Protein 1JI5 (pdb70)

Secondary structure (DSSP, 8-state):
-HHHHHHHHHHHHHHHHHHHHHHHHH--STTHHHHHHHHHHHHHHHHHHHHHHHHHHHHTT------HHHHHHH-------TT--HHHHHHHHHHHHHHHHHHHHHHHHHHHHTT-HHHHHHHHHHHHHHHHHHHHHHHHH-/-HHHHHHHHHHHHHHHHHHHHHHHHH--STTHHHHHHHHHHHHHHHHHHHHHHHHHHHHTT------HHHHHHH--S----SS--HHHHHHHHHHHHHHHHHHHHHHHHHHHHTT-HHHHHHHHHHHHHHHHHHHHHHHHH-/-HHHHHHHHHHHHHHHHHHHHHHHHH--STTHHHHHHHHHHHHHHHHHHHHHHHHHHHHTT------HHHHHHH--SPPPPSS--HHHHHHHHHHHHHHHHHHHHHHHHHHHHTT-HHHHHHHHHHHHHHHHHHHHHHHHH-/-HHHHHHHHHHHHHHHHHHHHHHHHH--STTHHHHHHHHHHHHHHHHHHHHHHHHHHHHTT------HHHHHHH--S----S---HHHHHHHHHHHHHHHHHHHHHHHHHHHHTT-HHHHHHHHHHHHHHHHHHHHHHHHH-

CATH classification: 1.20.1260.10

Nearest PDB structures (foldseek):
  1ji5-assembly1_A  TM=1.007E+00  e=2.002E-20  Bacillus anthracis
  1jig-assembly1_A  TM=9.955E-01  e=9.201E-14  Bacillus anthracis
  1n1q-assembly1_A  TM=9.988E-01  e=2.471E-13  Brevibacillus brevis
  2chp-assembly1_A  TM=9.861E-01  e=2.164E-11  Bacillus subtilis subsp. subtilis str. 168
  2c41-assembly1_C  TM=9.683E-01  e=1.069E-09  Thermosynechococcus vestitus BP-1

Solvent-accessible surface area: 24519 Å² total; per-residue (Å²): 148,5,34,99,33,0,4,37,6,0,0,0,2,10,1,0,17,10,9,0,4,0,0,1,0,28,1,90,11,71,49,0,30,54,8,25,122,44,2,73,72,0,17,77,46,0,26,68,9,4,25,74,0,0,61,53,0,52,74,52,59,2,139,0,20,1,9,4,124,45,3,61,122,46,21,78,17,149,15,38,41,85,90,53,80,8,85,20,0,0,84,12,0,25,100,4,2,51,108,3,21,78,56,2,120,138,1,31,101,48,0,102,115,56,136,19,117,117,0,10,94,43,0,89,38,6,36,82,48,0,86,130,11,5,142,59,8,84,61,81,54,159,147,5,33,98,33,0,5,37,5,0,0,1,2,9,1,0,16,11,14,0,5,1,0,1,6,34,2,137,45,133,59,65,160,77,7,43,121,44,2,72,72,1,17,76,48,0,28,67,9,4,27,75,0,0,12,14,0,13,15,45,59,3,135,0,21,1,2,4,123,44,3,59,124,47,21,74,19,136,41,5,76,97,76,54,77,9,85,21,1,1,84,18,0,25,101,4,3,52,110,2,21,77,53,1,120,140,1,30,102,47,0,104,115,56,95,18,59,10,0,10,59,43,0,87,37,6,35,84,49,0,86,131,10,5,146,57,9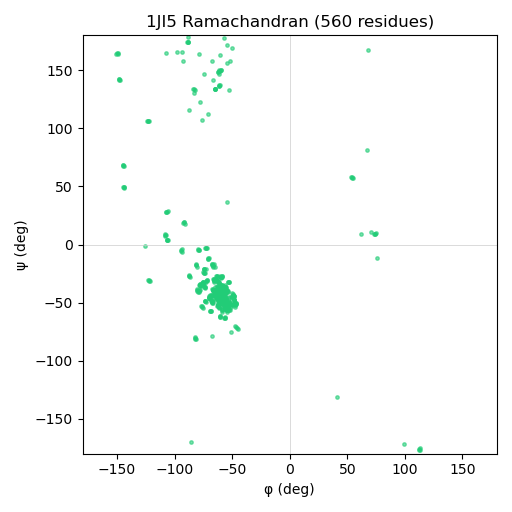,83,59,83,52,158,148,5,33,97,33,0,4,37,6,0,0,0,2,9,2,0,16,11,8,0,5,1,0,1,5,34,2,138,45,134,15,62,160,44,1,43,121,20,2,74,72,1,18,77,48,0,26,67,9,4,27,74,0,0,59,54,0,49,73,54,59,3,138,0,20,1,8,4,120,44,3,62,122,47,21,66,18,86,44,6,72,97,79,58,76,8,83,21,2,0,84,19,0,25,100,0,3,51,93,3,22,78,55,1,80,139,1,7,101,48,0,78,115,58,135,18,119,116,0,5,86,43,0,16,38,6,19,58,48,0,21,98,10,4,12,18,2,80,2,6,52,134,148,5,34,99,32,0,4,38,5,0,0,1,2,9,1,0,15,11,16,0,4,0,0,2,5,30,2,134,45,133,57,66,164,77,7,44,122,46,2,74,72,1,17,77,48,0,26,67,8,4,26,75,0,0,58,52,0,51,75,53,58,2,138,0,22,0,8,3,123,44,3,58,123,47,20,75,18,152,42,13,82,78,82,53,76,8,87,21,2,0,84,19,0,25,102,5,3,50,109,3,22,78,53,1,119,138,1,29,102,47,0,102,116,59,134,18,118,117,0,12,96,43,0,89,38,6,35,82,50,0,86,130,10,4,146,59,9,87,61,82,53,159

Sequence (568 aa):
QVIEVLNKQVADWSVLFTKLHNFHWYVKGPQFFTLHEKFEELYTESATHIDEIAERILAIGGKPVATMKEYLEISSIQEAAYGETAEGMVEAIMKDYEMMLVELKKGMEIAQNSDDEMTSDLLLGIYTELEKHAWMLRAFLNQVIEVLNKQVADWSVLFTKLHNFHWYVKGPQFFTLHEKFEELYTESATHIDEIAERILAIGGKPVATMKEYLEISSIQEAAYGETAEGMVEAIMKDYEMMLVELKKGMEIAQNSDDEMTSDLLLGIYTELEKHAWMLRAFLNQVIEVLNKQVADWSVLFTKLHNFHWYVKGPQFFTLHEKFEELYTESATHIDEIAERILAIGGKPVATMKEYLEISSIQEAAYGETAEGMVEAIMKDYEMMLVELKKGMEIAQNSDDEMTSDLLLGIYTELEKHAWMLRAFLNQVIEVLNKQVADWSVLFTKLHNFHWYVKGPQFFTLHEKFEELYTESATHIDEIAERILAIGGKPVATMKEYLEISSIQEAAYGETAEGMVEAIMKDYEMMLVELKKGMEIAQNSDDEMTSDLLLGIYTELEKHAWMLRAFLN

Foldseek 3Di:
DLLLLLLLLLLQLVQLLVQLVLLLPPADDPCNVVSVVVSVVVSVVSVVSNVVSQVVCVVVVHHHDDDNVVSVVRHPQDHDDHPAYNLRSLVRVLVVLVVVLVSLVVSLVVCVVVVHCVVNVVSVVSNVVSVVSNVVSVVVPD/DLLLLLLLLLLQLVLLLVQLVQLLPPADDPCNVVSVVVSVVVSVVSVVSNVVSQVVCVVVVHHHDDDNVVSVVRHPQDHDDPDAYNLRSLVRVLVVLVVVLVSLVVSLVVCVVVVHCVVNVVSVVSNVVSVVSNVVSVVVPD/DLLLLLLLLLLQLVLLLVLLVQLLPPADDPCNVVSVVVSVVVSVVSVVSNVVSQVVCVVVVHHHDDDNVVSVVRHPQDHDDPDAYNLRSLVRVLVVLVVVLVSLVVSLVVCVVVVHCVVNVVSVVSNVVSVVSNVVSVVVPD/DLLLLLLLLLLQLVLLLVLLVVLLPQADDPCNVVSVVVSVVVSVVSVVSNVVSQVVCVVVVHHHDDDNVVSVVRHPQDHDPPPAYNLRSLVRVLVVLVVVLVSLVVSLVVCVVVVHCVVNVVSVVSNVVSVVSNVVSVVVPD

Structure (mmCIF, N/CA/C/O backbone):
data_1JI5
#
_entry.id   1JI5
#
_cell.length_a   89.224
_cell.length_b   89.224
_cell.length_c   210.165
_cell.angle_alpha   90.00
_cell.angle_beta   90.00
_cell.angle_gamma   120.00
#
_symmetry.space_group_name_H-M   'H 3'
#
loop_
_entity.id
_entity.type
_entity.pdbx_description
1 polymer Dlp-1
2 non-polymer 'FE (III) ION'
3 non-polymer (4S)-2-METHYL-2,4-PENTANEDIOL
4 water water
#
loop_
_atom_site.group_PDB
_atom_site.id
_atom_site.type_symbol
_atom_site.label_atom_id
_atom_site.label_alt_id
_atom_site.label_comp_id
_atom_site.label_asym_id
_atom_site.label_entity_id
_atom_site.label_seq_id
_atom_site.pdbx_PDB_ins_code
_atom_site.Cartn_x
_atom_site.Cartn_y
_atom_site.Cartn_z
_atom_site.occupancy
_atom_site.B_iso_or_equiv
_atom_site.auth_seq_id
_atom_site.auth_comp_id
_atom_site.auth_asym_id
_atom_site.auth_atom_id
_atom_site.pdbx_PDB_model_num
ATOM 1 N N . GLN A 1 1 ? 16.180 -32.518 -26.786 1.00 63.28 4 GLN A N 1
ATOM 2 C CA . GLN A 1 1 ? 16.453 -31.081 -26.529 1.00 63.09 4 GLN A CA 1
ATOM 3 C C . GLN A 1 1 ? 16.029 -30.716 -25.116 1.00 63.62 4 GLN A C 1
ATOM 4 O O . GLN A 1 1 ? 15.397 -31.514 -24.405 1.00 62.25 4 GLN A O 1
ATOM 10 N N . VAL A 1 2 ? 16.394 -29.498 -24.723 1.00 62.91 5 VAL A N 1
ATOM 11 C CA . VAL A 1 2 ? 16.049 -28.964 -23.416 1.00 62.14 5 VAL A CA 1
ATOM 12 C C . VAL A 1 2 ? 14.581 -28.551 -23.508 1.00 61.55 5 VAL A C 1
ATOM 13 O O . VAL A 1 2 ? 13.820 -28.674 -22.542 1.00 62.09 5 VAL A O 1
ATOM 17 N N . ILE A 1 3 ? 14.195 -28.071 -24.689 1.00 59.53 6 ILE A N 1
ATOM 18 C CA . ILE A 1 3 ? 12.824 -27.644 -24.942 1.00 59.40 6 ILE A CA 1
ATOM 19 C C . ILE A 1 3 ? 11.844 -28.761 -24.591 1.00 59.84 6 ILE A C 1
ATOM 20 O O . ILE A 1 3 ? 10.720 -28.512 -24.153 1.00 58.44 6 ILE A O 1
ATOM 25 N N . GLU A 1 4 ? 12.283 -29.999 -24.777 1.00 60.81 7 GLU A N 1
ATOM 26 C CA . GLU A 1 4 ? 11.428 -31.134 -24.480 1.00 61.39 7 GLU A CA 1
ATOM 27 C C . GLU A 1 4 ? 11.293 -31.343 -22.982 1.00 59.90 7 GLU A C 1
ATOM 28 O O . GLU A 1 4 ? 10.226 -31.709 -22.495 1.00 60.17 7 GLU A O 1
ATOM 34 N N . VAL A 1 5 ? 12.373 -31.106 -22.249 1.00 57.60 8 VAL A N 1
ATOM 35 C CA . VAL A 1 5 ? 12.328 -31.248 -20.800 1.00 56.85 8 VAL A CA 1
ATOM 36 C C . VAL A 1 5 ? 11.317 -30.222 -20.302 1.00 54.24 8 VAL A C 1
ATOM 37 O O . VAL A 1 5 ? 10.370 -30.547 -19.587 1.00 50.93 8 VAL A O 1
ATOM 41 N N . LEU A 1 6 ? 11.528 -28.978 -20.712 1.00 54.62 9 LEU A N 1
ATOM 42 C CA . LEU A 1 6 ? 10.659 -27.874 -20.329 1.00 54.26 9 LEU A CA 1
ATOM 43 C C . LEU A 1 6 ? 9.199 -28.107 -20.721 1.00 53.21 9 LEU A C 1
ATOM 44 O O . LEU A 1 6 ? 8.288 -27.902 -19.911 1.00 49.77 9 LEU A O 1
ATOM 49 N N . ASN A 1 7 ? 8.972 -28.548 -21.954 1.00 51.23 10 ASN A N 1
ATOM 50 C CA . ASN A 1 7 ? 7.610 -28.784 -22.391 1.00 46.80 10 ASN A CA 1
ATOM 51 C C . ASN A 1 7 ? 6.924 -29.870 -21.595 1.00 44.84 10 ASN A C 1
ATOM 52 O O . ASN A 1 7 ? 5.697 -29.865 -21.473 1.00 43.00 10 ASN A O 1
ATOM 57 N N . LYS A 1 8 ? 7.695 -30.807 -21.051 1.00 43.65 11 LYS A N 1
ATOM 58 C CA . LYS A 1 8 ? 7.062 -31.847 -20.248 1.00 42.86 11 LYS A CA 1
ATOM 59 C C . LYS A 1 8 ? 6.700 -31.221 -18.914 1.00 40.89 11 LYS A C 1
ATOM 60 O O . LYS A 1 8 ? 5.696 -31.574 -18.295 1.00 39.95 11 LYS A O 1
ATOM 66 N N . GLN A 1 9 ? 7.541 -30.293 -18.474 1.00 39.81 12 GLN A N 1
ATOM 67 C CA . GLN A 1 9 ? 7.294 -29.583 -17.237 1.00 37.55 12 GLN A CA 1
ATOM 68 C C . GLN A 1 9 ? 5.981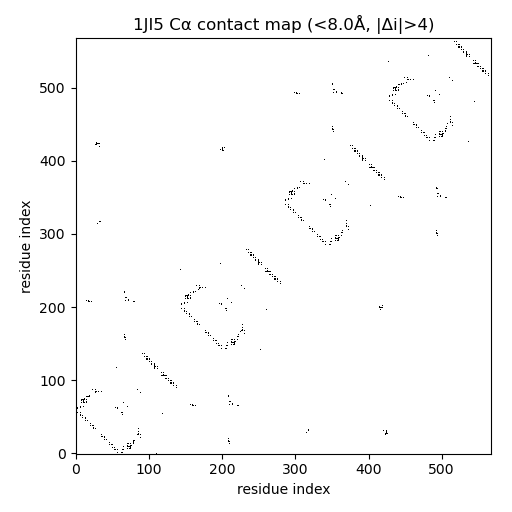 -28.851 -17.411 1.00 38.38 12 GLN A C 1
ATOM 69 O O . GLN A 1 9 ? 5.095 -28.933 -16.557 1.00 40.69 12 GLN A O 1
ATOM 75 N N . VAL A 1 10 ? 5.850 -28.147 -18.532 1.00 36.70 13 VAL A N 1
ATOM 76 C CA . VAL A 1 10 ? 4.635 -27.392 -18.790 1.00 35.41 13 VAL A CA 1
ATOM 77 C C . VAL A 1 10 ? 3.429 -28.297 -18.672 1.00 40.28 13 VAL A C 1
ATOM 78 O O . VAL A 1 10 ? 2.483 -28.007 -17.940 1.00 43.85 13 VAL A O 1
ATOM 82 N N . ALA A 1 11 ? 3.473 -29.407 -19.395 1.00 42.07 14 ALA A N 1
ATOM 83 C CA . ALA A 1 11 ? 2.379 -30.361 -19.374 1.00 40.39 14 ALA A CA 1
ATOM 84 C C . ALA A 1 11 ? 2.114 -30.844 -17.953 1.00 38.22 14 ALA A C 1
ATOM 85 O O . ALA A 1 11 ? 0.969 -30.809 -17.477 1.00 37.42 14 ALA A O 1
ATOM 87 N N . ASP A 1 12 ? 3.166 -31.295 -17.277 1.00 39.47 15 ASP A N 1
ATOM 88 C CA . ASP A 1 12 ? 3.008 -31.781 -15.908 1.00 44.67 15 ASP A CA 1
ATOM 89 C C . ASP A 1 12 ? 2.341 -30.727 -15.032 1.00 46.17 15 ASP A C 1
ATOM 90 O O . ASP A 1 12 ? 1.310 -30.993 -14.398 1.00 48.92 15 ASP A O 1
ATOM 95 N N . TRP A 1 13 ? 2.914 -29.527 -15.012 1.00 41.75 16 TRP A N 1
ATOM 96 C CA . TRP A 1 13 ? 2.357 -28.474 -14.194 1.00 41.48 16 TRP A CA 1
ATOM 97 C C . TRP A 1 13 ? 0.925 -28.155 -14.542 1.00 43.08 16 TRP A C 1
ATOM 98 O O . TRP A 1 13 ? 0.113 -27.880 -13.651 1.00 43.28 16 TRP A O 1
ATOM 109 N N . SER A 1 14 ? 0.600 -28.219 -15.827 1.00 41.59 17 SER A N 1
ATOM 110 C CA . SER A 1 14 ? -0.762 -27.936 -16.259 1.00 43.99 17 SER A CA 1
ATOM 111 C C . SER A 1 14 ? -1.700 -28.962 -15.648 1.00 45.53 17 SER A C 1
ATOM 112 O O . SER A 1 14 ? -2.798 -28.639 -15.192 1.00 44.44 17 SER A O 1
ATOM 115 N N . VAL A 1 15 ? -1.255 -30.206 -15.615 1.00 45.91 18 VAL A N 1
ATOM 116 C CA . VAL A 1 15 ? -2.087 -31.241 -15.039 1.00 47.14 18 VAL A CA 1
ATOM 117 C C . VAL A 1 15 ? -2.222 -30.977 -13.546 1.00 44.15 18 VAL A C 1
ATOM 118 O O . VAL A 1 15 ? -3.333 -30.983 -13.005 1.00 47.20 18 VAL A O 1
ATOM 122 N N . LEU A 1 16 ? -1.092 -30.730 -12.887 1.00 43.62 19 LEU A N 1
ATOM 123 C CA . LEU A 1 16 ? -1.105 -30.442 -11.460 1.00 44.17 19 LEU A CA 1
ATOM 124 C C . LEU A 1 16 ? -2.120 -29.341 -11.170 1.00 42.80 19 LEU A C 1
ATOM 125 O O . LEU A 1 16 ? -2.904 -29.448 -10.226 1.00 42.76 19 LEU A O 1
ATOM 130 N N . PHE A 1 17 ? -2.108 -28.290 -11.984 1.00 42.88 20 PHE A N 1
ATOM 131 C CA . PHE A 1 17 ? -3.042 -27.174 -11.813 1.00 44.99 20 PHE A CA 1
ATOM 132 C C . PHE A 1 17 ? -4.481 -27.662 -11.614 1.00 46.28 20 PHE A C 1
ATOM 133 O O . PHE A 1 17 ? -5.149 -27.306 -10.639 1.00 46.85 20 PHE A O 1
ATOM 141 N N . THR A 1 18 ? -4.948 -28.492 -12.536 1.00 45.08 21 THR A N 1
ATOM 142 C CA . THR A 1 18 ? -6.302 -29.001 -12.467 1.00 45.02 21 THR A CA 1
ATOM 143 C C . THR A 1 18 ? -6.458 -29.967 -11.308 1.00 42.11 21 THR A C 1
ATOM 144 O O . THR A 1 18 ? -7.429 -29.895 -10.550 1.00 41.11 21 THR A O 1
ATOM 148 N N . LYS A 1 19 ? -5.494 -30.867 -11.168 1.00 41.87 22 LYS A N 1
ATOM 149 C CA . LYS A 1 19 ? -5.523 -31.869 -10.105 1.00 42.85 22 LYS A CA 1
ATOM 150 C C . LYS A 1 19 ? -5.595 -31.220 -8.714 1.00 43.26 22 LYS A C 1
ATOM 151 O O . LYS A 1 19 ? -6.274 -31.726 -7.813 1.00 45.42 22 LYS A O 1
ATOM 157 N N . LEU A 1 20 ? -4.900 -30.096 -8.553 1.00 42.94 23 LEU A N 1
ATOM 158 C CA . LEU A 1 20 ? -4.890 -29.362 -7.290 1.00 39.92 23 LEU A CA 1
ATOM 159 C C . LEU A 1 20 ? -6.224 -28.674 -7.046 1.00 37.79 23 LEU A C 1
ATOM 160 O O . LEU A 1 20 ? -6.624 -28.482 -5.896 1.00 37.71 23 LEU A O 1
ATOM 165 N N . HIS A 1 21 ? -6.899 -28.287 -8.128 1.00 34.54 24 HIS A N 1
ATOM 166 C CA . HIS A 1 21 ? -8.208 -27.644 -8.023 1.00 35.29 24 HIS A CA 1
ATOM 167 C C . HIS A 1 21 ? -9.203 -28.682 -7.539 1.00 38.30 24 HIS A C 1
ATOM 168 O O . HIS A 1 21 ? -10.059 -28.409 -6.688 1.00 33.29 24 HIS A O 1
ATOM 175 N N . ASN A 1 22 ? -9.086 -29.873 -8.123 1.00 42.67 25 ASN A N 1
ATOM 176 C CA . ASN A 1 22 ? -9.936 -30.998 -7.774 1.00 42.45 25 ASN A CA 1
ATOM 177 C C . ASN A 1 22 ? -9.831 -31.217 -6.264 1.00 43.78 25 ASN A C 1
ATOM 178 O O . ASN A 1 22 ? -10.835 -31.206 -5.561 1.00 47.19 25 ASN A O 1
ATOM 183 N N . PHE A 1 23 ? -8.610 -31.411 -5.775 1.00 45.07 26 PHE A N 1
ATOM 184 C CA . PHE A 1 23 ? -8.375 -31.608 -4.354 1.00 47.92 26 PHE A CA 1
ATOM 185 C C . PHE A 1 23 ? -8.863 -30.385 -3.581 1.00 47.42 26 PHE A C 1
ATOM 186 O O . PHE A 1 23 ? -9.400 -30.510 -2.479 1.00 47.41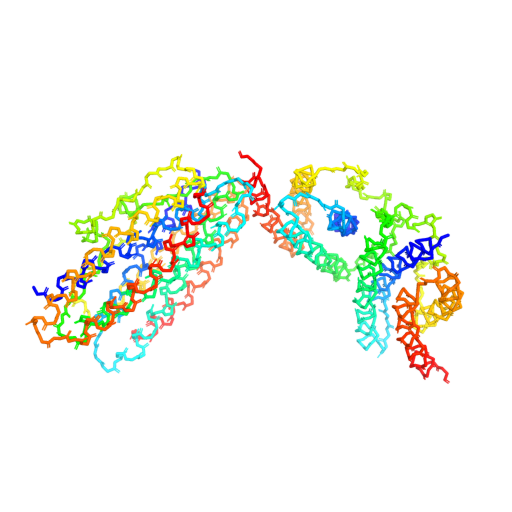 26 PHE A O 1
ATOM 194 N N . HIS A 1 24 ? -8.675 -29.203 -4.162 1.00 47.63 27 HIS A N 1
ATOM 195 C CA . HIS A 1 24 ? -9.122 -27.965 -3.535 1.00 44.41 27 HIS A CA 1
ATOM 196 C C . HIS A 1 24 ? -10.627 -28.071 -3.331 1.00 43.36 27 HIS A C 1
ATOM 197 O O . HIS A 1 24 ? -11.134 -27.770 -2.256 1.00 39.84 27 HIS A O 1
ATOM 204 N N . TRP A 1 25 ? -11.333 -28.530 -4.361 1.00 43.55 28 TRP A N 1
ATOM 205 C CA . TRP A 1 25 ? -12.795 -28.652 -4.313 1.00 44.47 28 TRP A CA 1
ATOM 206 C C . TRP A 1 25 ? -13.390 -29.864 -3.565 1.00 45.29 28 TRP A C 1
ATOM 207 O O . TRP A 1 25 ? -14.393 -29.742 -2.854 1.00 46.20 28 TRP A O 1
ATOM 218 N N . TYR A 1 26 ? -12.777 -31.032 -3.712 1.00 44.83 29 TYR A N 1
ATOM 219 C CA . TYR A 1 26 ? -13.318 -32.243 -3.088 1.00 43.48 29 TYR A CA 1
ATOM 220 C C . TYR A 1 26 ? -12.788 -32.654 -1.704 1.00 41.58 29 TYR A C 1
ATOM 221 O O . TYR A 1 26 ? -13.286 -33.629 -1.125 1.00 39.23 29 TYR A O 1
ATOM 230 N N . VAL A 1 27 ? -11.805 -31.933 -1.163 1.00 37.71 30 VAL A N 1
ATOM 231 C CA . VAL A 1 27 ? -11.274 -32.292 0.153 1.00 39.77 30 VAL A CA 1
ATOM 232 C C . VAL A 1 27 ? -12.368 -32.203 1.237 1.00 40.27 30 VAL A C 1
ATOM 233 O O . VAL A 1 27 ? -13.315 -31.408 1.116 1.00 40.73 30 VAL A O 1
ATOM 237 N N . LYS A 1 28 ? -12.242 -33.033 2.278 1.00 41.26 31 LYS A N 1
ATOM 238 C CA . LYS A 1 28 ? -13.222 -33.081 3.374 1.00 45.37 31 LYS A CA 1
ATOM 239 C C . LYS A 1 28 ? -12.585 -33.503 4.695 1.00 44.48 31 LYS A C 1
ATOM 240 O O . LYS A 1 28 ? -11.479 -34.044 4.717 1.00 48.24 31 LYS A O 1
ATOM 246 N N . GLY A 1 29 ? -13.283 -33.263 5.799 1.00 44.38 32 GLY A N 1
ATOM 247 C CA . GLY A 1 29 ? -12.732 -33.636 7.091 1.00 45.35 32 GLY A CA 1
ATOM 248 C C . GLY A 1 29 ? -12.399 -32.460 7.991 1.00 44.73 32 GLY A C 1
ATOM 249 O O . GLY A 1 29 ? -12.679 -31.305 7.659 1.00 46.85 32 GLY A O 1
ATOM 250 N N . PRO A 1 30 ? -11.799 -32.728 9.155 1.00 44.18 33 PRO A N 1
ATOM 251 C CA . PRO A 1 30 ? -11.418 -31.695 10.125 1.00 46.05 33 PRO A CA 1
ATOM 252 C C . PRO A 1 30 ? -10.202 -30.893 9.662 1.00 47.56 33 PRO A C 1
ATOM 253 O O . PRO A 1 30 ? -9.772 -29.946 10.325 1.00 49.27 33 PRO A O 1
ATOM 257 N N . GLN A 1 31 ? -9.653 -31.288 8.520 1.00 46.26 34 GLN A N 1
ATOM 258 C CA . GLN A 1 31 ? -8.489 -30.625 7.950 1.00 45.54 34 GLN A CA 1
ATOM 259 C C . GLN A 1 31 ? -8.920 -29.846 6.714 1.00 42.21 34 GLN A C 1
ATOM 260 O O . GLN A 1 31 ? -8.096 -29.328 5.961 1.00 41.86 34 GLN A O 1
ATOM 266 N N . PHE A 1 32 ? -10.228 -29.772 6.519 1.00 39.08 35 PHE A N 1
ATOM 267 C CA . PHE A 1 32 ? -10.789 -29.089 5.373 1.00 38.76 35 PHE A CA 1
ATOM 268 C C . PHE A 1 32 ? -10.174 -27.735 5.123 1.00 38.58 35 PHE A C 1
ATOM 269 O O . PHE A 1 32 ? -9.440 -27.521 4.160 1.00 40.72 35 PHE A O 1
ATOM 277 N N . PHE A 1 33 ? -10.505 -26.813 6.007 1.00 38.13 36 PHE A N 1
ATOM 278 C CA . PHE A 1 33 ? -10.044 -25.448 5.896 1.00 37.49 36 PHE A CA 1
ATOM 279 C C . PHE A 1 33 ? -8.559 -25.315 5.657 1.00 37.62 36 PHE A C 1
ATOM 280 O O . PHE A 1 33 ? -8.136 -24.627 4.734 1.00 34.22 36 PHE A O 1
ATOM 288 N N . THR A 1 34 ? -7.759 -25.983 6.470 1.00 40.15 37 THR A N 1
ATOM 289 C CA . THR A 1 34 ? -6.335 -25.865 6.287 1.00 40.70 37 THR A CA 1
ATOM 290 C C . THR A 1 34 ? -5.873 -26.497 4.972 1.00 40.90 37 THR A C 1
ATOM 291 O O . THR A 1 34 ? -5.010 -25.936 4.302 1.00 42.36 37 THR A O 1
ATOM 295 N N . LEU A 1 35 ? -6.453 -27.631 4.575 1.00 41.65 38 LEU A N 1
ATOM 296 C CA . LEU A 1 35 ? -6.061 -28.268 3.312 1.00 38.32 38 LEU A CA 1
ATOM 297 C C . LEU A 1 35 ? -6.686 -27.589 2.090 1.00 39.61 38 LEU A C 1
ATOM 298 O O . LEU A 1 35 ? -6.069 -27.524 1.027 1.00 38.13 38 LEU A O 1
ATOM 303 N N . HIS A 1 36 ? -7.917 -27.101 2.245 1.00 38.99 39 HIS A N 1
ATOM 304 C CA . HIS A 1 36 ? -8.629 -26.404 1.173 1.00 37.58 39 HIS A CA 1
ATOM 305 C C . HIS A 1 36 ? -7.722 -25.259 0.766 1.00 39.13 39 HIS A C 1
ATOM 306 O O . HIS A 1 36 ? -7.527 -24.969 -0.421 1.00 39.87 39 HIS A O 1
ATOM 313 N N . GLU A 1 37 ? -7.150 -24.631 1.784 1.00 37.99 40 GLU A N 1
ATOM 314 C CA . GLU A 1 37 ? -6.260 -23.502 1.611 1.00 41.43 40 GLU A CA 1
ATOM 315 C C . GLU A 1 37 ? -4.937 -23.906 0.965 1.00 40.14 40 GLU A C 1
ATOM 316 O O . GLU A 1 37 ? -4.562 -23.384 -0.090 1.00 41.08 40 GLU A O 1
ATOM 322 N N . LYS A 1 38 ? -4.238 -24.847 1.588 1.00 37.12 41 LYS A N 1
ATOM 323 C CA . LYS A 1 38 ? -2.958 -25.291 1.067 1.00 37.12 41 LYS A CA 1
ATOM 324 C C . LYS A 1 38 ? -2.990 -25.622 -0.418 1.00 39.44 41 LYS A C 1
ATOM 325 O O . LYS A 1 38 ? -2.117 -25.186 -1.165 1.00 39.44 41 LYS A O 1
ATOM 331 N N . PHE A 1 39 ? -3.986 -26.388 -0.859 1.00 40.34 42 PHE A N 1
ATOM 332 C CA . PHE A 1 39 ? -4.069 -26.743 -2.282 1.00 42.75 42 PHE A CA 1
ATOM 333 C C . PHE A 1 39 ? -4.158 -25.504 -3.190 1.00 43.59 42 PHE A C 1
ATOM 334 O O . PHE A 1 39 ? -3.546 -25.473 -4.258 1.00 40.11 42 PHE A O 1
ATOM 342 N N . GLU A 1 40 ? -4.919 -24.493 -2.778 1.00 46.35 43 GLU A N 1
ATOM 343 C CA . GLU A 1 40 ? -5.033 -23.275 -3.585 1.00 49.41 43 GLU A CA 1
ATOM 344 C C . GLU A 1 40 ? -3.664 -22.587 -3.703 1.00 48.54 43 GLU A C 1
ATOM 345 O O . GLU A 1 40 ? -3.313 -22.006 -4.741 1.00 47.37 43 GLU A O 1
ATOM 351 N N . GLU A 1 41 ? -2.902 -22.666 -2.618 1.00 47.37 44 GLU A N 1
ATOM 352 C CA . GLU A 1 41 ? -1.565 -22.101 -2.552 1.00 46.11 44 GLU A CA 1
ATOM 353 C C . GLU A 1 41 ? -0.715 -22.844 -3.586 1.00 42.46 44 GLU A C 1
ATOM 354 O O . GLU A 1 41 ? 0.029 -22.233 -4.369 1.00 42.44 44 GLU A O 1
ATOM 360 N N . LEU A 1 42 ? -0.861 -24.168 -3.595 1.00 37.37 45 LEU A N 1
ATOM 361 C CA . LEU A 1 42 ? -0.127 -25.026 -4.513 1.00 35.69 45 LEU A CA 1
ATOM 362 C C . LEU A 1 42 ? -0.482 -24.843 -5.988 1.00 34.56 45 LEU A C 1
ATOM 363 O O . LEU A 1 42 ? 0.416 -24.807 -6.828 1.00 32.77 45 LEU A O 1
ATOM 368 N N . TYR A 1 43 ? -1.768 -24.725 -6.322 1.00 35.67 46 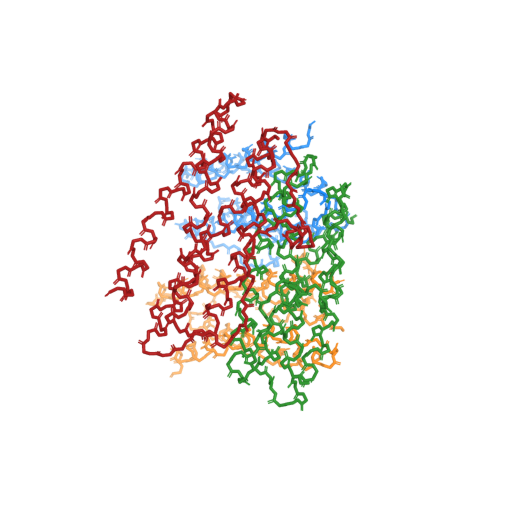TYR A N 1
ATOM 369 C CA . TYR A 1 43 ? -2.105 -24.548 -7.724 1.00 36.45 46 TYR A CA 1
ATOM 370 C C . TYR A 1 43 ? -1.783 -23.160 -8.190 1.00 38.04 46 TYR A C 1
ATOM 371 O O . TYR A 1 43 ? -1.614 -22.933 -9.389 1.00 41.95 46 TYR A O 1
ATOM 380 N N . THR A 1 44 ? -1.675 -22.228 -7.252 1.00 38.41 47 THR A N 1
ATOM 381 C CA . THR A 1 44 ? -1.308 -20.872 -7.618 1.00 36.88 47 THR A CA 1
ATOM 382 C C . THR A 1 44 ? 0.168 -20.953 -8.038 1.00 36.38 47 THR A C 1
ATOM 383 O O . THR A 1 44 ? 0.573 -20.408 -9.070 1.00 39.36 47 THR A O 1
ATOM 387 N N . GLU A 1 45 ? 0.960 -21.662 -7.234 1.00 38.72 48 GLU A N 1
ATOM 388 C CA . GLU A 1 45 ? 2.373 -21.867 -7.524 1.00 38.51 48 GLU A CA 1
ATOM 389 C C . GLU A 1 45 ? 2.526 -22.594 -8.860 1.00 44.21 48 GLU A C 1
ATOM 390 O O . GLU A 1 45 ? 3.353 -22.223 -9.704 1.00 46.34 48 GLU A O 1
ATOM 396 N N . SER A 1 46 ? 1.722 -23.636 -9.048 1.00 44.17 49 SER A N 1
ATOM 397 C CA . SER A 1 46 ? 1.779 -24.409 -10.278 1.00 43.40 49 SER A CA 1
ATOM 398 C C . SER A 1 46 ? 1.605 -23.466 -11.471 1.00 45.62 49 SER A C 1
ATOM 399 O O . SER A 1 46 ? 2.396 -23.505 -12.426 1.00 45.94 49 SER A O 1
ATOM 402 N N . ALA A 1 47 ? 0.578 -22.615 -11.411 1.00 42.28 50 ALA A N 1
ATOM 403 C CA . ALA A 1 47 ? 0.321 -21.671 -12.492 1.00 41.54 50 ALA A CA 1
ATOM 404 C C . ALA A 1 47 ? 1.546 -20.807 -12.759 1.00 42.10 50 ALA A C 1
ATOM 405 O O . ALA A 1 47 ? 1.839 -20.475 -13.906 1.00 42.58 50 ALA A O 1
ATOM 407 N N . THR A 1 48 ? 2.264 -20.444 -11.702 1.00 42.34 51 THR A N 1
ATOM 408 C CA . THR A 1 48 ? 3.461 -19.639 -11.884 1.00 43.02 51 THR A CA 1
ATOM 409 C C . THR A 1 48 ? 4.460 -20.396 -12.750 1.00 42.11 51 THR A C 1
ATOM 410 O O . THR A 1 48 ? 4.981 -19.859 -13.729 1.00 40.29 51 THR A O 1
ATOM 414 N N . HIS A 1 49 ? 4.720 -21.648 -12.382 1.00 41.98 52 HIS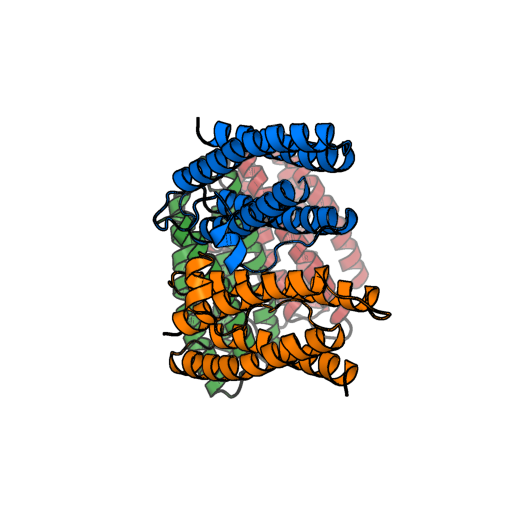 A N 1
ATOM 415 C CA . HIS A 1 49 ? 5.665 -22.473 -13.124 1.00 41.78 52 HIS A CA 1
ATOM 416 C C . HIS A 1 49 ? 5.273 -22.570 -14.611 1.00 42.26 52 HIS A C 1
ATOM 417 O O . HIS A 1 49 ? 6.111 -22.396 -15.511 1.00 39.85 52 HIS A O 1
ATOM 424 N N . ILE A 1 50 ? 3.998 -22.835 -14.862 1.00 40.84 53 ILE A N 1
ATOM 425 C CA . ILE A 1 50 ? 3.514 -22.970 -16.223 1.00 42.69 53 ILE A CA 1
ATOM 426 C C . ILE A 1 50 ? 3.939 -21.799 -17.098 1.00 46.07 53 ILE A C 1
ATOM 427 O O . ILE A 1 50 ? 4.334 -21.996 -18.250 1.00 48.42 53 ILE A O 1
ATOM 432 N N . ASP A 1 51 ? 3.865 -20.581 -16.567 1.00 44.77 54 ASP A N 1
ATOM 433 C CA . ASP A 1 51 ? 4.214 -19.413 -17.371 1.00 45.36 54 ASP A CA 1
ATOM 434 C C . ASP A 1 51 ? 5.716 -19.158 -17.467 1.00 44.88 54 ASP A C 1
ATOM 435 O O . ASP A 1 51 ? 6.218 -18.799 -18.522 1.00 45.68 54 ASP A O 1
ATOM 440 N N . GLU A 1 52 ? 6.439 -19.357 -16.375 1.00 45.63 55 GLU A N 1
ATOM 441 C CA . GLU A 1 52 ? 7.878 -19.123 -16.388 1.00 43.77 55 GLU A CA 1
ATOM 442 C C . GLU A 1 52 ? 8.555 -20.078 -17.361 1.00 44.02 55 GLU A C 1
ATOM 443 O O . GLU A 1 52 ? 9.326 -19.662 -18.234 1.00 43.09 55 GLU A O 1
ATOM 449 N N . ILE A 1 53 ? 8.271 -21.366 -17.185 1.00 43.89 56 ILE A N 1
ATOM 450 C CA . ILE A 1 53 ? 8.852 -22.404 -18.022 1.00 43.65 56 ILE A CA 1
ATOM 451 C C . ILE A 1 53 ? 8.543 -22.130 -19.492 1.00 44.48 56 ILE A C 1
ATOM 452 O O . ILE A 1 53 ? 9.447 -22.069 -20.331 1.00 43.20 56 ILE A O 1
ATOM 457 N N . ALA A 1 54 ? 7.262 -21.958 -19.794 1.00 42.48 57 ALA A N 1
ATOM 458 C CA . ALA A 1 54 ? 6.836 -21.668 -21.152 1.00 46.41 57 ALA A CA 1
ATOM 459 C C . ALA A 1 54 ? 7.648 -20.502 -21.700 1.00 48.62 57 ALA A C 1
ATOM 460 O O . ALA A 1 54 ? 8.260 -20.586 -22.771 1.00 51.49 57 ALA A O 1
ATOM 462 N N . GLU A 1 55 ? 7.647 -19.408 -20.950 1.00 49.90 58 GLU A N 1
ATOM 463 C CA . GLU A 1 55 ? 8.373 -18.222 -21.355 1.00 50.43 58 GLU A CA 1
ATOM 464 C C . GLU A 1 55 ? 9.871 -18.489 -21.359 1.00 51.08 58 GLU A C 1
ATOM 465 O O . GLU A 1 55 ? 10.644 -17.733 -21.946 1.00 52.58 58 GLU A O 1
ATOM 471 N N . ARG A 1 56 ? 10.296 -19.559 -20.705 1.00 49.87 59 ARG A N 1
ATOM 472 C CA . ARG A 1 56 ? 11.716 -19.858 -20.720 1.00 52.76 59 ARG A CA 1
ATOM 473 C C . ARG A 1 56 ? 12.069 -20.474 -22.074 1.00 54.97 59 ARG A C 1
ATOM 474 O O . ARG A 1 56 ? 12.979 -20.011 -22.770 1.00 53.66 59 ARG A O 1
ATOM 482 N N . ILE A 1 57 ? 11.334 -21.511 -22.452 1.00 55.08 60 ILE A N 1
ATOM 483 C CA . ILE A 1 57 ? 11.592 -22.171 -23.715 1.00 58.81 60 ILE A CA 1
ATOM 484 C C . ILE A 1 57 ? 11.331 -21.154 -24.805 1.00 59.34 60 ILE A C 1
ATOM 485 O O . ILE A 1 57 ? 11.957 -21.163 -25.861 1.00 58.31 60 ILE A O 1
ATOM 490 N N . LEU A 1 58 ? 10.403 -20.259 -24.522 1.00 57.81 61 LEU A N 1
ATOM 491 C CA . LEU A 1 58 ? 10.059 -19.218 -25.461 1.00 57.62 61 LEU A CA 1
ATOM 492 C C . LEU A 1 58 ? 11.261 -18.284 -25.629 1.00 58.35 61 LEU A C 1
ATOM 493 O O . LEU A 1 58 ? 11.466 -17.718 -26.703 1.00 58.89 61 LEU A O 1
ATOM 498 N N . ALA A 1 59 ? 12.056 -18.142 -24.567 1.00 54.82 62 ALA A N 1
ATOM 499 C CA . ALA A 1 59 ? 13.240 -17.276 -24.582 1.00 54.36 62 ALA A CA 1
ATOM 500 C C . ALA A 1 59 ? 14.445 -17.959 -25.228 1.00 55.46 62 ALA A C 1
ATOM 501 O O . ALA A 1 59 ? 15.419 -17.305 -25.608 1.00 57.08 62 ALA A O 1
ATOM 503 N N . ILE A 1 60 ? 14.382 -19.277 -25.342 1.00 54.50 63 ILE A N 1
ATOM 504 C CA . ILE A 1 60 ? 15.469 -20.014 -25.943 1.00 51.18 63 ILE A CA 1
ATOM 505 C C . ILE A 1 60 ? 15.085 -20.520 -27.331 1.00 51.54 63 ILE A C 1
ATOM 506 O O . ILE A 1 60 ? 15.592 -21.545 -27.784 1.00 51.55 63 ILE A O 1
ATOM 511 N N . GLY A 1 61 ? 14.183 -19.800 -27.996 1.00 52.36 64 GLY A N 1
ATOM 512 C CA . GLY A 1 61 ? 13.762 -20.165 -29.343 1.00 54.51 64 GLY A CA 1
ATOM 513 C C . GLY A 1 61 ? 12.838 -21.361 -29.513 1.00 56.16 64 GLY A C 1
ATOM 514 O O . GLY A 1 61 ? 12.584 -21.812 -30.637 1.00 57.07 64 GLY A O 1
ATOM 515 N N . GLY A 1 62 ? 12.328 -21.880 -28.405 1.00 58.08 65 GLY A N 1
ATOM 516 C CA . GLY A 1 62 ? 11.438 -23.023 -28.488 1.00 57.16 65 GLY A CA 1
ATOM 517 C C . GLY A 1 62 ? 9.986 -22.624 -28.654 1.00 57.71 65 GLY A C 1
ATOM 518 O O . GLY A 1 62 ? 9.648 -21.439 -28.619 1.00 58.34 65 GLY A O 1
ATOM 519 N N . LYS A 1 63 ? 9.132 -23.622 -28.852 1.00 57.82 66 LYS A N 1
ATOM 520 C CA . LYS A 1 63 ? 7.700 -23.400 -29.009 1.00 58.82 66 LYS A CA 1
ATOM 521 C C . LYS A 1 63 ? 6.977 -24.226 -27.955 1.00 56.77 66 LYS A C 1
ATOM 522 O O . LYS A 1 63 ? 6.896 -25.449 -28.052 1.00 53.73 66 LYS A O 1
ATOM 528 N N . PRO A 1 64 ? 6.450 -23.558 -26.923 1.00 58.20 67 PRO A N 1
ATOM 529 C CA . PRO A 1 64 ? 5.731 -24.204 -25.821 1.00 56.39 67 PRO A CA 1
ATOM 530 C C . PRO A 1 64 ? 4.438 -24.892 -26.191 1.00 53.31 67 PRO A C 1
ATOM 531 O O . PRO A 1 64 ? 3.620 -24.342 -26.925 1.00 52.36 67 PRO A O 1
ATOM 535 N N . VAL A 1 65 ? 4.267 -26.108 -25.688 1.00 50.85 68 VAL A N 1
ATOM 536 C CA . VAL A 1 65 ? 3.045 -26.862 -25.937 1.00 53.20 68 VAL A CA 1
ATOM 537 C C . VAL A 1 65 ? 1.923 -26.026 -25.329 1.00 53.32 68 VAL A C 1
ATOM 538 O O . VAL A 1 65 ? 2.071 -25.508 -24.222 1.00 51.04 68 VAL A O 1
ATOM 542 N N . ALA A 1 66 ? 0.804 -25.887 -26.033 1.00 53.28 69 ALA A N 1
ATOM 543 C CA . ALA A 1 66 ? -0.261 -25.056 -25.500 1.00 51.21 69 ALA A CA 1
ATOM 544 C C . ALA A 1 66 ? -1.687 -25.509 -25.772 1.00 50.86 69 ALA A C 1
ATOM 545 O O . ALA A 1 66 ? -2.524 -24.725 -26.218 1.00 51.32 69 ALA A O 1
ATOM 547 N N . THR A 1 67 ? -1.956 -26.783 -25.520 1.00 52.36 70 THR A N 1
ATOM 548 C CA . THR A 1 67 ? -3.303 -27.330 -25.670 1.00 51.16 70 THR A CA 1
ATOM 549 C C . THR A 1 67 ? -3.420 -28.407 -24.610 1.00 48.58 70 THR A C 1
ATOM 550 O O . THR A 1 67 ? -2.462 -29.117 -24.321 1.00 44.26 70 THR A O 1
ATOM 554 N N . MET A 1 68 ? -4.585 -28.514 -23.999 1.00 51.71 71 MET A N 1
ATOM 555 C CA . MET A 1 68 ? -4.764 -29.528 -22.983 1.00 56.73 71 MET A CA 1
ATOM 556 C C . MET A 1 68 ? -4.569 -30.876 -23.647 1.00 58.67 71 MET A C 1
ATOM 557 O O . MET A 1 68 ? -4.069 -31.818 -23.027 1.00 62.53 71 MET A O 1
ATOM 562 N N . LYS A 1 69 ? -4.954 -30.953 -24.920 1.00 59.07 7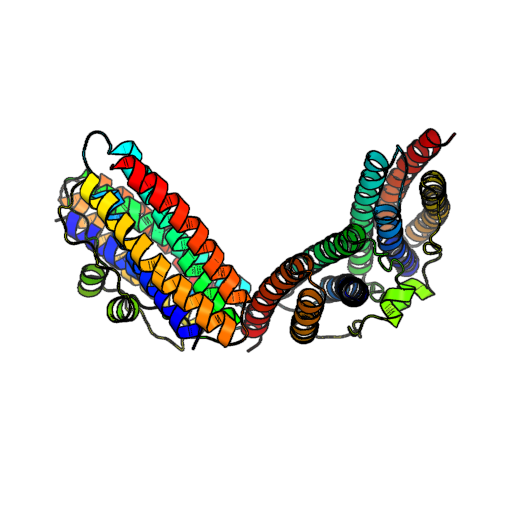2 LYS A N 1
ATOM 563 C CA . LYS A 1 69 ? -4.818 -32.180 -25.691 1.00 58.94 72 LYS A CA 1
ATOM 564 C C . LYS A 1 69 ? -3.385 -32.711 -25.626 1.00 57.53 72 LYS A C 1
ATOM 565 O O . LYS A 1 69 ? -3.152 -33.862 -25.246 1.00 57.01 72 LYS A O 1
ATOM 571 N N . GLU A 1 70 ? -2.429 -31.870 -26.003 1.00 55.62 73 GLU A N 1
ATOM 572 C CA . GLU A 1 70 ? -1.030 -32.262 -25.981 1.00 54.67 73 GLU A CA 1
ATOM 573 C C . GLU A 1 70 ? -0.607 -32.583 -24.554 1.00 55.42 73 GLU A C 1
ATOM 574 O O . GLU A 1 70 ? 0.020 -33.611 -24.309 1.00 54.85 73 GLU A O 1
ATOM 580 N N . TYR A 1 71 ? -0.970 -31.712 -23.614 1.00 53.26 74 TYR A N 1
ATOM 581 C CA . TYR A 1 71 ? -0.631 -31.911 -22.203 1.00 51.55 74 TYR A CA 1
ATOM 582 C C . TYR A 1 71 ? -0.941 -33.339 -21.787 1.00 50.59 74 TYR A C 1
ATOM 583 O O . TYR A 1 71 ? -0.098 -34.041 -21.223 1.00 49.13 74 TYR A O 1
ATOM 592 N N . LEU A 1 72 ? -2.163 -33.758 -22.088 1.00 52.30 75 LEU A N 1
ATOM 593 C CA . LEU A 1 72 ? -2.632 -35.088 -21.754 1.00 54.77 75 LEU A CA 1
ATOM 594 C C . LEU A 1 72 ? -1.781 -36.192 -22.370 1.00 56.14 75 LEU A C 1
ATOM 595 O O . LEU A 1 72 ? -1.446 -37.173 -21.706 1.00 58.65 75 LEU A O 1
ATOM 600 N N . GLU A 1 73 ? -1.411 -36.033 -23.632 1.00 57.44 76 GLU A N 1
ATOM 601 C CA . GLU A 1 73 ? -0.604 -37.055 -24.273 1.00 61.21 76 GLU A CA 1
ATOM 602 C C . GLU A 1 73 ? 0.883 -37.014 -23.924 1.00 60.74 76 GLU A C 1
ATOM 603 O O . GLU A 1 73 ? 1.629 -37.897 -24.342 1.00 63.84 76 GLU A O 1
ATOM 609 N N . ILE A 1 74 ? 1.322 -36.018 -23.159 1.00 58.96 77 ILE A N 1
ATOM 610 C CA . ILE A 1 74 ? 2.734 -35.964 -22.787 1.00 56.26 77 ILE A CA 1
ATOM 611 C C . ILE A 1 74 ? 3.005 -35.962 -21.288 1.00 54.76 77 ILE A C 1
ATOM 612 O O . ILE A 1 74 ? 4.038 -36.466 -20.844 1.00 56.00 77 ILE A O 1
ATOM 617 N N . SER A 1 75 ? 2.094 -35.408 -20.500 1.00 53.71 78 SER A N 1
ATOM 618 C CA . SER A 1 75 ? 2.296 -35.400 -19.055 1.00 53.22 78 SER A CA 1
ATOM 619 C C . SER A 1 75 ? 2.349 -36.809 -18.489 1.00 53.67 78 SER A C 1
ATOM 620 O O . SER A 1 75 ? 1.686 -37.720 -18.994 1.00 53.19 78 SER A O 1
ATOM 623 N N . SER A 1 76 ? 3.130 -36.976 -17.425 1.00 54.14 79 SER A N 1
ATOM 624 C CA . SER A 1 76 ? 3.265 -38.271 -16.764 1.00 53.96 79 SER A CA 1
ATOM 625 C C . SER A 1 76 ? 2.521 -38.267 -15.427 1.00 53.72 79 SER A C 1
ATOM 626 O O . SER A 1 76 ? 2.572 -39.236 -14.678 1.00 54.67 79 SER A O 1
ATOM 629 N N . ILE A 1 77 ? 1.831 -37.168 -15.134 1.00 52.92 80 ILE A N 1
ATOM 630 C CA . ILE A 1 77 ? 1.073 -37.044 -13.891 1.00 51.12 80 ILE A CA 1
ATOM 631 C C . ILE A 1 77 ? -0.290 -37.709 -14.071 1.00 51.09 80 ILE A C 1
ATOM 632 O O . ILE A 1 77 ? -0.982 -37.472 -15.066 1.00 51.27 80 ILE A O 1
ATOM 637 N N . GLN A 1 78 ? -0.693 -38.513 -13.097 1.00 51.55 81 GLN A N 1
ATOM 638 C CA . GLN A 1 78 ? -1.955 -39.231 -13.200 1.00 56.65 81 GLN A CA 1
ATOM 639 C C . GLN A 1 78 ? -3.217 -38.425 -13.546 1.00 58.26 81 GLN A C 1
ATOM 640 O O . GLN A 1 78 ? -3.687 -38.494 -14.684 1.00 61.67 81 GLN A O 1
ATOM 646 N N . GLU A 1 79 ? -3.760 -37.677 -12.585 1.00 57.51 82 GLU A N 1
ATOM 647 C CA . GLU A 1 79 ? -4.990 -36.885 -12.767 1.00 55.38 82 GLU A CA 1
ATOM 648 C C . GLU A 1 79 ? -6.183 -37.651 -12.191 1.00 55.24 82 GLU A C 1
ATOM 649 O O . GLU A 1 79 ? -6.010 -38.675 -11.530 1.00 54.52 82 GLU A O 1
ATOM 655 N N . ALA A 1 80 ? -7.384 -37.128 -12.435 1.00 58.36 83 ALA A N 1
ATOM 656 C CA . ALA A 1 80 ? -8.647 -37.722 -11.994 1.00 59.69 83 ALA A CA 1
ATOM 657 C C . ALA A 1 80 ? -8.575 -38.270 -10.593 1.00 59.86 83 ALA A C 1
ATOM 658 O O . ALA A 1 80 ? -8.111 -37.591 -9.665 1.00 59.81 83 ALA A O 1
ATOM 660 N N . ALA A 1 81 ? -9.040 -39.511 -10.462 1.00 60.19 84 ALA A N 1
ATOM 661 C CA . ALA A 1 81 ? -9.055 -40.208 -9.186 1.00 64.49 84 ALA A CA 1
ATOM 662 C C . ALA A 1 81 ? -10.054 -39.475 -8.311 1.00 65.49 84 ALA A C 1
ATOM 663 O O . ALA A 1 81 ? -9.672 -38.657 -7.467 1.00 65.82 84 ALA A O 1
ATOM 665 N N . TYR A 1 82 ? -11.334 -39.764 -8.487 1.00 63.38 85 TYR A N 1
ATOM 666 C CA . TYR A 1 82 ? -12.293 -39.034 -7.702 1.00 62.43 85 TYR A CA 1
ATOM 667 C C . TYR A 1 82 ? -12.385 -39.222 -6.199 1.00 63.12 85 TYR A C 1
ATOM 668 O O . TYR A 1 82 ? -11.865 -38.395 -5.449 1.00 67.90 85 TYR A O 1
ATOM 677 N N . GLY A 1 83 ? -13.025 -40.290 -5.748 1.00 61.68 86 GLY A N 1
ATOM 678 C CA . GLY A 1 83 ? -13.206 -40.490 -4.318 1.00 59.49 86 GLY A CA 1
ATOM 679 C C . GLY A 1 83 ? -12.020 -40.492 -3.367 1.00 58.75 86 GLY A C 1
ATOM 680 O O . GLY A 1 83 ? -12.049 -41.239 -2.388 1.00 56.86 86 GLY A O 1
ATOM 681 N N . GLU A 1 84 ? -11.014 -39.645 -3.604 1.00 58.09 87 GLU A N 1
ATOM 682 C CA . GLU A 1 84 ? -9.811 -39.592 -2.765 1.00 57.00 87 GLU A CA 1
ATOM 683 C C . GLU A 1 84 ? -9.956 -38.943 -1.386 1.00 54.94 87 GLU A C 1
ATOM 684 O O . GLU A 1 84 ? -10.740 -38.017 -1.216 1.00 52.52 87 GLU A O 1
ATOM 690 N N . THR A 1 85 ? -9.191 -39.450 -0.413 1.00 54.86 88 THR A N 1
ATOM 691 C CA . THR A 1 85 ? -9.210 -38.992 0.986 1.00 55.10 88 THR A CA 1
ATOM 692 C C . THR A 1 85 ? -8.429 -37.700 1.147 1.00 53.62 88 THR A C 1
ATOM 693 O O . THR A 1 85 ? -7.640 -37.337 0.275 1.00 53.01 88 THR A O 1
ATOM 697 N N . ALA A 1 86 ? -8.638 -37.012 2.266 1.00 50.85 89 ALA A N 1
ATOM 698 C CA . ALA A 1 86 ? -7.904 -35.789 2.527 1.00 49.85 89 ALA A CA 1
ATOM 699 C C . ALA A 1 86 ? -6.435 -36.209 2.564 1.00 51.42 89 ALA A C 1
ATOM 700 O O . ALA A 1 86 ? -5.581 -35.620 1.892 1.00 51.74 89 ALA A O 1
ATOM 702 N N . GLU A 1 87 ? -6.158 -37.253 3.340 1.00 51.06 90 GLU A N 1
ATOM 703 C CA . GLU A 1 87 ? -4.803 -37.764 3.464 1.00 54.59 90 GLU A CA 1
ATOM 704 C C . GLU A 1 87 ? -4.386 -38.319 2.109 1.00 52.99 90 GLU A C 1
ATOM 705 O O . GLU A 1 87 ? -3.244 -38.152 1.679 1.00 53.45 90 GLU A O 1
ATOM 711 N N . GLY A 1 88 ? -5.325 -38.975 1.437 1.00 50.96 91 GLY A N 1
ATOM 712 C CA . GLY A 1 88 ? -5.037 -39.532 0.130 1.00 49.25 91 GLY A CA 1
ATOM 713 C C . GLY A 1 88 ? -4.514 -38.461 -0.805 1.00 49.86 91 GLY A C 1
ATOM 714 O O . GLY A 1 88 ? -3.522 -38.666 -1.507 1.00 51.57 91 GLY A O 1
ATOM 715 N N . MET A 1 89 ? -5.178 -37.309 -0.806 1.00 47.83 92 MET A N 1
ATOM 716 C CA . MET A 1 89 ? -4.784 -36.189 -1.653 1.00 46.29 92 MET A CA 1
ATOM 717 C C . MET A 1 89 ? -3.386 -35.679 -1.318 1.00 44.87 92 MET A C 1
ATOM 718 O O . MET A 1 89 ? -2.564 -35.460 -2.217 1.00 40.61 92 MET A O 1
ATOM 723 N N . VAL A 1 90 ? -3.118 -35.500 -0.027 1.00 42.88 93 VAL A N 1
ATOM 724 C CA . VAL A 1 90 ? -1.806 -35.021 0.411 1.00 44.05 93 VAL A CA 1
ATOM 725 C C . VAL A 1 90 ? -0.754 -36.019 -0.021 1.00 46.25 93 VAL A C 1
ATOM 726 O O . VAL A 1 90 ? 0.299 -35.664 -0.541 1.00 43.96 93 VAL A O 1
ATOM 730 N N . GLU A 1 91 ? -1.061 -37.282 0.226 1.00 48.12 94 GLU A N 1
ATOM 731 C CA . GLU A 1 91 ? -0.192 -38.385 -0.124 1.00 48.75 94 GLU A CA 1
ATOM 732 C C . GLU A 1 91 ? 0.013 -38.380 -1.640 1.00 48.50 94 GLU A C 1
ATOM 733 O O . GLU A 1 91 ? 1.134 -38.542 -2.128 1.00 47.93 94 GLU A O 1
ATOM 739 N N . ALA A 1 92 ? -1.074 -38.156 -2.375 1.00 46.18 95 ALA A N 1
ATOM 740 C CA . ALA A 1 92 ? -1.055 -38.130 -3.841 1.00 42.74 95 ALA A CA 1
ATOM 741 C C . ALA A 1 92 ? -0.134 -37.100 -4.507 1.00 43.71 95 ALA A C 1
ATOM 742 O O . ALA A 1 92 ? 0.710 -37.465 -5.327 1.00 46.18 95 ALA A O 1
ATOM 744 N N . ILE A 1 93 ? -0.293 -35.815 -4.185 1.00 43.93 96 ILE A N 1
ATOM 745 C CA . ILE A 1 93 ? 0.552 -34.811 -4.824 1.00 42.35 96 ILE A CA 1
ATOM 746 C C . ILE A 1 93 ? 1.954 -34.859 -4.243 1.00 38.47 96 ILE A C 1
ATOM 747 O O . ILE A 1 93 ? 2.917 -34.464 -4.901 1.00 35.52 96 ILE A O 1
ATOM 752 N N . MET A 1 94 ? 2.079 -35.352 -3.016 1.00 37.95 97 MET A N 1
ATOM 753 C CA . MET A 1 94 ? 3.402 -35.476 -2.424 1.00 39.78 97 MET A CA 1
ATOM 754 C C . MET A 1 94 ? 4.241 -36.429 -3.281 1.00 45.32 97 MET A C 1
ATOM 755 O O . MET A 1 94 ? 5.416 -36.172 -3.558 1.00 43.99 97 MET A O 1
ATOM 760 N N . LYS A 1 95 ? 3.636 -37.545 -3.683 1.00 48.65 98 LYS A N 1
ATOM 761 C CA . LYS A 1 95 ? 4.316 -38.512 -4.540 1.00 49.90 98 LYS A CA 1
ATOM 762 C C . LYS A 1 95 ? 4.603 -37.857 -5.889 1.00 50.47 98 LYS A C 1
ATOM 763 O O . LYS A 1 95 ? 5.685 -38.027 -6.456 1.00 51.04 98 LYS A O 1
ATOM 769 N N . ASP A 1 96 ? 3.627 -37.100 -6.394 1.00 48.73 99 ASP A N 1
ATOM 770 C CA . ASP A 1 96 ? 3.771 -36.402 -7.667 1.00 45.17 99 ASP A CA 1
ATOM 771 C C . ASP A 1 96 ? 4.975 -35.470 -7.637 1.00 43.83 99 ASP A C 1
ATOM 772 O O . ASP A 1 96 ? 5.754 -35.408 -8.588 1.00 42.92 99 ASP A O 1
ATOM 777 N N . TYR A 1 97 ? 5.123 -34.746 -6.540 1.00 43.00 100 TYR A N 1
ATOM 778 C CA . TYR A 1 97 ? 6.244 -33.837 -6.409 1.00 46.44 100 TYR A CA 1
ATOM 779 C C . TYR A 1 97 ? 7.561 -34.621 -6.432 1.00 49.13 100 TYR A C 1
ATOM 780 O O . TYR A 1 97 ? 8.502 -34.261 -7.152 1.00 44.88 100 TYR A O 1
ATOM 789 N N . GLU A 1 98 ? 7.622 -35.698 -5.654 1.00 51.39 101 GLU A N 1
ATOM 790 C CA . GLU A 1 98 ? 8.834 -36.508 -5.584 1.00 54.88 101 GLU A CA 1
ATOM 791 C C . GLU A 1 98 ? 9.201 -37.112 -6.933 1.00 57.05 101 GLU A C 1
ATOM 792 O O . GLU A 1 98 ? 10.378 -37.134 -7.322 1.00 57.29 101 GLU A O 1
ATOM 798 N N . MET A 1 99 ? 8.197 -37.598 -7.654 1.00 55.90 102 MET A N 1
ATOM 799 C CA . MET A 1 99 ? 8.459 -38.184 -8.957 1.00 58.56 102 MET A CA 1
ATOM 800 C C . MET A 1 99 ? 8.934 -37.107 -9.920 1.00 59.11 102 MET A C 1
ATOM 801 O O . MET A 1 99 ? 9.525 -37.408 -10.958 1.00 59.96 102 MET A O 1
ATOM 806 N N . MET A 1 100 ? 8.678 -35.847 -9.568 1.00 60.69 103 MET A N 1
ATOM 807 C CA . MET A 1 100 ? 9.092 -34.727 -10.407 1.00 59.00 103 MET A CA 1
ATOM 808 C C . MET A 1 100 ? 10.511 -34.302 -10.065 1.00 58.44 103 MET A C 1
ATOM 809 O O . MET A 1 100 ? 11.226 -33.757 -10.905 1.00 59.77 103 MET A O 1
ATOM 814 N N . LEU A 1 101 ? 10.923 -34.547 -8.830 1.00 56.99 104 LEU A N 1
ATOM 815 C CA . LEU A 1 101 ? 12.275 -34.191 -8.445 1.00 55.35 104 LEU A CA 1
ATOM 816 C C . LEU A 1 101 ? 13.251 -34.947 -9.346 1.00 55.69 104 LEU A C 1
ATOM 817 O O . LEU A 1 101 ? 14.205 -34.362 -9.872 1.00 54.97 104 LEU A O 1
ATOM 822 N N . VAL A 1 102 ? 13.000 -36.240 -9.541 1.00 57.54 105 VAL A N 1
ATOM 823 C CA . VAL A 1 102 ? 13.874 -37.045 -10.387 1.00 58.59 105 VAL A CA 1
ATOM 824 C C . VAL A 1 102 ? 13.930 -36.499 -11.816 1.00 58.65 105 VAL A C 1
ATOM 825 O O . VAL A 1 102 ? 15.018 -36.315 -12.371 1.00 58.80 105 VAL A O 1
ATOM 829 N N . GLU A 1 103 ? 12.768 -36.236 -12.410 1.00 57.71 106 GLU A N 1
ATOM 830 C CA . GLU A 1 103 ? 12.738 -35.715 -13.767 1.00 59.61 106 GLU A CA 1
ATOM 831 C C . GLU A 1 103 ? 13.467 -34.389 -13.852 1.00 61.01 106 GLU A C 1
ATOM 832 O O . GLU A 1 103 ? 14.000 -34.037 -14.906 1.00 63.00 106 GLU A O 1
ATOM 838 N N . LEU A 1 104 ? 13.488 -33.657 -12.741 1.00 60.93 107 LEU A N 1
ATOM 839 C CA . LEU A 1 104 ? 14.165 -32.372 -12.702 1.00 61.25 107 LEU A CA 1
ATOM 840 C C . LEU A 1 104 ? 15.674 -32.565 -12.689 1.00 62.62 107 LEU A C 1
ATOM 841 O O . LEU A 1 104 ? 16.384 -31.936 -13.474 1.00 62.88 107 LEU A O 1
ATOM 846 N N . LYS A 1 105 ? 16.170 -33.436 -11.812 1.00 64.23 108 LYS A N 1
ATOM 847 C CA . LYS A 1 105 ? 17.610 -33.689 -11.763 1.00 65.39 108 LYS A CA 1
ATOM 848 C C . LYS A 1 105 ? 18.063 -34.048 -13.176 1.00 64.59 108 LYS A C 1
ATOM 849 O O . LYS A 1 105 ? 19.031 -33.490 -13.697 1.00 61.91 108 LYS A O 1
ATOM 855 N N . LYS A 1 106 ? 17.346 -34.978 -13.797 1.00 65.56 109 LYS A N 1
ATOM 856 C CA . LYS A 1 106 ? 17.672 -35.385 -15.154 1.00 65.79 109 LYS A CA 1
ATOM 857 C C . LYS A 1 106 ? 17.663 -34.145 -16.038 1.00 64.68 109 LYS A C 1
ATOM 858 O O . LYS A 1 106 ? 18.569 -33.941 -16.838 1.00 64.86 109 LYS A O 1
ATOM 864 N N . GLY A 1 107 ? 16.633 -33.322 -15.872 1.00 62.78 110 GLY A N 1
ATOM 865 C CA . GLY A 1 107 ? 16.499 -32.111 -16.658 1.00 61.70 110 GLY A CA 1
ATOM 866 C C . GLY A 1 107 ? 17.661 -31.142 -16.535 1.00 61.98 110 GLY A C 1
ATOM 867 O O . GLY A 1 107 ? 18.016 -30.474 -17.509 1.00 61.39 110 GLY A O 1
ATOM 868 N N . MET A 1 108 ? 18.252 -31.048 -15.346 1.00 62.22 111 MET A N 1
ATOM 869 C CA . MET A 1 108 ? 19.383 -30.142 -15.134 1.00 63.66 111 MET A CA 1
ATOM 870 C C . MET A 1 108 ? 20.629 -30.739 -15.771 1.00 64.90 111 MET A C 1
ATOM 871 O O . MET A 1 108 ? 21.511 -30.016 -16.248 1.00 66.21 111 MET A O 1
ATOM 876 N N . GLU A 1 109 ? 20.694 -32.068 -15.764 1.00 65.04 112 GLU A N 1
ATOM 877 C CA . GLU A 1 109 ? 21.816 -32.784 -16.351 1.00 66.33 112 GLU A CA 1
ATOM 878 C C . GLU A 1 109 ? 21.943 -32.368 -17.809 1.00 63.49 112 GLU A C 1
ATOM 879 O O . GLU A 1 109 ? 22.946 -31.773 -18.216 1.00 60.02 112 GLU A O 1
ATOM 885 N N . ILE A 1 110 ? 20.902 -32.675 -18.578 1.00 63.29 113 ILE A N 1
ATOM 886 C CA . ILE A 1 110 ? 20.852 -32.352 -19.999 1.00 63.65 113 ILE A CA 1
ATOM 887 C C . ILE A 1 110 ? 20.962 -30.846 -20.292 1.00 62.31 113 ILE A C 1
ATOM 888 O O . ILE A 1 110 ? 21.569 -30.444 -21.292 1.00 63.43 113 ILE A O 1
ATOM 893 N N . ALA A 1 111 ? 20.390 -30.016 -19.425 1.00 59.82 114 ALA A N 1
ATOM 894 C CA . ALA A 1 111 ? 20.467 -28.574 -19.612 1.00 58.54 114 ALA A CA 1
ATOM 895 C C . ALA A 1 111 ? 21.935 -28.172 -19.541 1.00 57.89 114 ALA A C 1
ATOM 896 O O . ALA A 1 111 ? 22.424 -27.416 -20.376 1.00 54.39 114 ALA A O 1
ATOM 898 N N . GLN A 1 112 ? 22.632 -28.687 -18.532 1.00 58.72 115 GLN A N 1
ATOM 899 C CA . GLN A 1 112 ? 24.045 -28.396 -18.344 1.00 60.30 115 GLN A CA 1
ATOM 900 C C . GLN A 1 112 ? 24.862 -28.956 -19.496 1.00 59.95 115 GLN A C 1
ATOM 901 O O . GLN A 1 112 ? 25.790 -28.314 -19.981 1.00 57.80 115 GLN A O 1
ATOM 907 N N . ASN A 1 113 ? 24.503 -30.157 -19.934 1.00 63.34 116 ASN A N 1
ATOM 908 C CA . ASN A 1 113 ? 25.200 -30.811 -21.033 1.00 64.66 116 ASN A CA 1
ATOM 909 C C . ASN A 1 113 ? 25.013 -30.044 -22.340 1.00 64.28 116 ASN A C 1
ATOM 910 O O . ASN A 1 113 ? 25.881 -30.059 -23.210 1.00 64.84 116 ASN A O 1
ATOM 915 N N . SER A 1 114 ? 23.877 -29.372 -22.475 1.00 63.68 117 SER A N 1
ATOM 916 C CA . SER A 1 114 ? 23.601 -28.597 -23.675 1.00 63.10 117 SER A CA 1
ATOM 917 C C . SER A 1 114 ? 24.072 -27.155 -23.475 1.00 61.48 117 SER A C 1
ATOM 918 O O . SER A 1 114 ? 23.653 -26.241 -24.194 1.00 59.57 117 SER A O 1
ATOM 921 N N . ASP A 1 115 ? 24.958 -26.968 -22.497 1.00 60.91 118 ASP A N 1
ATOM 922 C CA . ASP A 1 115 ? 25.503 -25.652 -22.159 1.00 61.59 118 ASP A CA 1
ATOM 923 C C . ASP A 1 115 ? 24.392 -24.634 -21.915 1.00 62.37 118 ASP A C 1
ATOM 924 O O . ASP A 1 115 ? 24.315 -23.597 -22.575 1.00 62.12 118 ASP A O 1
ATOM 929 N N . ASP A 1 116 ? 23.532 -24.937 -20.952 1.00 62.08 119 ASP A N 1
ATOM 930 C CA . ASP A 1 116 ? 22.428 -24.054 -20.622 1.00 60.90 119 ASP A CA 1
ATOM 931 C C . ASP A 1 116 ? 22.162 -24.107 -19.125 1.00 60.59 119 ASP A C 1
ATOM 932 O O . ASP A 1 116 ? 21.122 -24.620 -18.695 1.00 57.88 119 ASP A O 1
ATOM 937 N N . GLU A 1 117 ? 23.092 -23.588 -18.324 1.00 59.84 120 GLU A N 1
ATOM 938 C CA . GLU A 1 117 ? 22.866 -23.626 -16.888 1.00 61.05 120 GLU A CA 1
ATOM 939 C C . GLU A 1 117 ? 21.777 -22.663 -16.500 1.00 59.29 120 GLU A C 1
ATOM 940 O O . GLU A 1 117 ? 21.276 -22.710 -15.376 1.00 58.97 120 GLU A O 1
ATOM 946 N N . MET A 1 118 ? 21.403 -21.795 -17.438 1.00 57.84 121 MET A N 1
ATOM 947 C CA . MET A 1 118 ? 20.325 -20.845 -17.185 1.00 57.33 121 MET A CA 1
ATOM 948 C C . MET A 1 118 ? 19.078 -21.661 -16.896 1.00 56.40 121 MET A C 1
ATOM 949 O O . MET A 1 118 ? 18.511 -21.588 -15.809 1.00 59.88 121 MET A O 1
ATOM 954 N N . THR A 1 119 ? 18.660 -22.451 -17.875 1.00 53.23 122 THR A N 1
ATOM 955 C CA . THR A 1 119 ? 17.490 -23.288 -17.698 1.00 51.42 122 THR A CA 1
ATOM 956 C C . THR A 1 119 ? 17.685 -24.189 -16.483 1.00 50.97 122 THR A C 1
ATOM 957 O O . THR A 1 119 ? 16.735 -24.464 -15.741 1.00 50.97 122 THR A O 1
ATOM 961 N N . SER A 1 120 ? 18.919 -24.646 -16.278 1.00 50.00 123 SER A N 1
ATOM 962 C CA . SER A 1 120 ? 19.229 -25.502 -15.135 1.00 49.74 123 SER A CA 1
ATOM 963 C C . SER A 1 120 ? 18.891 -24.764 -13.841 1.00 50.18 123 SER A C 1
ATOM 964 O O . SER A 1 120 ? 18.264 -25.323 -12.936 1.00 50.14 123 SER A O 1
ATOM 967 N N . ASP A 1 121 ? 19.308 -23.504 -13.762 1.00 48.50 124 ASP A N 1
ATOM 968 C CA . ASP A 1 121 ? 19.037 -22.698 -12.581 1.00 48.53 124 ASP A CA 1
ATOM 969 C C . ASP A 1 121 ? 17.533 -22.596 -12.349 1.00 48.48 124 ASP A C 1
ATOM 970 O O . ASP A 1 121 ? 17.071 -22.717 -11.217 1.00 50.25 124 ASP A O 1
ATOM 975 N N . LEU A 1 122 ? 16.777 -22.363 -13.421 1.00 45.56 125 LEU A N 1
ATOM 976 C CA . LEU A 1 122 ? 15.332 -22.253 -13.313 1.00 44.21 125 LEU A CA 1
ATOM 977 C C . LEU A 1 122 ? 14.797 -23.526 -12.690 1.00 44.13 125 LEU A C 1
ATOM 978 O O . LEU A 1 122 ? 14.023 -23.493 -11.729 1.00 43.19 125 LEU A O 1
ATOM 983 N N . LEU A 1 123 ? 15.220 -24.652 -13.248 1.00 44.94 126 LEU A N 1
ATOM 984 C CA . LEU A 1 123 ? 14.786 -25.947 -12.760 1.00 47.17 126 LEU A CA 1
ATOM 985 C C . LEU A 1 123 ? 15.219 -26.181 -11.324 1.00 49.44 126 LEU A C 1
ATOM 986 O O . LEU A 1 123 ? 14.471 -26.743 -10.517 1.00 51.09 126 LEU A O 1
ATOM 991 N N . LEU A 1 124 ? 16.434 -25.751 -11.006 1.00 50.21 127 LEU A N 1
ATOM 992 C CA . LEU A 1 124 ? 16.961 -25.909 -9.652 1.00 52.40 127 LEU A CA 1
ATOM 993 C C . LEU A 1 124 ? 16.013 -25.278 -8.634 1.00 50.35 127 LEU A C 1
ATOM 994 O O . LEU A 1 124 ? 15.760 -25.846 -7.562 1.00 48.41 127 LEU A O 1
ATOM 999 N N . GLY A 1 125 ? 15.485 -24.108 -8.985 1.00 47.57 128 GLY A N 1
ATOM 1000 C CA . GLY A 1 125 ? 14.572 -23.412 -8.101 1.00 49.65 128 GLY A CA 1
ATOM 1001 C C . GLY A 1 125 ? 13.346 -24.242 -7.759 1.00 49.89 128 GLY A C 1
ATOM 1002 O O . GLY A 1 125 ? 12.988 -24.400 -6.586 1.00 50.37 128 GLY A O 1
ATOM 1003 N N . ILE A 1 126 ? 12.698 -24.770 -8.792 1.00 48.64 129 ILE A N 1
ATOM 1004 C CA . ILE A 1 126 ? 11.509 -25.588 -8.618 1.00 49.02 129 ILE A CA 1
ATOM 1005 C C . ILE A 1 126 ? 11.830 -26.773 -7.712 1.00 48.00 129 ILE A C 1
ATOM 1006 O O . ILE A 1 126 ? 11.036 -27.165 -6.849 1.00 45.98 129 ILE A O 1
ATOM 1011 N N . TYR A 1 127 ? 13.014 -27.331 -7.918 1.00 48.44 130 TYR A N 1
ATOM 1012 C CA . TYR A 1 127 ? 13.487 -28.468 -7.144 1.00 48.02 130 TYR A CA 1
ATOM 1013 C C . TYR A 1 127 ? 13.481 -28.121 -5.666 1.00 49.23 130 TYR A C 1
ATOM 1014 O O . TYR A 1 127 ? 12.932 -28.849 -4.835 1.00 47.85 130 TYR A O 1
ATOM 1023 N N . THR A 1 128 ? 14.129 -27.010 -5.348 1.00 49.62 131 THR A N 1
ATOM 1024 C CA . THR A 1 128 ? 14.211 -26.548 -3.978 1.00 47.75 131 THR A CA 1
ATOM 1025 C C . THR A 1 128 ? 12.798 -26.372 -3.424 1.00 48.22 131 THR A C 1
ATOM 1026 O O . THR A 1 128 ? 12.494 -26.828 -2.319 1.00 48.65 131 THR A O 1
ATOM 1030 N N . GLU A 1 129 ? 11.933 -25.731 -4.210 1.00 46.32 132 GLU A N 1
ATOM 1031 C CA . GLU A 1 129 ? 10.560 -25.479 -3.801 1.00 45.06 132 GLU A CA 1
ATOM 1032 C C . GLU A 1 129 ? 9.843 -26.756 -3.420 1.00 46.56 132 GLU A C 1
ATOM 1033 O O . GLU A 1 129 ? 9.320 -26.887 -2.315 1.00 49.34 132 GLU A O 1
ATOM 1039 N N . LEU A 1 130 ? 9.817 -27.701 -4.348 1.00 46.97 133 LEU A N 1
ATOM 1040 C CA . LEU A 1 130 ? 9.136 -28.955 -4.108 1.00 48.48 133 LEU A CA 1
ATOM 1041 C C . LEU A 1 130 ? 9.703 -29.739 -2.921 1.00 50.07 133 LEU A C 1
ATOM 1042 O O . LEU A 1 130 ? 8.950 -30.295 -2.121 1.00 53.25 133 LEU A O 1
ATOM 1047 N N . GLU A 1 131 ? 11.024 -29.779 -2.792 1.00 47.18 134 GLU A N 1
ATOM 1048 C CA . GLU A 1 131 ? 11.636 -30.507 -1.687 1.00 44.71 134 GLU A CA 1
ATOM 1049 C C . GLU A 1 131 ? 11.115 -30.065 -0.332 1.00 43.38 134 GLU A C 1
ATOM 1050 O O . GLU A 1 131 ? 10.926 -30.880 0.559 1.00 41.30 134 GLU A O 1
ATOM 1056 N N . LYS A 1 132 ? 10.904 -28.763 -0.179 1.00 43.13 135 LYS A N 1
ATOM 1057 C CA . LYS A 1 132 ? 10.405 -28.216 1.074 1.00 41.87 135 LYS A CA 1
ATOM 1058 C C . LYS A 1 132 ? 8.967 -28.708 1.255 1.00 41.26 135 LYS A C 1
ATOM 1059 O O . LYS A 1 132 ? 8.597 -29.233 2.308 1.00 39.24 135 LYS A O 1
ATOM 1065 N N . HIS A 1 133 ? 8.160 -28.554 0.215 1.00 40.58 136 HIS A N 1
ATOM 1066 C CA . HIS A 1 133 ? 6.781 -28.998 0.284 1.00 41.83 136 HIS A CA 1
ATOM 1067 C C . HIS A 1 133 ? 6.707 -30.468 0.702 1.00 43.49 136 HIS A C 1
ATOM 1068 O O . HIS A 1 133 ? 5.992 -30.836 1.640 1.00 43.95 136 HIS A O 1
ATOM 1075 N N . ALA A 1 134 ? 7.454 -31.304 -0.005 1.00 43.50 137 ALA A N 1
ATOM 1076 C CA . ALA A 1 134 ? 7.471 -32.733 0.278 1.00 45.91 137 ALA A CA 1
ATOM 1077 C C . ALA A 1 134 ? 7.680 -32.988 1.762 1.00 45.54 137 ALA A C 1
ATOM 1078 O O . ALA A 1 134 ? 7.011 -33.839 2.356 1.00 45.76 137 ALA A O 1
ATOM 1080 N N . TRP A 1 135 ? 8.608 -32.249 2.357 1.00 44.58 138 TRP A N 1
ATOM 1081 C CA . TRP A 1 135 ? 8.891 -32.403 3.778 1.00 46.66 138 TRP A CA 1
ATOM 1082 C C . TRP A 1 135 ? 7.663 -32.063 4.629 1.00 46.81 138 TRP A C 1
ATOM 1083 O O . TRP A 1 135 ? 7.266 -32.836 5.505 1.00 48.27 138 TRP A O 1
ATOM 1094 N N . MET A 1 136 ? 7.071 -30.899 4.375 1.00 46.67 139 MET A N 1
ATOM 1095 C CA . MET A 1 136 ? 5.906 -30.467 5.131 1.00 46.95 139 MET A CA 1
ATOM 1096 C C . MET A 1 136 ? 4.732 -31.407 4.888 1.00 45.97 139 MET A C 1
ATOM 1097 O O . MET A 1 136 ? 4.024 -31.794 5.821 1.00 43.28 139 MET A O 1
ATOM 1102 N N . LEU A 1 137 ? 4.516 -31.770 3.630 1.00 45.98 140 LEU A N 1
ATOM 1103 C CA . LEU A 1 137 ? 3.436 -32.686 3.310 1.00 45.54 140 LEU A CA 1
ATOM 1104 C C . LEU A 1 137 ? 3.686 -33.986 4.066 1.00 48.31 140 LEU A C 1
ATOM 1105 O O . LEU A 1 137 ? 2.804 -34.505 4.748 1.00 47.11 140 LEU A O 1
ATOM 1110 N N . ARG A 1 138 ? 4.907 -34.497 3.950 1.00 48.55 141 ARG A N 1
ATOM 1111 C CA . ARG A 1 138 ? 5.287 -35.729 4.625 1.00 50.74 141 ARG A CA 1
ATOM 1112 C C . ARG A 1 138 ? 5.090 -35.642 6.129 1.00 49.37 141 ARG A C 1
ATOM 1113 O O . ARG A 1 138 ? 4.497 -36.532 6.722 1.00 52.05 141 ARG A O 1
ATOM 1121 N N . ALA A 1 139 ? 5.596 -34.577 6.746 1.00 48.65 142 ALA A N 1
ATOM 1122 C CA . ALA A 1 139 ? 5.468 -34.392 8.192 1.00 44.41 142 ALA A CA 1
ATOM 1123 C C . ALA A 1 139 ? 4.008 -34.335 8.608 1.00 45.81 142 ALA A C 1
ATOM 1124 O O . ALA A 1 139 ? 3.653 -34.678 9.738 1.00 45.92 142 ALA A O 1
ATOM 1126 N N . PHE A 1 140 ? 3.166 -33.886 7.685 1.00 45.48 143 PHE A N 1
ATOM 1127 C CA . PHE A 1 140 ? 1.738 -33.779 7.935 1.00 45.56 143 PHE A CA 1
ATOM 1128 C C . PHE A 1 140 ? 1.181 -35.188 8.127 1.00 48.38 143 PHE A C 1
ATOM 1129 O O . PHE A 1 140 ? 0.320 -35.421 8.982 1.00 47.30 143 PHE A O 1
ATOM 1137 N N . LEU A 1 141 ? 1.688 -36.115 7.314 1.00 50.32 144 LEU A N 1
ATOM 1138 C CA . LEU A 1 141 ? 1.285 -37.515 7.342 1.00 50.13 144 LEU A CA 1
ATOM 1139 C C . LEU A 1 141 ? 2.015 -38.303 8.431 1.00 56.27 144 LEU A C 1
ATOM 1140 O O . LEU A 1 141 ? 1.467 -38.524 9.509 1.00 59.66 144 LEU A O 1
ATOM 1145 N N . ASN A 1 142 ? 3.247 -38.725 8.147 1.00 61.06 145 ASN A N 1
ATOM 1146 C CA . ASN A 1 142 ? 4.062 -39.500 9.094 1.00 64.28 145 ASN A CA 1
ATOM 1147 C C . ASN A 1 142 ? 3.832 -39.137 10.564 1.00 66.09 145 ASN A C 1
ATOM 1148 O O . ASN A 1 142 ? 3.720 -40.073 11.380 1.00 67.74 145 ASN A O 1
ATOM 1154 N N . GLN B 1 1 ? -30.024 -30.403 -15.388 1.00 61.00 4 GLN B N 1
ATOM 1155 C CA . GLN B 1 1 ? -29.800 -29.724 -14.088 1.00 58.82 4 GLN B CA 1
ATOM 1156 C C . GLN B 1 1 ? -29.020 -28.445 -14.320 1.00 61.01 4 GLN B C 1
ATOM 1157 O O . GLN B 1 1 ? -28.533 -28.177 -15.427 1.00 60.80 4 GLN B O 1
ATOM 1163 N N . VAL B 1 2 ? -28.921 -27.654 -13.257 1.00 61.40 5 VAL B N 1
ATOM 1164 C CA . VAL B 1 2 ? -28.182 -26.400 -13.285 1.00 59.78 5 VAL B CA 1
ATOM 1165 C C . VAL B 1 2 ? -26.711 -26.792 -13.180 1.00 56.30 5 VAL B C 1
ATOM 1166 O O . VAL B 1 2 ? -25.842 -26.172 -13.786 1.00 55.63 5 VAL B O 1
ATOM 1170 N N . ILE B 1 3 ? -26.453 -27.842 -12.409 1.00 53.77 6 ILE B N 1
ATOM 1171 C CA . ILE B 1 3 ? -25.102 -28.339 -12.218 1.00 54.25 6 ILE B CA 1
ATOM 1172 C C . ILE B 1 3 ? -24.445 -28.591 -13.568 1.00 57.32 6 ILE B C 1
ATOM 1173 O O . ILE B 1 3 ? -23.231 -28.423 -13.726 1.00 58.84 6 ILE B O 1
ATOM 1178 N N . GLU B 1 4 ? -25.249 -28.982 -14.550 1.00 59.64 7 GLU B N 1
ATOM 1179 C CA . GLU B 1 4 ? -24.706 -29.260 -15.872 1.00 61.24 7 GLU B CA 1
ATOM 1180 C C . GLU B 1 4 ? -24.340 -27.974 -16.599 1.00 60.22 7 GLU B C 1
ATOM 1181 O O . GLU B 1 4 ? -23.343 -27.921 -17.322 1.00 61.77 7 GLU B O 1
ATOM 1187 N N . VAL B 1 5 ? -25.139 -26.932 -16.405 1.00 57.27 8 VAL B N 1
ATOM 1188 C CA . VAL B 1 5 ? -24.837 -25.658 -17.035 1.00 55.04 8 VAL B CA 1
ATOM 1189 C C . VAL B 1 5 ? -23.489 -25.204 -16.468 1.00 53.90 8 VAL B C 1
ATOM 1190 O O . VAL B 1 5 ? -22.552 -24.896 -17.215 1.00 51.86 8 VAL B O 1
ATOM 1194 N N . LEU B 1 6 ? -23.402 -25.192 -15.138 1.00 52.62 9 LEU B N 1
ATOM 1195 C CA . LEU B 1 6 ? -22.195 -24.786 -14.426 1.00 51.60 9 LEU B CA 1
ATOM 1196 C C . LEU B 1 6 ? -20.974 -25.612 -14.817 1.00 51.12 9 LEU B C 1
ATOM 1197 O O . LEU B 1 6 ? -19.899 -25.061 -15.100 1.00 51.53 9 LEU B O 1
ATOM 1202 N N . ASN B 1 7 ? -21.137 -26.930 -14.841 1.00 46.83 10 ASN B N 1
ATOM 1203 C CA . ASN B 1 7 ? -20.026 -27.787 -15.196 1.00 43.33 10 ASN B CA 1
ATOM 1204 C C . ASN B 1 7 ? -19.531 -27.541 -16.606 1.00 42.91 10 ASN B C 1
ATOM 1205 O O . ASN B 1 7 ? -18.348 -27.759 -16.884 1.00 39.97 10 ASN B O 1
ATOM 1210 N N . LYS B 1 8 ? -20.414 -27.086 -17.499 1.00 43.33 11 LYS B N 1
ATOM 1211 C CA . LYS B 1 8 ? -19.968 -26.806 -18.857 1.00 44.48 11 LYS B CA 1
ATOM 1212 C C . LYS B 1 8 ? -19.180 -25.502 -18.803 1.00 44.57 11 LYS B C 1
ATOM 1213 O O . LYS B 1 8 ? -18.218 -25.299 -19.549 1.00 43.00 11 LYS B O 1
ATOM 1219 N N . GLN B 1 9 ? -19.601 -24.618 -17.905 1.00 46.48 12 GLN B N 1
ATOM 1220 C CA . GLN B 1 9 ? -18.919 -23.348 -17.720 1.00 45.95 12 GLN B CA 1
ATOM 1221 C C . GLN B 1 9 ? -17.505 -23.658 -17.270 1.00 44.14 12 GLN B C 1
ATOM 1222 O O . GLN B 1 9 ? -16.532 -23.129 -17.814 1.00 39.82 12 GLN B O 1
ATOM 1228 N N . VAL B 1 10 ? -17.403 -24.539 -16.277 1.00 44.23 13 VAL B N 1
ATOM 1229 C CA . VAL B 1 10 ? -16.103 -24.927 -15.747 1.00 44.36 13 VAL B CA 1
ATOM 1230 C C . VAL B 1 10 ? -15.208 -25.400 -16.884 1.00 47.00 13 VAL B C 1
ATOM 1231 O O . VAL B 1 10 ? -14.084 -24.915 -17.050 1.00 49.74 13 VAL B O 1
ATOM 1235 N N . ALA B 1 11 ? -15.716 -26.348 -17.665 1.00 46.62 14 ALA B N 1
ATOM 1236 C CA . ALA B 1 11 ? -14.963 -26.895 -18.782 1.00 43.12 14 ALA B CA 1
ATOM 1237 C C . ALA B 1 11 ? -14.572 -25.798 -19.758 1.00 43.05 14 ALA B C 1
ATOM 1238 O O . ALA B 1 11 ? -13.407 -25.679 -20.138 1.00 42.27 14 ALA B O 1
ATOM 1240 N N . ASP B 1 12 ? -15.546 -24.991 -20.166 1.00 42.30 15 ASP B N 1
ATOM 1241 C CA . ASP B 1 12 ? -15.260 -23.922 -21.105 1.00 44.22 15 ASP B CA 1
ATOM 1242 C C . ASP B 1 12 ? -14.164 -23.015 -20.569 1.00 45.84 15 ASP B C 1
ATOM 1243 O O . ASP B 1 12 ? -13.149 -22.786 -21.232 1.00 48.47 15 ASP B O 1
ATOM 1248 N N . TRP B 1 13 ? -14.356 -22.505 -19.361 1.00 44.71 16 TRP B N 1
ATOM 1249 C CA . TRP B 1 13 ? -13.362 -21.620 -18.776 1.00 42.16 16 TRP B CA 1
ATOM 1250 C C . TRP B 1 13 ? -11.996 -22.266 -18.667 1.00 41.40 16 TRP B C 1
ATOM 1251 O O . TRP B 1 13 ? -10.977 -21.601 -18.884 1.00 43.59 16 TRP B O 1
ATOM 1262 N N . SER B 1 14 ? -11.967 -23.558 -18.344 1.00 40.01 17 SER B N 1
ATOM 1263 C CA . SER B 1 14 ? -10.695 -24.266 -18.228 1.00 44.55 17 SER B CA 1
ATOM 1264 C C . SER B 1 14 ? -9.973 -24.252 -19.568 1.00 46.65 17 SER B C 1
ATOM 1265 O O . SER B 1 14 ? -8.752 -24.085 -19.632 1.00 46.95 17 SER B O 1
ATOM 1268 N N . VAL B 1 15 ? -10.737 -24.419 -20.644 1.00 48.48 18 VAL B N 1
ATOM 1269 C CA . VAL B 1 15 ? -10.157 -24.409 -21.979 1.00 48.83 18 VAL B CA 1
ATOM 1270 C C . VAL B 1 15 ? -9.654 -22.994 -22.267 1.00 47.45 18 VAL B C 1
ATOM 1271 O O . VAL B 1 15 ? -8.512 -22.804 -22.705 1.00 46.69 18 VAL B O 1
ATOM 1275 N N . LEU B 1 16 ? -10.512 -22.007 -22.016 1.00 47.57 19 LEU B N 1
ATOM 1276 C CA . LEU B 1 16 ? -10.135 -20.622 -22.228 1.00 48.72 19 LEU B CA 1
ATOM 1277 C C . LEU B 1 16 ? -8.810 -20.347 -21.528 1.00 48.52 19 LEU B C 1
ATOM 1278 O O . LEU B 1 16 ? -7.918 -19.733 -22.108 1.00 48.88 19 LEU B O 1
ATOM 1283 N N . PHE B 1 17 ? -8.685 -20.810 -20.284 1.00 47.67 20 PHE B N 1
ATOM 1284 C CA . PHE B 1 17 ? -7.459 -20.610 -19.502 1.00 48.81 20 PHE B CA 1
ATOM 1285 C C . PHE B 1 17 ? -6.202 -20.964 -20.306 1.00 47.57 20 PHE B C 1
ATOM 1286 O O . PHE B 1 17 ? -5.269 -20.165 -20.417 1.00 49.14 20 PHE B O 1
ATOM 1294 N N . THR B 1 18 ? -6.194 -22.162 -20.874 1.00 48.23 21 THR B N 1
ATOM 1295 C CA . THR B 1 18 ? -5.057 -22.624 -21.653 1.00 48.53 21 THR B CA 1
ATOM 1296 C C . THR B 1 18 ? -4.947 -21.856 -22.962 1.00 46.51 21 THR B C 1
ATOM 1297 O O . THR B 1 18 ? -3.867 -21.424 -23.354 1.00 46.61 21 THR B O 1
ATOM 1301 N N . LYS B 1 19 ? -6.076 -21.701 -23.641 1.00 45.39 22 LYS B N 1
ATOM 1302 C CA . LYS B 1 19 ? -6.107 -21.003 -24.922 1.00 46.14 22 LYS B CA 1
ATOM 1303 C C . LYS B 1 19 ? -5.580 -19.557 -24.811 1.00 48.09 22 LYS B C 1
ATOM 1304 O O . LYS B 1 19 ? -4.924 -19.039 -25.729 1.00 48.50 22 LYS B O 1
ATOM 1310 N N . LEU B 1 20 ? -5.872 -18.920 -23.676 1.00 47.85 23 LEU B N 1
ATOM 1311 C CA . LEU B 1 20 ? -5.436 -17.552 -23.406 1.00 42.70 23 LEU B CA 1
ATOM 1312 C C . LEU B 1 20 ? -3.943 -17.519 -23.131 1.00 37.59 23 LEU B C 1
ATOM 1313 O O . LEU B 1 20 ? -3.278 -16.529 -23.430 1.00 37.49 23 LEU B O 1
ATOM 1318 N N . HIS B 1 21 ? -3.422 -18.597 -22.546 1.00 36.52 24 HIS B N 1
ATOM 1319 C CA . HIS B 1 21 ? -1.980 -18.698 -22.279 1.00 39.22 24 HIS B CA 1
ATOM 1320 C C . HIS B 1 21 ? -1.247 -18.809 -23.613 1.00 41.90 24 HIS B C 1
ATOM 1321 O O . HIS B 1 21 ? -0.197 -18.186 -23.827 1.00 41.13 24 HIS B O 1
ATOM 1328 N N . ASN B 1 22 ? -1.811 -19.644 -24.488 1.00 44.62 25 ASN B N 1
ATOM 1329 C CA . ASN B 1 22 ? -1.275 -19.867 -25.820 1.00 45.72 25 ASN B CA 1
ATOM 1330 C C . ASN B 1 22 ? -1.128 -18.511 -26.505 1.00 46.61 25 ASN B C 1
ATOM 1331 O O . ASN B 1 22 ? -0.036 -18.145 -26.931 1.00 47.37 25 ASN B O 1
ATOM 1336 N N . PHE B 1 23 ? -2.228 -17.764 -26.592 1.00 48.55 26 PHE B N 1
ATOM 1337 C CA . PHE B 1 23 ? -2.198 -16.443 -27.211 1.00 51.71 26 PHE B CA 1
ATOM 1338 C C . PHE B 1 23 ? -1.241 -15.531 -26.439 1.00 52.16 26 PHE B C 1
ATOM 1339 O O . PHE B 1 23 ? -0.556 -14.691 -27.028 1.00 52.64 26 PHE B O 1
ATOM 1347 N N . HIS B 1 24 ? -1.202 -15.700 -25.117 1.00 51.22 27 HIS B N 1
ATOM 1348 C CA . HIS B 1 24 ? -0.313 -14.913 -24.270 1.00 48.38 27 HIS B CA 1
ATOM 1349 C C . HIS B 1 24 ? 1.113 -15.182 -24.747 1.00 48.68 27 HIS B C 1
ATOM 1350 O O . HIS B 1 24 ? 1.906 -14.254 -24.917 1.00 46.00 27 HIS B O 1
ATOM 1357 N N . TRP B 1 25 ? 1.421 -16.453 -24.991 1.00 49.20 28 TRP B N 1
ATOM 1358 C CA . TRP B 1 25 ? 2.762 -16.849 -25.418 1.00 51.46 28 TRP B CA 1
ATOM 1359 C C . TRP B 1 25 ? 3.123 -16.668 -26.902 1.00 55.69 28 TRP B C 1
ATOM 1360 O O . TRP B 1 25 ? 4.254 -16.288 -27.239 1.00 57.04 28 TRP B O 1
ATOM 1371 N N . TYR B 1 26 ? 2.175 -16.934 -27.792 1.00 56.27 29 TYR B N 1
ATOM 1372 C CA . TYR B 1 26 ? 2.456 -16.844 -29.217 1.00 56.21 29 TYR B CA 1
ATOM 1373 C C . TYR B 1 26 ? 2.126 -15.533 -29.953 1.00 56.40 29 TYR B C 1
ATOM 1374 O O . TYR B 1 26 ? 2.443 -15.396 -31.136 1.00 56.92 29 TYR B O 1
ATOM 1383 N N . VAL B 1 27 ? 1.511 -14.565 -29.279 1.00 53.91 30 VAL B N 1
ATOM 1384 C CA . VAL B 1 27 ? 1.188 -13.295 -29.942 1.00 52.66 30 VAL B CA 1
ATOM 1385 C C . VAL B 1 27 ? 2.461 -12.573 -30.457 1.00 52.30 30 VAL B C 1
ATOM 1386 O O . VAL B 1 27 ? 3.550 -12.712 -29.881 1.00 49.93 30 VAL B O 1
ATOM 1390 N N . LYS B 1 28 ? 2.321 -11.821 -31.553 1.00 53.35 31 LYS B N 1
ATOM 1391 C CA . LYS B 1 28 ? 3.446 -11.086 -32.149 1.00 54.52 31 LYS B CA 1
ATOM 1392 C C . LYS B 1 28 ? 2.991 -9.797 -32.841 1.00 55.72 31 LYS B C 1
ATOM 1393 O O . LYS B 1 28 ? 1.804 -9.598 -33.103 1.00 58.58 31 LYS B O 1
ATOM 1399 N N . GLY B 1 29 ? 3.937 -8.916 -33.135 1.00 54.93 32 GLY B N 1
ATOM 1400 C CA . GLY B 1 29 ? 3.573 -7.672 -33.786 1.00 55.37 32 GLY B CA 1
ATOM 1401 C C . GLY B 1 29 ? 3.783 -6.436 -32.925 1.00 56.37 32 GLY B C 1
ATOM 1402 O O . GLY B 1 29 ? 4.294 -6.516 -31.799 1.00 55.74 32 GLY B O 1
ATOM 1403 N N . PRO B 1 30 ? 3.405 -5.263 -33.443 1.00 54.91 33 PRO B N 1
ATOM 1404 C CA . PRO B 1 30 ? 3.542 -3.991 -32.738 1.00 56.43 33 PRO B CA 1
ATOM 1405 C C . PRO B 1 30 ? 2.531 -3.863 -31.606 1.00 58.09 33 PRO B C 1
ATOM 1406 O O . PRO B 1 30 ? 2.520 -2.873 -30.876 1.00 59.60 33 PRO B O 1
ATOM 1410 N N . GLN B 1 31 ? 1.674 -4.867 -31.475 1.00 57.75 34 GLN B N 1
ATOM 1411 C CA . GLN B 1 31 ? 0.662 -4.877 -30.428 1.00 56.44 34 GLN B CA 1
ATOM 1412 C C . GLN B 1 31 ? 1.043 -5.924 -29.386 1.00 53.73 34 GLN B C 1
ATOM 1413 O O . GLN B 1 31 ? 0.276 -6.228 -28.474 1.00 54.96 34 GLN B O 1
ATOM 1419 N N . PHE B 1 32 ? 2.243 -6.471 -29.534 1.00 50.13 35 PHE B N 1
ATOM 1420 C CA . PHE B 1 32 ? 2.738 -7.502 -28.636 1.00 47.94 35 PHE B CA 1
ATOM 1421 C C . PHE B 1 32 ? 2.511 -7.184 -27.178 1.00 48.11 35 PHE B C 1
ATOM 1422 O O . PHE B 1 32 ? 1.686 -7.795 -26.511 1.00 48.67 35 PHE B O 1
ATOM 1430 N N . PHE B 1 33 ? 3.276 -6.222 -26.689 1.00 47.43 36 PHE B N 1
ATOM 1431 C CA . PHE B 1 33 ? 3.201 -5.825 -25.299 1.00 48.89 36 PHE B CA 1
ATOM 1432 C C . PHE B 1 33 ? 1.799 -5.591 -24.784 1.00 49.88 36 PHE B C 1
ATOM 1433 O O . PHE B 1 33 ? 1.419 -6.146 -23.751 1.00 49.50 36 PHE B O 1
ATOM 1441 N N . THR B 1 34 ? 1.021 -4.790 -25.498 1.00 48.31 37 THR B N 1
ATOM 1442 C CA . THR B 1 34 ? -0.314 -4.527 -25.028 1.00 47.97 37 THR B CA 1
ATOM 1443 C C . THR B 1 34 ? -1.197 -5.779 -25.072 1.00 48.65 37 THR B C 1
ATOM 1444 O O . THR B 1 34 ? -1.977 -6.004 -24.149 1.00 52.06 37 THR B O 1
ATOM 1448 N N . LEU B 1 35 ? -1.066 -6.615 -26.104 1.00 48.65 38 LEU B N 1
ATOM 1449 C CA . LEU B 1 35 ? -1.875 -7.841 -26.186 1.00 48.37 38 LEU B CA 1
ATOM 1450 C C . LEU B 1 35 ? -1.351 -8.960 -25.284 1.00 48.90 38 LEU B C 1
ATOM 1451 O O . LEU B 1 35 ? -2.128 -9.745 -24.746 1.00 51.60 38 LEU B O 1
ATOM 1456 N N . HIS B 1 36 ? -0.031 -9.035 -25.143 1.00 47.24 39 HIS B N 1
ATOM 1457 C CA . HIS B 1 36 ? 0.624 -10.027 -24.292 1.00 45.11 39 HIS B CA 1
ATOM 1458 C C . HIS B 1 36 ? 0.017 -9.835 -22.915 1.00 44.05 39 HIS B C 1
ATOM 1459 O O . HIS B 1 36 ? -0.318 -10.784 -22.206 1.00 42.06 39 HIS B O 1
ATOM 1466 N N . GLU B 1 37 ? -0.132 -8.572 -22.559 1.00 44.55 40 GLU B N 1
ATOM 1467 C CA . GLU B 1 37 ? -0.673 -8.199 -21.276 1.00 47.67 40 GLU B CA 1
ATOM 1468 C C . GLU B 1 37 ? -2.152 -8.532 -21.153 1.00 47.67 40 GLU B C 1
ATOM 1469 O O . GLU B 1 37 ? -2.562 -9.266 -20.251 1.00 43.72 40 GLU B O 1
ATOM 1475 N N . LYS B 1 38 ? -2.950 -7.997 -22.071 1.00 49.13 41 LYS B N 1
ATOM 1476 C CA . LYS B 1 38 ? -4.391 -8.219 -22.045 1.00 49.13 41 LYS B CA 1
ATOM 1477 C C . LYS B 1 38 ? -4.746 -9.694 -21.867 1.00 48.42 41 LYS B C 1
ATOM 1478 O O . LYS B 1 38 ? -5.575 -10.031 -21.028 1.00 48.59 41 LYS B O 1
ATOM 1484 N N . PHE B 1 39 ? -4.127 -10.578 -22.641 1.00 47.78 42 PHE B N 1
ATOM 1485 C CA . PHE B 1 39 ? -4.441 -12.000 -22.506 1.00 48.52 42 PHE B CA 1
ATOM 1486 C C . PHE B 1 39 ? -4.189 -12.522 -21.081 1.00 46.81 42 PHE B C 1
ATOM 1487 O O . PHE B 1 39 ? -4.979 -13.322 -20.563 1.00 43.80 42 PHE B O 1
ATOM 1495 N N . GLU B 1 40 ? -3.100 -12.083 -20.448 1.00 46.03 43 GLU B N 1
ATOM 1496 C CA . GLU B 1 40 ? -2.799 -12.527 -19.084 1.00 49.29 43 GLU B CA 1
ATOM 1497 C C . GLU B 1 40 ? -3.903 -12.077 -18.131 1.00 47.83 43 GLU B C 1
ATOM 1498 O O . GLU B 1 40 ? -4.267 -12.790 -17.184 1.00 44.94 43 GLU B O 1
ATOM 1504 N N . GLU B 1 41 ? -4.422 -10.881 -18.402 1.00 46.66 44 GLU B N 1
ATOM 1505 C CA . GLU B 1 41 ? -5.512 -10.290 -17.635 1.00 48.23 44 GLU B CA 1
ATOM 1506 C C . GLU B 1 41 ? -6.723 -11.212 -17.780 1.00 45.80 44 GLU B C 1
ATOM 1507 O O . GLU B 1 41 ? -7.373 -11.574 -16.798 1.00 46.76 44 GLU B O 1
ATOM 1513 N N . LEU B 1 42 ? -6.987 -11.606 -19.023 1.00 45.87 45 LEU B N 1
ATOM 1514 C CA . LEU B 1 42 ? -8.097 -12.483 -19.351 1.00 44.15 45 LEU B CA 1
ATOM 1515 C C . LEU B 1 42 ? -7.996 -13.875 -18.756 1.00 44.38 45 LEU B C 1
ATOM 1516 O O . LEU B 1 42 ? -8.993 -14.380 -18.240 1.00 48.01 45 LEU B O 1
ATOM 1521 N N . TYR B 1 43 ? -6.824 -14.514 -18.816 1.00 45.41 46 TYR B N 1
ATOM 1522 C CA . TYR B 1 43 ? -6.746 -15.859 -18.254 1.00 44.56 46 TYR B CA 1
ATOM 1523 C C . TYR B 1 43 ? -6.742 -15.822 -16.751 1.00 44.18 46 TYR B C 1
ATOM 1524 O O . TYR B 1 43 ? -7.080 -16.807 -16.102 1.00 43.81 46 TYR B O 1
ATOM 1533 N N . THR B 1 44 ? -6.381 -14.680 -16.188 1.00 43.64 47 THR B N 1
ATOM 1534 C CA . THR B 1 44 ? -6.410 -14.569 -14.746 1.00 39.78 47 THR B CA 1
ATOM 1535 C C . THR B 1 44 ? -7.907 -14.561 -14.380 1.00 42.59 47 THR B C 1
ATOM 1536 O O . THR B 1 44 ? -8.336 -15.251 -13.452 1.00 41.69 47 THR B O 1
ATOM 1540 N N . GLU B 1 45 ? -8.698 -13.797 -15.135 1.00 42.67 48 GLU B N 1
ATOM 1541 C CA . GLU B 1 45 ? -10.142 -13.721 -14.909 1.00 42.52 48 GLU B CA 1
ATOM 1542 C C . GLU B 1 45 ? -10.761 -15.095 -15.103 1.00 44.47 48 GLU B C 1
ATOM 1543 O O . GLU B 1 45 ? -11.607 -15.536 -14.313 1.00 44.20 48 GLU B O 1
ATOM 1549 N N . SER B 1 46 ? -10.336 -15.767 -16.167 1.00 44.91 49 SER B N 1
ATOM 1550 C CA . SER B 1 46 ? -10.850 -17.090 -16.466 1.00 45.49 49 SER B CA 1
ATOM 1551 C C . SER B 1 46 ? -10.666 -17.981 -15.239 1.00 45.88 49 SER B C 1
ATOM 1552 O O . SER B 1 46 ? -11.615 -18.641 -14.789 1.00 48.36 49 SER B O 1
ATOM 1555 N N . ALA B 1 47 ? -9.452 -17.984 -14.690 1.00 42.47 50 ALA B N 1
ATOM 1556 C CA . ALA B 1 47 ? -9.159 -18.792 -13.511 1.00 42.57 50 ALA B CA 1
ATOM 1557 C C . ALA B 1 47 ? -10.118 -18.469 -12.361 1.00 41.69 50 ALA B C 1
ATOM 1558 O O . ALA B 1 47 ? -10.518 -19.356 -11.599 1.00 39.22 50 ALA B O 1
ATOM 1560 N N . THR B 1 48 ? -10.481 -17.197 -12.231 1.00 40.40 51 THR B N 1
ATOM 1561 C CA . THR B 1 48 ? -11.404 -16.805 -11.180 1.00 41.00 51 THR B CA 1
ATOM 1562 C C . THR B 1 48 ? -12.728 -17.529 -11.380 1.00 41.69 51 THR B C 1
ATOM 1563 O O . THR B 1 48 ? -13.259 -18.139 -10.445 1.00 40.60 51 THR B O 1
ATOM 1567 N N . HIS B 1 49 ? -13.258 -17.458 -12.601 1.00 41.81 52 HIS B N 1
ATOM 1568 C CA . HIS B 1 49 ? -14.527 -18.111 -12.911 1.00 41.47 52 HIS B CA 1
ATOM 1569 C C . HIS B 1 49 ? -14.492 -19.604 -12.600 1.00 40.15 52 HIS B C 1
ATOM 1570 O O . HIS B 1 49 ? -15.398 -20.144 -11.969 1.00 40.89 52 HIS B O 1
ATOM 1577 N N . ILE B 1 50 ? -13.436 -20.271 -13.039 1.00 40.24 53 ILE B N 1
ATOM 1578 C CA . ILE B 1 50 ? -13.297 -21.701 -12.794 1.00 39.99 53 ILE B CA 1
ATOM 1579 C C . ILE B 1 50 ? -13.539 -22.064 -11.326 1.00 41.98 53 ILE B C 1
ATOM 1580 O O . ILE B 1 50 ? -14.208 -23.056 -11.023 1.00 42.44 53 ILE B O 1
ATOM 1585 N N . ASP B 1 51 ? -12.999 -21.266 -10.414 1.00 40.86 54 ASP B N 1
ATOM 1586 C CA . ASP B 1 51 ? -13.150 -21.580 -9.003 1.00 43.92 54 ASP B CA 1
ATOM 1587 C C . ASP B 1 51 ? -14.499 -21.179 -8.420 1.00 42.51 54 ASP B C 1
ATOM 1588 O O . ASP B 1 51 ? -15.085 -21.919 -7.626 1.00 42.17 54 ASP B O 1
ATOM 1593 N N . GLU B 1 52 ? -15.002 -20.014 -8.808 1.00 42.76 55 GLU B N 1
ATOM 1594 C CA . GLU B 1 52 ? -16.287 -19.564 -8.294 1.00 43.17 55 GLU B CA 1
ATOM 1595 C C . GLU B 1 52 ? -17.394 -20.537 -8.687 1.00 42.86 55 GLU B C 1
ATOM 1596 O O . GLU B 1 52 ? -18.152 -21.019 -7.842 1.00 42.83 55 GLU B O 1
ATOM 1602 N N . ILE B 1 53 ? -17.483 -20.798 -9.989 1.00 41.95 56 ILE B N 1
ATOM 1603 C CA . ILE B 1 53 ? -18.488 -21.693 -10.547 1.00 41.09 56 ILE B CA 1
ATOM 1604 C C . ILE B 1 53 ? -18.415 -23.048 -9.871 1.00 38.36 56 ILE B C 1
ATOM 1605 O O . ILE B 1 53 ? -19.415 -23.528 -9.331 1.00 40.05 56 ILE B O 1
ATOM 1610 N N . ALA B 1 54 ? -17.230 -23.652 -9.896 1.00 37.58 57 ALA B N 1
ATOM 1611 C CA . ALA B 1 54 ? -17.016 -24.946 -9.258 1.00 39.29 57 ALA B CA 1
ATOM 1612 C C . ALA B 1 54 ? -17.531 -24.915 -7.822 1.00 41.62 57 ALA B C 1
ATOM 1613 O O . ALA B 1 54 ? -18.315 -25.772 -7.397 1.00 41.72 57 ALA B O 1
ATOM 1615 N N . GLU B 1 55 ? -17.081 -23.914 -7.075 1.00 43.69 58 GLU B N 1
ATOM 1616 C CA . GLU B 1 55 ? -17.494 -23.773 -5.693 1.00 46.11 58 GLU B CA 1
ATOM 1617 C C . GLU B 1 55 ? -18.977 -23.434 -5.613 1.00 49.14 58 GLU B C 1
ATOM 1618 O O . GLU B 1 55 ? -19.596 -23.575 -4.552 1.00 48.46 58 GLU B O 1
ATOM 1624 N N . ARG B 1 56 ? -19.555 -22.986 -6.727 1.00 48.54 59 ARG B N 1
ATOM 1625 C CA . ARG B 1 56 ? -20.970 -22.680 -6.713 1.00 48.98 59 ARG B CA 1
ATOM 1626 C C . ARG B 1 56 ? -21.749 -23.982 -6.753 1.00 50.35 59 ARG B C 1
ATOM 1627 O O . ARG B 1 56 ? -22.613 -24.232 -5.906 1.00 51.07 59 ARG B O 1
ATOM 1635 N N . ILE B 1 57 ? -21.438 -24.813 -7.740 1.00 49.71 60 ILE B N 1
ATOM 1636 C CA . ILE B 1 57 ? -22.129 -26.086 -7.870 1.00 51.63 60 ILE B CA 1
ATOM 1637 C C . ILE B 1 57 ? -21.808 -26.889 -6.612 1.00 51.29 60 ILE B C 1
ATOM 1638 O O . ILE B 1 57 ? -22.612 -27.684 -6.123 1.00 52.34 60 ILE B O 1
ATOM 1643 N N . LEU B 1 58 ? -20.623 -26.649 -6.078 1.00 49.14 61 LEU B N 1
ATOM 1644 C CA . LEU B 1 58 ? -20.192 -27.331 -4.879 1.00 48.83 61 LEU B CA 1
ATOM 1645 C C . LEU B 1 58 ? -21.100 -26.898 -3.722 1.00 49.46 61 LEU B C 1
ATOM 1646 O O . LEU B 1 58 ? -21.375 -27.674 -2.815 1.00 50.39 61 LEU B O 1
ATOM 1651 N N . ALA B 1 59 ? -21.579 -25.657 -3.774 1.00 48.02 62 ALA B N 1
ATOM 1652 C CA . ALA B 1 59 ? -22.450 -25.106 -2.731 1.00 46.87 62 ALA B CA 1
ATOM 1653 C C . ALA B 1 59 ? -23.897 -25.559 -2.892 1.00 50.02 62 ALA B C 1
ATOM 1654 O O . ALA B 1 59 ? -24.697 -25.486 -1.954 1.00 47.40 62 ALA B O 1
ATOM 1656 N N . ILE B 1 60 ? -24.241 -26.013 -4.089 1.00 50.30 63 ILE B N 1
ATOM 1657 C CA . ILE B 1 60 ? -25.591 -26.475 -4.334 1.00 49.00 63 ILE B CA 1
ATOM 1658 C C . ILE B 1 60 ? -25.647 -27.997 -4.426 1.00 51.44 63 ILE B C 1
ATOM 1659 O O . ILE B 1 60 ? -26.494 -28.553 -5.123 1.00 53.46 63 ILE B O 1
ATOM 1664 N N . GLY B 1 61 ? -24.731 -28.664 -3.725 1.00 50.60 64 GLY B N 1
ATOM 1665 C CA . GLY B 1 61 ? -24.709 -30.120 -3.699 1.00 49.07 64 GLY B CA 1
ATOM 1666 C C . GLY B 1 61 ? -24.223 -30.854 -4.938 1.00 49.93 64 GLY B C 1
ATOM 1667 O O . GLY B 1 61 ? -24.343 -32.083 -5.039 1.00 49.54 64 GLY B O 1
ATOM 1668 N N . GLY B 1 62 ? -23.670 -30.113 -5.889 1.00 51.04 65 GLY B N 1
ATOM 1669 C CA . GLY B 1 62 ? -23.175 -30.747 -7.095 1.00 49.61 65 GLY B CA 1
ATOM 1670 C C . GLY B 1 62 ? -21.732 -31.205 -6.972 1.00 50.34 65 GLY B C 1
ATOM 1671 O O . GLY B 1 62 ? -21.063 -30.958 -5.968 1.00 49.00 65 GLY B O 1
ATOM 1672 N N . LYS B 1 63 ? -21.263 -31.896 -8.002 1.00 50.99 66 LYS B N 1
ATOM 1673 C CA . LYS B 1 63 ? -19.899 -32.390 -8.050 1.00 53.28 66 LYS B CA 1
ATOM 1674 C C . LYS B 1 63 ? -19.249 -31.840 -9.310 1.00 54.02 66 LYS B C 1
ATOM 1675 O O . LYS B 1 63 ? -19.545 -32.273 -10.421 1.00 55.13 66 LYS B O 1
ATOM 1681 N N . PRO B 1 64 ? -18.351 -30.862 -9.146 1.00 55.39 67 PRO B N 1
ATOM 1682 C CA . PRO B 1 64 ? -17.641 -30.224 -10.256 1.00 53.37 67 PRO B CA 1
ATOM 1683 C C . PRO B 1 64 ? -16.706 -31.123 -11.031 1.00 52.06 67 PRO B C 1
ATOM 1684 O O . PRO B 1 64 ? -15.922 -31.877 -10.447 1.00 50.99 67 PRO B O 1
ATOM 1688 N N . VAL B 1 65 ? -16.801 -31.046 -12.353 1.00 51.10 68 VAL B N 1
ATOM 1689 C CA . VAL B 1 65 ? -15.924 -31.827 -13.213 1.00 51.96 68 VAL B CA 1
ATOM 1690 C C . VAL B 1 65 ? -14.511 -31.354 -12.877 1.00 52.66 68 VAL B C 1
ATOM 1691 O O . VAL B 1 65 ? -14.282 -30.155 -12.729 1.00 51.34 68 VAL B O 1
ATOM 1695 N N . ALA B 1 66 ? -13.564 -32.278 -12.748 1.00 54.41 69 ALA B N 1
ATOM 1696 C CA . ALA B 1 66 ? -12.216 -31.864 -12.393 1.00 53.03 69 ALA B CA 1
ATOM 1697 C C . ALA B 1 66 ? -11.060 -32.640 -13.024 1.00 52.15 69 ALA B C 1
ATOM 1698 O O . ALA B 1 66 ? -10.136 -33.073 -12.334 1.00 49.84 69 ALA B O 1
ATOM 1700 N N . THR B 1 67 ? -11.117 -32.816 -14.339 1.00 52.50 70 THR B N 1
ATOM 1701 C CA . THR B 1 67 ? -10.050 -33.482 -15.074 1.00 51.88 70 THR B CA 1
ATOM 1702 C C . THR B 1 67 ? -10.035 -32.825 -16.437 1.00 50.71 70 THR B C 1
ATOM 1703 O O . THR B 1 67 ? -11.080 -32.486 -16.976 1.00 51.04 70 THR B O 1
ATOM 1707 N N . MET B 1 68 ? -8.854 -32.612 -16.988 1.00 53.24 71 MET B N 1
ATOM 1708 C CA . MET B 1 68 ? -8.773 -32.006 -18.304 1.00 58.54 71 MET B CA 1
ATOM 1709 C C . MET B 1 68 ? -9.483 -32.932 -19.288 1.00 60.82 71 MET B C 1
ATOM 1710 O O . MET B 1 68 ? -10.094 -32.481 -20.257 1.00 61.54 71 MET B O 1
ATOM 1715 N N . LYS B 1 69 ? -9.402 -34.233 -19.016 1.00 62.38 72 LYS B N 1
ATOM 1716 C CA . LYS B 1 69 ? -10.039 -35.249 -19.853 1.00 62.23 72 LYS B CA 1
ATOM 1717 C C . LYS B 1 69 ? -11.510 -34.922 -20.063 1.00 61.57 72 LYS B C 1
ATOM 1718 O O . LYS B 1 69 ? -11.975 -34.821 -21.203 1.00 60.40 72 LYS B O 1
ATOM 1724 N N . GLU B 1 70 ? -12.237 -34.774 -18.956 1.00 59.15 73 GLU B N 1
ATOM 1725 C CA . GLU B 1 70 ? -13.658 -34.456 -19.016 1.00 58.60 73 GLU B CA 1
ATOM 1726 C C . GLU B 1 70 ? -13.863 -33.102 -19.701 1.00 59.28 73 GLU B C 1
ATOM 1727 O O . GLU B 1 70 ? -14.695 -32.975 -20.596 1.00 59.60 73 GLU B O 1
ATOM 1733 N N . TYR B 1 71 ? -13.078 -32.105 -19.299 1.00 59.37 74 TYR B N 1
ATOM 1734 C CA . TYR B 1 71 ? -13.172 -30.770 -19.883 1.00 58.01 74 TYR B CA 1
ATOM 1735 C C . TYR B 1 71 ? -13.207 -30.863 -21.407 1.00 58.81 74 TYR B C 1
ATOM 1736 O O . TYR B 1 71 ? -14.080 -30.287 -22.067 1.00 58.74 74 TYR B O 1
ATOM 1745 N N . LEU B 1 72 ? -12.249 -31.606 -21.954 1.00 58.85 75 LEU B N 1
ATOM 1746 C CA . LEU B 1 72 ? -12.125 -31.783 -23.397 1.00 60.05 75 LEU B CA 1
ATOM 1747 C C . LEU B 1 72 ? -13.368 -32.412 -24.026 1.00 60.26 75 LEU B C 1
ATOM 1748 O O . LEU B 1 72 ? -13.834 -31.968 -25.083 1.00 61.27 75 LEU B O 1
ATOM 1753 N N . GLU B 1 73 ? -13.923 -33.427 -23.374 1.00 60.16 76 GLU B N 1
ATOM 1754 C CA . GLU B 1 73 ? -15.102 -34.073 -23.922 1.00 62.95 76 GLU B CA 1
ATOM 1755 C C . GLU B 1 73 ? -16.407 -33.320 -23.690 1.00 61.81 76 GLU B C 1
ATOM 1756 O O . GLU B 1 73 ? -17.444 -33.736 -24.195 1.00 60.76 76 GLU B O 1
ATOM 1762 N N . ILE B 1 74 ? -16.375 -32.213 -22.951 1.00 60.28 77 ILE B N 1
ATOM 1763 C CA . ILE B 1 74 ? -17.611 -31.463 -22.730 1.00 57.62 77 ILE B CA 1
ATOM 1764 C C . ILE B 1 74 ? -17.565 -30.008 -23.170 1.00 54.72 77 ILE B C 1
ATOM 1765 O O . ILE B 1 74 ? -18.583 -29.446 -23.569 1.00 53.50 77 ILE B O 1
ATOM 1770 N N . SER B 1 75 ? -16.394 -29.393 -23.116 1.00 55.19 78 SER B N 1
ATOM 1771 C CA . SER B 1 75 ? -16.289 -28.002 -23.535 1.00 56.73 78 SER B CA 1
ATOM 1772 C C . SER B 1 75 ? -16.638 -27.842 -25.010 1.00 58.59 78 SER B C 1
ATOM 1773 O O . SER B 1 75 ? -16.392 -28.741 -25.818 1.00 59.23 78 SER B O 1
ATOM 1776 N N . SER B 1 76 ? -17.203 -26.687 -25.354 1.00 59.79 79 SER B N 1
ATOM 1777 C CA . SER B 1 76 ? -17.566 -26.391 -26.733 1.00 58.84 79 SER B CA 1
ATOM 1778 C C . SER B 1 76 ? -16.591 -25.372 -27.333 1.00 60.03 79 SER B C 1
ATOM 1779 O O . SER B 1 76 ? -16.765 -24.933 -28.474 1.00 63.21 79 SER B O 1
ATOM 1782 N N . ILE B 1 77 ? -15.566 -25.002 -26.563 1.00 58.87 80 ILE B N 1
ATOM 1783 C CA . ILE B 1 77 ? -14.563 -24.040 -27.024 1.00 58.44 80 ILE B CA 1
ATOM 1784 C C . ILE B 1 77 ? -13.511 -24.740 -27.876 1.00 57.25 80 ILE B C 1
ATOM 1785 O O . ILE B 1 77 ? -12.976 -25.795 -27.504 1.00 57.06 80 ILE B O 1
ATOM 1790 N N . GLN B 1 78 ? -13.214 -24.118 -29.010 1.00 56.00 81 GLN B N 1
ATOM 1791 C CA . GLN B 1 78 ? -12.248 -24.641 -29.956 1.00 57.06 81 GLN B CA 1
ATOM 1792 C C . GLN B 1 78 ? -10.813 -24.412 -29.488 1.00 56.22 81 GLN B C 1
ATOM 1793 O O . GLN B 1 78 ? -10.328 -23.277 -29.522 1.00 57.48 81 GLN B O 1
ATOM 1799 N N . GLU B 1 79 ? -10.124 -25.465 -29.050 1.00 53.14 82 GLU B N 1
ATOM 1800 C CA . GLU B 1 79 ? -8.745 -25.264 -28.629 1.00 51.21 82 GLU B CA 1
ATOM 1801 C C . GLU B 1 79 ? -8.017 -24.531 -29.748 1.00 52.87 82 GLU B C 1
ATOM 1802 O O . GLU B 1 79 ? -8.435 -24.562 -30.911 1.00 53.64 82 GLU B O 1
ATOM 1808 N N . ALA B 1 80 ? -6.924 -23.873 -29.386 1.00 54.69 83 ALA B N 1
ATOM 1809 C CA . ALA B 1 80 ? -6.149 -23.079 -30.327 1.00 57.19 83 ALA B CA 1
ATOM 1810 C C . ALA B 1 80 ? -5.353 -23.835 -31.368 1.00 58.11 83 ALA B C 1
ATOM 1811 O O . ALA B 1 80 ? -4.390 -24.530 -31.042 1.00 59.59 83 ALA B O 1
ATOM 1813 N N . ALA B 1 81 ? -5.761 -23.705 -32.627 1.00 58.79 84 ALA B N 1
ATOM 1814 C CA . ALA B 1 81 ? -5.003 -24.311 -33.710 1.00 60.13 84 ALA B CA 1
ATOM 1815 C C . ALA B 1 81 ? -3.784 -23.410 -33.581 1.00 60.68 84 ALA B C 1
ATOM 1816 O O . ALA B 1 81 ? -3.900 -22.324 -33.020 1.00 62.00 84 ALA B O 1
ATOM 1818 N N . TYR B 1 82 ? -2.617 -23.807 -34.056 1.00 59.18 85 TYR B N 1
ATOM 1819 C CA . TYR B 1 82 ? -1.504 -22.887 -33.873 1.00 58.39 85 TYR B CA 1
ATOM 1820 C C . TYR B 1 82 ? -1.333 -21.858 -34.985 1.00 60.34 85 TYR B C 1
ATOM 1821 O O . TYR B 1 82 ? -2.098 -21.821 -35.956 1.00 63.01 85 TYR B O 1
ATOM 1830 N N . GLY B 1 83 ? -0.340 -20.997 -34.811 1.00 62.02 86 GLY B N 1
ATOM 1831 C CA . GLY B 1 83 ? -0.040 -19.988 -35.809 1.00 61.74 86 GLY B CA 1
ATOM 1832 C C . GLY B 1 83 ? -0.983 -18.818 -36.028 1.00 62.49 86 GLY B C 1
ATOM 1833 O O . GLY B 1 83 ? -0.803 -18.086 -37.004 1.00 64.11 86 GLY B O 1
ATOM 1834 N N . GLU B 1 84 ? -1.970 -18.609 -35.159 1.00 59.26 87 GLU B N 1
ATOM 1835 C CA . GLU B 1 84 ? -2.886 -17.483 -35.353 1.00 60.50 87 GLU B CA 1
ATOM 1836 C C . GLU B 1 84 ? -2.187 -16.124 -35.481 1.00 60.54 87 GLU B C 1
ATOM 1837 O O . GLU B 1 84 ? -0.977 -16.002 -35.285 1.00 60.21 87 GLU B O 1
ATOM 1843 N N . THR B 1 85 ? -2.971 -15.105 -35.824 1.00 62.15 88 THR B N 1
ATOM 1844 C CA . THR B 1 85 ? -2.475 -13.733 -35.954 1.00 62.12 88 THR B CA 1
ATOM 1845 C C . THR B 1 85 ? -2.807 -13.021 -34.654 1.00 60.44 88 THR B C 1
ATOM 1846 O O . THR B 1 85 ? -3.612 -13.512 -33.861 1.00 57.83 88 THR B O 1
ATOM 1850 N N . ALA B 1 86 ? -2.193 -11.865 -34.435 1.00 61.60 89 ALA B N 1
ATOM 1851 C CA . ALA B 1 86 ? -2.485 -11.096 -33.237 1.00 61.54 89 ALA B CA 1
ATOM 1852 C C . ALA B 1 86 ? -3.977 -10.755 -33.315 1.00 62.34 89 ALA B C 1
ATOM 1853 O O . ALA B 1 86 ? -4.731 -10.963 -32.355 1.00 61.47 89 ALA B O 1
ATOM 1855 N N . GLU B 1 87 ? -4.393 -10.252 -34.479 1.00 61.43 90 GLU B N 1
ATOM 1856 C CA . GLU B 1 87 ? -5.788 -9.889 -34.711 1.00 61.80 90 GLU B CA 1
ATOM 1857 C C . GLU B 1 87 ? -6.609 -11.162 -34.696 1.00 59.32 90 GLU B C 1
ATOM 1858 O O . GLU B 1 87 ? -7.721 -11.182 -34.178 1.00 59.99 90 GLU B O 1
ATOM 1864 N N . GLY B 1 88 ? -6.054 -12.225 -35.266 1.00 56.83 91 GLY B N 1
ATOM 1865 C CA . GLY B 1 88 ? -6.758 -13.493 -35.274 1.00 56.08 91 GLY B CA 1
ATOM 1866 C C . GLY B 1 88 ? -7.124 -13.925 -33.860 1.00 55.59 91 GLY B C 1
ATOM 1867 O O . GLY B 1 88 ? -8.255 -14.340 -33.594 1.00 54.24 91 GLY B O 1
ATOM 1868 N N . MET B 1 89 ? -6.164 -13.817 -32.945 1.00 55.81 92 MET B N 1
ATOM 1869 C CA . MET B 1 89 ? -6.374 -14.198 -31.550 1.00 53.90 92 MET B CA 1
ATOM 1870 C C . MET B 1 89 ? -7.460 -13.360 -30.903 1.00 52.37 92 MET B C 1
ATOM 1871 O O . MET B 1 89 ? -8.346 -13.899 -30.237 1.00 48.71 92 MET B O 1
ATOM 1876 N N . VAL B 1 90 ? -7.390 -12.045 -31.107 1.00 52.44 93 VAL B N 1
ATOM 1877 C CA . VAL B 1 90 ? -8.379 -11.133 -30.538 1.00 51.71 93 VAL B CA 1
ATOM 1878 C C . VAL B 1 90 ? -9.745 -11.496 -31.093 1.00 52.58 93 VAL B C 1
ATOM 1879 O O . VAL B 1 90 ? -10.743 -11.567 -30.369 1.00 54.07 93 VAL B O 1
ATOM 1883 N N . GLU B 1 91 ? -9.767 -11.719 -32.397 1.00 52.79 94 GLU B N 1
ATOM 1884 C CA . GLU B 1 91 ? -10.971 -12.085 -33.122 1.00 52.55 94 GLU B CA 1
ATOM 1885 C C . GLU B 1 91 ? -11.473 -13.415 -32.568 1.00 49.29 94 GLU B C 1
ATOM 1886 O O . GLU B 1 91 ? -12.664 -13.595 -32.317 1.00 51.43 94 GLU B O 1
ATOM 1892 N N . ALA B 1 92 ? -10.538 -14.327 -32.340 1.00 46.05 95 ALA B N 1
ATOM 1893 C CA . ALA B 1 92 ? -10.840 -15.655 -31.825 1.00 45.03 95 ALA B CA 1
ATOM 1894 C C . ALA B 1 92 ? -11.560 -15.731 -30.466 1.00 45.93 95 ALA B C 1
ATOM 1895 O O . ALA B 1 92 ? -12.644 -16.326 -30.365 1.00 41.31 95 ALA B O 1
ATOM 1897 N N . ILE B 1 93 ? -10.966 -15.151 -29.419 1.00 46.44 96 ILE B N 1
ATOM 1898 C CA . ILE B 1 93 ? -11.595 -15.227 -28.101 1.00 47.27 96 ILE B CA 1
ATOM 1899 C C . ILE B 1 93 ? -12.809 -14.311 -28.045 1.00 47.75 96 ILE B C 1
ATOM 1900 O O . ILE B 1 93 ? -13.733 -14.532 -27.256 1.00 42.92 96 ILE B O 1
ATOM 1905 N N . MET B 1 94 ? -12.819 -13.285 -28.886 1.00 47.37 97 MET B N 1
ATOM 1906 C CA . MET B 1 94 ? -13.964 -12.403 -28.905 1.00 51.43 97 MET B CA 1
ATOM 1907 C C . MET B 1 94 ? -15.187 -13.236 -29.307 1.00 53.56 97 MET B C 1
ATOM 1908 O O . MET B 1 94 ? -16.268 -13.119 -28.714 1.00 54.52 97 MET B O 1
ATOM 1913 N N . LYS B 1 95 ? -15.015 -14.075 -30.324 1.00 53.89 98 LYS B N 1
ATOM 1914 C CA . LYS B 1 95 ? -16.107 -14.923 -30.788 1.00 54.70 98 LYS B CA 1
ATOM 1915 C C . LYS B 1 95 ? -16.469 -15.894 -29.684 1.00 53.98 98 LYS B C 1
ATOM 1916 O O . LYS B 1 95 ? -17.645 -16.160 -29.427 1.00 54.62 98 LYS B O 1
ATOM 1922 N N . ASP B 1 96 ? -15.446 -16.424 -29.024 1.00 52.91 99 ASP B N 1
ATOM 1923 C CA . ASP B 1 96 ? -15.656 -17.375 -27.935 1.00 49.36 99 ASP B CA 1
ATOM 1924 C C . ASP B 1 96 ? -16.523 -16.752 -26.837 1.00 49.88 99 ASP B C 1
ATOM 1925 O O . ASP B 1 96 ? -17.433 -17.388 -26.304 1.00 44.87 99 ASP B O 1
ATOM 1930 N N . TYR B 1 97 ? -16.235 -15.497 -26.508 1.00 51.46 100 TYR B N 1
ATOM 1931 C CA . TYR B 1 97 ? -16.989 -14.796 -25.477 1.00 54.30 100 TYR B CA 1
ATOM 1932 C C . TYR B 1 97 ? -18.454 -14.657 -25.893 1.00 55.73 100 TYR B C 1
ATOM 1933 O O . TYR B 1 97 ? -19.367 -14.938 -25.108 1.00 57.04 100 TYR B O 1
ATOM 1942 N N . GLU B 1 98 ? -18.669 -14.229 -27.134 1.00 55.86 101 GLU B N 1
ATOM 1943 C CA . GLU B 1 98 ? -20.016 -14.044 -27.657 1.00 55.99 101 GLU B CA 1
ATOM 1944 C C . GLU B 1 98 ? -20.796 -15.347 -27.689 1.00 54.73 101 GLU B C 1
ATOM 1945 O O . GLU B 1 98 ? -21.981 -15.383 -27.344 1.00 53.06 101 GLU B O 1
ATOM 1951 N N . MET B 1 99 ? -20.134 -16.420 -28.103 1.00 55.23 102 MET B N 1
ATOM 1952 C CA . MET B 1 99 ? -20.798 -17.708 -28.160 1.00 59.58 102 MET B CA 1
ATOM 1953 C C . MET B 1 99 ? -21.136 -18.171 -26.748 1.00 60.05 102 MET B C 1
ATOM 1954 O O . MET B 1 99 ? -21.992 -19.038 -26.558 1.00 60.44 102 MET B O 1
ATOM 1959 N N . MET B 1 100 ? -20.464 -17.586 -25.758 1.00 60.02 103 MET B N 1
ATOM 1960 C CA . MET B 1 100 ? -20.709 -17.944 -24.366 1.00 58.45 103 MET B CA 1
ATOM 1961 C C . MET B 1 100 ? -21.835 -17.109 -23.784 1.00 55.79 103 MET B C 1
ATOM 1962 O O . MET B 1 100 ? -22.512 -17.536 -22.853 1.00 53.77 103 MET B O 1
ATOM 1967 N N . LEU B 1 101 ? -22.037 -15.916 -24.329 1.00 54.13 104 LEU B N 1
ATOM 1968 C CA . LEU B 1 101 ? -23.121 -15.084 -23.851 1.00 53.69 104 LEU B CA 1
ATOM 1969 C C . LEU B 1 101 ? -24.429 -15.846 -24.034 1.00 56.10 104 LEU B C 1
ATOM 1970 O O . LEU B 1 101 ? -25.262 -15.899 -23.121 1.00 53.67 104 LEU B O 1
ATOM 1975 N N . VAL B 1 102 ? -24.606 -16.452 -25.209 1.00 56.88 105 VAL B N 1
ATOM 1976 C CA . VAL B 1 102 ? -25.831 -17.204 -25.482 1.00 56.50 105 VAL B CA 1
ATOM 1977 C C . VAL B 1 102 ? -26.012 -18.349 -24.485 1.00 55.75 105 VAL B C 1
ATOM 1978 O O . VAL B 1 102 ? -27.083 -18.492 -23.887 1.00 57.21 105 VAL B O 1
ATOM 1982 N N . GLU B 1 103 ? -24.971 -19.156 -24.297 1.00 54.45 106 GLU B N 1
ATOM 1983 C CA . GLU B 1 103 ? -25.066 -20.269 -23.366 1.00 54.83 106 GLU B CA 1
ATOM 1984 C C . GLU B 1 103 ? -25.385 -19.779 -21.965 1.00 54.28 106 GLU B C 1
ATOM 1985 O O . GLU B 1 103 ? -25.998 -20.493 -21.167 1.00 56.66 106 GLU B O 1
ATOM 1991 N N . LEU B 1 104 ? -24.975 -18.554 -21.666 1.00 52.79 107 LEU B N 1
ATOM 1992 C CA . LEU B 1 104 ? -25.236 -17.986 -20.356 1.00 51.33 107 LEU B CA 1
ATOM 1993 C C . LEU B 1 104 ? -26.703 -17.604 -20.214 1.00 53.25 107 LEU B C 1
ATOM 1994 O O . LEU B 1 104 ? -27.342 -17.949 -19.214 1.00 50.90 107 LEU B O 1
ATOM 1999 N N . LYS B 1 105 ? -27.239 -16.897 -21.210 1.00 56.06 108 LYS B N 1
ATOM 2000 C CA . LYS B 1 105 ? -28.642 -16.502 -21.167 1.00 59.05 108 LYS B CA 1
ATOM 2001 C C . LYS B 1 105 ? -29.448 -17.771 -20.924 1.00 58.83 108 LYS B C 1
ATOM 2002 O O . LYS B 1 105 ? -30.291 -17.829 -20.024 1.00 55.86 108 LYS B O 1
ATOM 2008 N N . LYS B 1 106 ? -29.167 -18.793 -21.728 1.00 57.28 109 LYS B N 1
ATOM 2009 C CA . LYS B 1 106 ? -29.854 -20.065 -21.580 1.00 57.61 109 LYS B CA 1
ATOM 2010 C C . LYS B 1 106 ? -29.666 -20.552 -20.147 1.00 56.39 109 LYS B C 1
ATOM 2011 O O . LYS B 1 106 ? -30.614 -21.001 -19.507 1.00 54.98 109 LYS B O 1
ATOM 2017 N N . GLY B 1 107 ? -28.432 -20.457 -19.654 1.00 54.58 110 GLY B N 1
ATOM 2018 C CA . GLY B 1 107 ? -28.128 -20.894 -18.305 1.00 52.25 110 GLY B CA 1
ATOM 2019 C C . GLY B 1 107 ? -28.921 -20.184 -17.219 1.00 52.77 110 GLY B C 1
ATOM 2020 O O . GLY B 1 107 ? -29.280 -20.790 -16.212 1.00 47.00 110 GLY B O 1
ATOM 2021 N N . MET B 1 108 ? -29.198 -18.898 -17.404 1.00 52.95 111 MET B N 1
ATOM 2022 C CA . MET B 1 108 ? -29.952 -18.157 -16.405 1.00 54.30 111 MET B CA 1
ATOM 2023 C C . MET B 1 108 ? -31.414 -18.535 -16.479 1.00 58.91 111 MET B C 1
ATOM 2024 O O . MET B 1 108 ? -32.123 -18.530 -15.469 1.00 61.99 111 MET B O 1
ATOM 2029 N N . GLU B 1 109 ? -31.861 -18.854 -17.687 1.00 60.86 112 GLU B N 1
ATOM 2030 C CA . GLU B 1 109 ? -33.238 -19.269 -17.908 1.00 62.66 112 GLU B CA 1
ATOM 2031 C C . GLU B 1 109 ? -33.523 -20.471 -17.019 1.00 61.43 112 GLU B C 1
ATOM 2032 O O . GLU B 1 109 ? -34.376 -20.414 -16.134 1.00 60.06 112 GLU B O 1
ATOM 2038 N N . ILE B 1 110 ? -32.785 -21.552 -17.259 1.00 61.59 113 ILE B N 1
ATOM 2039 C CA . ILE B 1 110 ? -32.941 -22.795 -16.507 1.00 63.18 113 ILE B CA 1
ATOM 2040 C C . ILE B 1 110 ? -32.687 -22.628 -15.007 1.00 60.44 113 ILE B C 1
ATOM 2041 O O . ILE B 1 110 ? -33.350 -23.265 -14.179 1.00 61.37 113 ILE B O 1
ATOM 2046 N N . ALA B 1 111 ? -31.745 -21.758 -14.659 1.00 58.92 114 ALA B N 1
ATOM 2047 C CA . ALA B 1 111 ? -31.432 -21.496 -13.253 1.00 56.93 114 ALA B CA 1
ATOM 2048 C C . ALA B 1 111 ? -32.679 -20.931 -12.591 1.00 54.21 114 ALA B C 1
ATOM 2049 O O . ALA B 1 111 ? -33.090 -21.369 -11.518 1.00 50.16 114 ALA B O 1
ATOM 2051 N N . GLN B 1 112 ? -33.270 -19.944 -13.248 1.00 56.11 115 GLN B N 1
ATOM 2052 C CA . GLN B 1 112 ? -34.486 -19.311 -12.763 1.00 58.13 115 GLN B CA 1
ATOM 2053 C C . GLN B 1 112 ? -35.641 -20.315 -12.713 1.00 58.62 115 GLN B C 1
ATOM 2054 O O . GLN B 1 112 ? -36.417 -20.343 -11.756 1.00 58.84 115 GLN B O 1
ATOM 2060 N N . ASN B 1 113 ? -35.739 -21.141 -13.751 1.00 59.52 116 ASN B N 1
ATOM 2061 C CA . ASN B 1 113 ? -36.792 -22.143 -13.846 1.00 59.23 116 ASN B CA 1
ATOM 2062 C C . ASN B 1 113 ? -36.659 -23.181 -12.754 1.00 57.93 116 ASN B C 1
ATOM 2063 O O . ASN B 1 113 ? -37.653 -23.746 -12.303 1.00 59.58 116 ASN B O 1
ATOM 2068 N N . SER B 1 114 ? -35.430 -23.439 -12.330 1.00 57.14 117 SER B N 1
ATOM 2069 C CA . SER B 1 114 ? -35.193 -24.410 -11.271 1.00 56.85 117 SER B CA 1
ATOM 2070 C C . SER B 1 114 ? -35.202 -23.709 -9.903 1.00 55.97 117 SER B C 1
ATOM 2071 O O . SER B 1 114 ? -34.729 -24.255 -8.902 1.00 51.67 117 SER B O 1
ATOM 2074 N N . ASP B 1 115 ? -35.759 -22.497 -9.877 1.00 57.85 118 ASP B N 1
ATOM 2075 C CA . ASP B 1 115 ? -35.838 -21.687 -8.663 1.00 57.59 118 ASP B CA 1
ATOM 2076 C C . ASP B 1 115 ? -34.457 -21.495 -8.043 1.00 57.61 118 ASP B C 1
ATOM 2077 O O . ASP B 1 115 ? -34.225 -21.839 -6.880 1.00 56.16 118 ASP B O 1
ATOM 2082 N N . ASP B 1 116 ? -33.542 -20.941 -8.829 1.00 55.75 119 ASP B N 1
ATOM 2083 C CA . ASP B 1 116 ? -32.190 -20.714 -8.360 1.00 55.25 119 ASP B CA 1
ATOM 2084 C C . ASP B 1 116 ? -31.657 -19.415 -8.947 1.00 55.06 119 ASP B C 1
ATOM 2085 O O . ASP B 1 116 ? -30.741 -19.436 -9.771 1.00 54.53 119 ASP B O 1
ATOM 2090 N N . GLU B 1 117 ? -32.216 -18.282 -8.538 1.00 56.56 120 GLU B N 1
ATOM 2091 C CA . GLU B 1 117 ? -31.718 -17.037 -9.095 1.00 58.01 120 GLU B CA 1
ATOM 2092 C C . GLU B 1 117 ? -30.335 -16.724 -8.565 1.00 56.17 120 GLU B C 1
ATOM 2093 O O . GLU B 1 117 ? -29.644 -15.838 -9.080 1.00 57.71 120 GLU B O 1
ATOM 2099 N N . MET B 1 118 ? -29.926 -17.462 -7.538 1.00 53.49 121 MET B N 1
ATOM 2100 C CA . MET B 1 118 ? -28.594 -17.276 -6.984 1.00 55.67 121 MET B CA 1
ATOM 2101 C C . MET B 1 118 ? -27.604 -17.572 -8.106 1.00 54.08 121 MET B C 1
ATOM 2102 O O . MET B 1 118 ? -26.829 -16.710 -8.530 1.00 53.63 121 MET B O 1
ATOM 2107 N N . THR B 1 119 ? -27.640 -18.803 -8.594 1.00 52.18 122 THR B N 1
ATOM 2108 C CA . THR B 1 119 ? -26.751 -19.188 -9.670 1.00 51.74 122 THR B CA 1
ATOM 2109 C C . THR B 1 119 ? -26.950 -18.254 -10.853 1.00 50.73 122 THR B C 1
ATOM 2110 O O . THR B 1 119 ? -25.995 -17.897 -11.551 1.00 50.48 122 THR B O 1
ATOM 2114 N N . SER B 1 120 ? -28.192 -17.846 -11.079 1.00 49.06 123 SER B N 1
ATOM 2115 C CA . SER B 1 120 ? -28.468 -16.950 -12.194 1.00 48.60 123 SER B CA 1
ATOM 2116 C C . SER B 1 120 ? -27.697 -15.651 -12.016 1.00 47.92 123 SER B C 1
ATOM 2117 O O . SER B 1 120 ? -27.111 -15.127 -12.969 1.00 47.13 123 SER B O 1
ATOM 2120 N N . ASP B 1 121 ? -27.700 -15.138 -10.787 1.00 47.02 124 ASP B N 1
ATOM 2121 C CA . ASP B 1 121 ? -27.003 -13.899 -10.482 1.00 47.23 124 ASP B CA 1
ATOM 2122 C C . ASP B 1 121 ? -25.520 -14.068 -10.783 1.00 46.82 124 ASP B C 1
ATOM 2123 O O . ASP B 1 121 ? -24.896 -13.191 -11.381 1.00 45.63 124 ASP B O 1
ATOM 2128 N N . LEU B 1 122 ? -24.962 -15.204 -10.369 1.00 46.53 125 LEU B N 1
ATOM 2129 C CA . LEU B 1 122 ? -23.556 -15.479 -10.610 1.00 47.19 125 LEU B CA 1
ATOM 2130 C C . LEU B 1 122 ? -23.290 -15.407 -12.105 1.00 48.95 125 LEU B C 1
ATOM 2131 O O . LEU B 1 122 ? -22.373 -14.718 -12.553 1.00 47.63 125 LEU B O 1
ATOM 2136 N N . LEU B 1 123 ? -24.107 -16.123 -12.873 1.00 49.16 126 LEU B N 1
ATOM 2137 C CA . LEU B 1 123 ? -23.966 -16.144 -14.324 1.00 49.71 126 LEU B CA 1
ATOM 2138 C C . LEU B 1 123 ? -24.158 -14.753 -14.919 1.00 50.58 126 LEU B C 1
ATOM 2139 O O . LEU B 1 123 ? -23.446 -14.368 -15.852 1.00 50.02 126 LEU B O 1
ATOM 2144 N N . LEU B 1 124 ? -25.116 -14.003 -14.376 1.00 50.32 127 LEU B N 1
ATOM 2145 C CA . LEU B 1 124 ? -25.392 -12.657 -14.857 1.00 51.83 127 LEU B CA 1
ATOM 2146 C C . LEU B 1 124 ? -24.132 -11.805 -14.814 1.00 51.87 127 LEU B C 1
ATOM 2147 O O . LEU B 1 124 ? -23.858 -11.035 -15.739 1.00 51.67 127 LEU B O 1
ATOM 2152 N N . GLY B 1 125 ? -23.363 -11.960 -13.740 1.00 51.87 128 GLY B N 1
ATOM 2153 C CA . GLY B 1 125 ? -22.133 -11.203 -13.590 1.00 53.44 128 GLY B CA 1
ATOM 2154 C C . GLY B 1 125 ? -21.140 -11.461 -14.714 1.00 53.09 128 GLY B C 1
ATOM 2155 O O . GLY B 1 125 ? -20.599 -10.520 -15.312 1.00 55.16 128 GLY B O 1
ATOM 2156 N N . ILE B 1 126 ? -20.901 -12.740 -14.996 1.00 51.10 129 ILE B N 1
ATOM 2157 C CA . ILE B 1 126 ? -19.977 -13.147 -16.054 1.00 53.22 129 ILE B CA 1
ATOM 2158 C C . ILE B 1 126 ? -20.434 -12.525 -17.379 1.00 53.39 129 ILE B C 1
ATOM 2159 O O . ILE B 1 126 ? -19.624 -12.030 -18.170 1.00 51.68 129 ILE B O 1
ATOM 2164 N N . TYR B 1 127 ? -21.746 -12.552 -17.596 1.00 54.58 130 TYR B N 1
ATOM 2165 C CA . TYR B 1 127 ? -22.357 -12.009 -18.803 1.00 56.21 130 TYR B CA 1
ATOM 2166 C C . TYR B 1 127 ? -21.966 -10.546 -18.967 1.00 54.60 130 TYR B C 1
ATOM 2167 O O . TYR B 1 127 ? -21.500 -10.119 -20.028 1.00 53.56 130 TYR B O 1
ATOM 2176 N N . THR B 1 128 ? -22.179 -9.780 -17.905 1.00 51.06 131 THR B N 1
ATOM 2177 C CA . THR B 1 128 ? -21.851 -8.373 -17.910 1.00 46.49 131 THR B CA 1
ATOM 2178 C C . THR B 1 128 ? -20.366 -8.211 -18.239 1.00 45.31 131 THR B C 1
ATOM 2179 O O . THR B 1 128 ? -19.991 -7.414 -19.101 1.00 44.44 131 THR B O 1
ATOM 2183 N N . GLU B 1 129 ? -19.532 -9.001 -17.570 1.00 45.49 132 GLU B N 1
ATOM 2184 C CA . GLU B 1 129 ? -18.086 -8.955 -17.768 1.00 44.24 132 GLU B CA 1
ATOM 2185 C C . GLU B 1 129 ? -17.701 -9.145 -19.225 1.00 46.03 132 GLU B C 1
ATOM 2186 O O . GLU B 1 129 ? -17.031 -8.301 -19.819 1.00 46.62 132 GLU B O 1
ATOM 2192 N N . LEU B 1 130 ? -18.117 -10.269 -19.793 1.00 47.73 133 LEU B N 1
ATOM 2193 C CA . LEU B 1 130 ? -17.787 -10.568 -21.176 1.00 49.46 133 LEU B CA 1
ATOM 2194 C C . LEU B 1 130 ? -18.310 -9.515 -22.170 1.00 52.82 133 LEU B C 1
ATOM 2195 O O . LEU B 1 130 ? -17.594 -9.131 -23.109 1.00 51.53 133 LEU B O 1
ATOM 2200 N N . GLU B 1 131 ? -19.543 -9.040 -21.966 1.00 53.63 134 GLU B N 1
ATOM 2201 C CA . GLU B 1 131 ? -20.117 -8.033 -22.860 1.00 52.49 134 GLU B CA 1
ATOM 2202 C C . GLU B 1 131 ? -19.228 -6.807 -23.021 1.00 51.15 134 GLU B C 1
ATOM 2203 O O . GLU B 1 131 ? -19.104 -6.259 -24.116 1.00 49.17 134 GLU B O 1
ATOM 2209 N N . LYS B 1 132 ? -18.622 -6.372 -21.920 1.00 50.95 135 LYS B N 1
ATOM 2210 C CA . LYS B 1 132 ? -17.732 -5.220 -21.939 1.00 51.07 135 LYS B CA 1
ATOM 2211 C C . LYS B 1 132 ? -16.487 -5.589 -22.746 1.00 50.37 135 LYS B C 1
ATOM 2212 O O . LYS B 1 132 ? -16.077 -4.859 -23.641 1.00 46.89 135 LYS B O 1
ATOM 2218 N N . HIS B 1 133 ? -15.895 -6.735 -22.429 1.00 51.39 136 HIS B N 1
ATOM 2219 C CA . HIS B 1 133 ? -14.716 -7.191 -23.145 1.00 53.70 136 HIS B CA 1
ATOM 2220 C C . HIS B 1 133 ? -14.994 -7.236 -24.649 1.00 56.71 136 HIS B C 1
ATOM 2221 O O . HIS B 1 133 ? -14.233 -6.687 -25.452 1.00 56.77 136 HIS B O 1
ATOM 2228 N N . ALA B 1 134 ? -16.087 -7.896 -25.023 1.00 57.66 137 ALA B N 1
ATOM 2229 C CA . ALA B 1 134 ? -16.464 -8.015 -26.427 1.00 58.69 137 ALA B CA 1
ATOM 2230 C C . ALA B 1 134 ? -16.431 -6.661 -27.120 1.00 58.33 137 ALA B C 1
ATOM 2231 O O . ALA B 1 134 ? -15.922 -6.540 -28.236 1.00 59.67 137 ALA B O 1
ATOM 2233 N N . TRP B 1 135 ? -16.974 -5.645 -26.458 1.00 56.73 138 TRP B N 1
ATOM 2234 C CA . TRP B 1 135 ? -16.993 -4.304 -27.026 1.00 56.90 138 TRP B CA 1
ATOM 2235 C C . TRP B 1 135 ? -15.575 -3.763 -27.246 1.00 55.00 138 TRP B C 1
ATOM 2236 O O . TRP B 1 135 ? -15.245 -3.264 -28.326 1.00 54.11 138 TRP B O 1
ATOM 2247 N N . MET B 1 136 ? -14.742 -3.856 -26.217 1.00 54.01 139 MET B N 1
ATOM 2248 C CA . MET B 1 136 ? -13.376 -3.367 -26.313 1.00 54.18 139 MET B CA 1
ATOM 2249 C C . MET B 1 136 ? -12.594 -4.168 -27.346 1.00 54.02 139 MET B C 1
ATOM 2250 O O . MET B 1 136 ? -11.857 -3.598 -28.160 1.00 52.32 139 MET B O 1
ATOM 2255 N N . LEU B 1 137 ? -12.745 -5.490 -27.303 1.00 53.34 140 LEU B N 1
ATOM 2256 C CA . LEU B 1 137 ? -12.070 -6.355 -28.261 1.00 52.51 140 LEU B CA 1
ATOM 2257 C C . LEU B 1 137 ? -12.514 -5.930 -29.655 1.00 53.27 140 LEU B C 1
ATOM 2258 O O . LEU B 1 137 ? -11.693 -5.680 -30.545 1.00 54.32 140 LEU B O 1
ATOM 2263 N N . ARG B 1 138 ? -13.825 -5.826 -29.828 1.00 53.34 141 ARG B N 1
ATOM 2264 C CA . ARG B 1 138 ? -14.397 -5.427 -31.104 1.00 55.10 141 ARG B CA 1
ATOM 2265 C C . ARG B 1 138 ? -13.871 -4.083 -31.575 1.00 53.98 141 ARG B C 1
ATOM 2266 O O . ARG B 1 138 ? -13.429 -3.958 -32.715 1.00 55.42 141 ARG B O 1
ATOM 2274 N N . ALA B 1 139 ? -13.932 -3.080 -30.703 1.00 52.26 142 ALA B N 1
ATOM 2275 C CA . ALA B 1 139 ? -13.462 -1.738 -31.036 1.00 49.64 142 ALA B CA 1
ATOM 2276 C C . ALA B 1 139 ? -11.983 -1.748 -31.422 1.00 50.72 142 ALA B C 1
ATOM 2277 O O . ALA B 1 139 ? -11.508 -0.896 -32.177 1.00 50.67 142 ALA B O 1
ATOM 2279 N N . PHE B 1 140 ? -11.260 -2.723 -30.887 1.00 51.95 143 PHE B N 1
ATOM 2280 C CA . PHE B 1 140 ? -9.847 -2.870 -31.170 1.00 52.91 143 PHE B CA 1
ATOM 2281 C C . PHE B 1 140 ? -9.690 -3.229 -32.641 1.00 57.64 143 PHE B C 1
ATOM 2282 O O . PHE B 1 140 ? -8.775 -2.756 -33.323 1.00 56.86 143 PHE B O 1
ATOM 2290 N N . LEU B 1 141 ? -10.593 -4.085 -33.113 1.00 61.20 144 LEU B N 1
ATOM 2291 C CA . LEU B 1 141 ? -10.596 -4.541 -34.499 1.00 63.80 144 LEU B CA 1
ATOM 2292 C C . LEU B 1 141 ? -11.286 -3.547 -35.444 1.00 67.43 144 LEU B C 1
ATOM 2293 O O . LEU B 1 141 ? -10.623 -2.782 -36.139 1.00 66.71 144 LEU B O 1
ATOM 2298 N N . ASN B 1 142 ? -12.618 -3.573 -35.465 1.00 72.13 145 ASN B N 1
ATOM 2299 C CA . ASN B 1 142 ? -13.422 -2.694 -36.322 1.00 75.74 145 ASN B CA 1
ATOM 2300 C C . ASN B 1 142 ? -12.827 -1.294 -36.520 1.00 77.01 145 ASN B C 1
ATOM 2301 O O . ASN B 1 142 ? -12.841 -0.806 -37.671 1.00 78.01 145 ASN B O 1
ATOM 2307 N N . GLN C 1 1 ? -45.340 -6.988 5.838 1.00 53.28 4 GLN C N 1
ATOM 2308 C CA . GLN C 1 1 ? -44.419 -6.037 5.158 1.00 51.12 4 GLN C CA 1
ATOM 2309 C C . GLN C 1 1 ? -43.045 -6.661 4.942 1.00 50.87 4 GLN C C 1
ATOM 2310 O O . GLN C 1 1 ? -42.719 -7.731 5.483 1.00 48.16 4 GLN C O 1
ATOM 2316 N N . VAL C 1 2 ? -42.241 -5.977 4.137 1.00 48.36 5 VAL C N 1
ATOM 2317 C CA . VAL C 1 2 ? -40.892 -6.425 3.858 1.00 47.21 5 VAL C CA 1
ATOM 2318 C C . VAL C 1 2 ? -40.087 -6.045 5.094 1.00 45.52 5 VAL C C 1
ATOM 2319 O O . VAL C 1 2 ? -39.187 -6.776 5.510 1.00 42.99 5 VAL C O 1
ATOM 2323 N N . ILE C 1 3 ? -40.436 -4.900 5.683 1.00 45.64 6 ILE C N 1
ATOM 2324 C CA . ILE C 1 3 ? -39.761 -4.405 6.882 1.00 46.79 6 ILE C CA 1
ATOM 2325 C C . ILE C 1 3 ? -39.737 -5.485 7.959 1.00 47.82 6 ILE C C 1
ATOM 2326 O O . ILE C 1 3 ? -38.796 -5.581 8.747 1.00 46.96 6 ILE C O 1
ATOM 2331 N N . GLU C 1 4 ? -40.771 -6.315 7.977 1.00 49.48 7 GLU C N 1
ATOM 2332 C CA . GLU C 1 4 ? -40.841 -7.365 8.970 1.00 52.53 7 GLU C CA 1
ATOM 2333 C C . GLU C 1 4 ? -39.858 -8.488 8.658 1.00 48.25 7 GLU C C 1
ATOM 2334 O O . GLU C 1 4 ? -39.255 -9.070 9.564 1.00 45.62 7 GLU C O 1
ATOM 2340 N N . VAL C 1 5 ? -39.693 -8.786 7.375 1.00 46.11 8 VAL C N 1
ATOM 2341 C CA . VAL C 1 5 ? -38.748 -9.822 6.969 1.00 44.61 8 VAL C CA 1
ATOM 2342 C C . VAL C 1 5 ? -37.364 -9.362 7.419 1.00 43.06 8 VAL C C 1
ATOM 2343 O O . VAL C 1 5 ? -36.632 -10.082 8.099 1.00 41.01 8 VAL C O 1
ATOM 2347 N N . LEU C 1 6 ? -37.029 -8.135 7.037 1.00 43.29 9 LEU C N 1
ATOM 2348 C CA . LEU C 1 6 ? -35.751 -7.533 7.373 1.00 43.83 9 LEU C CA 1
ATOM 2349 C C . LEU C 1 6 ? -35.517 -7.456 8.877 1.00 42.59 9 LEU C C 1
ATOM 2350 O O . LEU C 1 6 ? -34.433 -7.805 9.367 1.00 41.44 9 LEU C O 1
ATOM 2355 N N . ASN C 1 7 ? -36.526 -7.008 9.615 1.00 40.27 10 ASN C N 1
ATOM 2356 C CA . ASN C 1 7 ? -36.361 -6.892 11.057 1.00 38.27 10 ASN C CA 1
ATOM 2357 C C . ASN C 1 7 ? -36.139 -8.235 11.728 1.00 35.05 10 ASN C C 1
ATOM 2358 O O . ASN C 1 7 ? -35.517 -8.300 12.795 1.00 35.88 10 ASN C O 1
ATOM 2363 N N . LYS C 1 8 ? -36.643 -9.313 11.123 1.00 36.41 11 LYS C N 1
ATOM 2364 C CA . LYS C 1 8 ? -36.415 -10.622 11.724 1.00 35.50 11 LYS C CA 1
ATOM 2365 C C . LYS C 1 8 ? -34.970 -10.994 11.422 1.00 37.16 11 LYS C C 1
ATOM 2366 O O . LYS C 1 8 ? -34.299 -11.643 12.224 1.00 38.64 11 LYS C O 1
ATOM 2372 N N . GLN C 1 9 ? -34.503 -10.575 10.248 1.00 38.29 12 GLN C N 1
ATOM 2373 C CA . GLN C 1 9 ? -33.132 -10.795 9.841 1.00 37.14 12 GLN C CA 1
ATOM 2374 C C . GLN C 1 9 ? -32.252 -10.100 10.868 1.00 35.20 12 GLN C C 1
ATOM 2375 O O . GLN C 1 9 ? -31.307 -10.702 11.390 1.00 41.22 12 GLN C O 1
ATOM 2381 N N . VAL C 1 10 ? -32.565 -8.836 11.160 1.00 32.20 13 VAL C N 1
ATOM 2382 C CA . VAL C 1 10 ? -31.777 -8.085 12.130 1.00 34.62 13 VAL C CA 1
ATOM 2383 C C . VAL C 1 10 ? -31.693 -8.839 13.441 1.00 37.84 13 VAL C C 1
ATOM 2384 O O . VAL C 1 10 ? -30.606 -9.041 13.978 1.00 41.65 13 VAL C O 1
ATOM 2388 N N . ALA C 1 11 ? -32.845 -9.257 13.949 1.00 37.08 14 ALA C N 1
ATOM 2389 C CA . ALA C 1 11 ? -32.904 -10.000 15.201 1.00 34.10 14 ALA C CA 1
ATOM 2390 C C . ALA C 1 11 ? -32.094 -11.295 15.106 1.00 36.08 14 ALA C C 1
ATOM 2391 O O . ALA C 1 11 ? -31.268 -11.603 15.979 1.00 32.43 14 ALA C O 1
ATOM 2393 N N . ASP C 1 12 ? -32.327 -12.063 14.049 1.00 36.90 15 ASP C N 1
ATOM 2394 C CA . ASP C 1 12 ? -31.588 -13.315 13.893 1.00 44.08 15 ASP C CA 1
ATOM 2395 C C . ASP C 1 12 ? -30.076 -13.050 13.871 1.00 46.66 15 ASP C C 1
ATOM 2396 O O . ASP C 1 12 ? -29.326 -13.646 14.647 1.00 49.87 15 ASP C O 1
ATOM 2401 N N . TRP C 1 13 ? -29.628 -12.145 13.004 1.00 43.31 16 TRP C N 1
ATOM 2402 C CA . TRP C 1 13 ? -28.206 -11.846 12.932 1.00 41.64 16 TRP C CA 1
ATOM 2403 C C . TRP C 1 13 ? -27.642 -11.395 14.262 1.00 39.10 16 TRP C C 1
ATOM 2404 O O . TRP C 1 13 ? -26.527 -11.780 14.627 1.00 42.53 16 TRP C O 1
ATOM 2415 N N . SER C 1 14 ? -28.416 -10.604 14.999 1.00 38.29 17 SER C N 1
ATOM 2416 C CA . SER C 1 14 ? -27.967 -10.108 16.300 1.00 41.01 17 SER C CA 1
ATOM 2417 C C . SER C 1 14 ? -27.714 -11.261 17.247 1.00 39.03 17 SER C C 1
ATOM 2418 O O . SER C 1 14 ? -26.761 -11.256 18.024 1.00 39.93 17 SER C O 1
ATOM 2421 N N . VAL C 1 15 ? -28.579 -12.259 17.174 1.00 39.55 18 VAL C N 1
ATOM 2422 C CA . VAL C 1 15 ? -28.426 -13.429 18.019 1.00 37.90 18 VAL C CA 1
ATOM 2423 C C . VAL C 1 15 ? -27.186 -14.198 17.557 1.00 35.73 18 VAL C C 1
ATOM 2424 O O . VAL C 1 15 ? -26.346 -14.596 18.372 1.00 35.16 18 VAL C O 1
ATOM 2428 N N . LEU C 1 16 ? -27.075 -14.407 16.246 1.00 35.91 19 LEU C N 1
ATOM 2429 C CA . LEU C 1 16 ? -25.926 -15.110 15.704 1.00 35.03 19 LEU C CA 1
ATOM 2430 C C . LEU C 1 16 ? -24.648 -14.445 16.211 1.00 32.29 19 LEU C C 1
ATOM 2431 O O . LEU C 1 16 ? -23.724 -15.137 16.636 1.00 31.55 19 LEU C O 1
ATOM 2436 N N . PHE C 1 17 ? -24.609 -13.109 16.173 1.00 32.02 20 PHE C N 1
ATOM 2437 C CA . PHE C 1 17 ? -23.439 -12.341 16.630 1.00 34.50 20 PHE C CA 1
ATOM 2438 C C . PHE C 1 17 ? -22.938 -12.812 18.003 1.00 35.78 20 PHE C C 1
ATOM 2439 O O . PHE C 1 17 ? -21.753 -13.107 18.188 1.00 35.31 20 PHE C O 1
ATOM 2447 N N . THR C 1 18 ? -23.850 -12.888 18.963 1.00 37.29 21 THR C N 1
ATOM 2448 C CA . THR C 1 18 ? -23.507 -13.321 20.310 1.00 36.97 21 THR C CA 1
ATOM 2449 C C . THR C 1 18 ? -23.181 -14.818 20.327 1.00 36.68 21 THR C C 1
ATOM 2450 O O . THR C 1 18 ? -22.182 -15.250 20.913 1.00 35.45 21 THR C O 1
ATOM 2454 N N . LYS C 1 19 ? -24.030 -15.608 19.674 1.00 37.61 22 LYS C N 1
ATOM 2455 C CA . LYS C 1 19 ? -23.847 -17.052 19.630 1.00 35.73 22 LYS C CA 1
ATOM 2456 C C . LYS C 1 19 ? -22.481 -17.426 19.041 1.00 36.37 22 LYS C C 1
ATOM 2457 O O . LYS C 1 19 ? -21.835 -18.382 19.492 1.00 37.40 22 LYS C O 1
ATOM 2463 N N . LEU C 1 20 ? -22.040 -16.663 18.041 1.00 34.02 23 LEU C N 1
ATOM 2464 C CA . LEU C 1 20 ? -20.747 -16.900 17.391 1.00 32.62 23 LEU C CA 1
ATOM 2465 C C . LEU C 1 20 ? -19.601 -16.515 18.311 1.00 29.38 23 LEU C C 1
ATOM 2466 O O . LEU C 1 20 ? -18.528 -17.116 18.247 1.00 25.80 23 LEU C O 1
ATOM 2471 N N . HIS C 1 21 ? -19.827 -15.510 19.155 1.00 27.22 24 HIS C N 1
ATOM 2472 C CA . HIS C 1 21 ? -18.816 -15.097 20.127 1.00 28.42 24 HIS C CA 1
ATOM 2473 C C . HIS C 1 21 ? -18.651 -16.218 21.144 1.00 29.48 24 HIS C C 1
ATOM 2474 O O . HIS C 1 21 ? -17.531 -16.566 21.538 1.00 28.93 24 HIS C O 1
ATOM 2481 N N . ASN C 1 22 ? -19.792 -16.755 21.583 1.00 35.39 25 ASN C N 1
ATOM 2482 C CA . ASN C 1 22 ? -19.831 -17.851 22.542 1.00 37.99 25 ASN C CA 1
ATOM 2483 C C . ASN C 1 22 ? -18.951 -18.977 22.019 1.00 38.79 25 ASN C C 1
ATOM 2484 O O . ASN C 1 22 ? -18.017 -19.415 22.698 1.00 41.73 25 ASN C O 1
ATOM 2489 N N . PHE C 1 23 ? -19.248 -19.439 20.806 1.00 37.64 26 PHE C N 1
ATOM 2490 C CA . PHE C 1 23 ? -18.461 -20.510 20.193 1.00 40.01 26 PHE C CA 1
ATOM 2491 C C . PHE C 1 23 ? -17.014 -20.060 20.022 1.00 39.69 26 PHE C C 1
ATOM 2492 O O . PHE C 1 23 ? -16.081 -20.857 20.173 1.00 39.46 26 PHE C O 1
ATOM 2500 N N . HIS C 1 24 ? -16.836 -18.780 19.709 1.00 41.26 27 HIS C N 1
ATOM 2501 C CA . HIS C 1 24 ? -15.503 -18.213 19.546 1.00 42.10 27 HIS C CA 1
ATOM 2502 C C . HIS C 1 24 ? -14.767 -18.420 20.874 1.00 41.98 27 HIS C C 1
ATOM 2503 O O . HIS C 1 24 ? -13.632 -18.899 20.891 1.00 41.41 27 HIS C O 1
ATOM 2510 N N . TRP C 1 25 ? -15.432 -18.104 21.986 1.00 40.29 28 TRP C N 1
ATOM 2511 C CA . TRP C 1 25 ? -14.821 -18.223 23.313 1.00 41.27 28 TRP C CA 1
ATOM 2512 C C . TRP C 1 25 ? -14.730 -19.627 23.935 1.00 43.62 28 TRP C C 1
ATOM 2513 O O . TRP C 1 25 ? -13.729 -19.972 24.577 1.00 42.99 28 TRP C O 1
ATOM 2524 N N . TYR C 1 26 ? -15.763 -20.438 23.746 1.00 44.02 29 TYR C N 1
ATOM 2525 C CA . TYR C 1 26 ? -15.787 -21.757 24.363 1.00 43.71 29 TYR C CA 1
ATOM 2526 C C . TYR C 1 26 ? -15.285 -22.958 23.546 1.00 44.38 29 TYR C C 1
ATOM 2527 O O . TYR C 1 26 ? -15.188 -24.066 24.083 1.00 43.14 29 TYR C O 1
ATOM 2536 N N . VAL C 1 27 ? -14.956 -22.764 22.272 1.00 42.17 30 VAL C N 1
ATOM 2537 C CA . VAL C 1 27 ? -14.477 -23.890 21.468 1.00 40.06 30 VAL C CA 1
ATOM 2538 C C . VAL C 1 27 ? -13.198 -24.512 22.067 1.00 42.20 30 VAL C C 1
ATOM 2539 O O . VAL C 1 27 ? -12.406 -23.819 22.718 1.00 42.92 30 VAL C O 1
ATOM 2543 N N . LYS C 1 28 ? -13.010 -25.820 21.854 1.00 41.24 31 LYS C N 1
ATOM 2544 C CA . LYS C 1 28 ? -11.844 -26.561 22.375 1.00 42.93 31 LYS C CA 1
ATOM 2545 C C . LYS C 1 28 ? -11.441 -27.722 21.474 1.00 42.96 31 LYS C C 1
ATOM 2546 O O . LYS C 1 28 ? -12.210 -28.140 20.613 1.00 45.71 31 LYS C O 1
ATOM 2552 N N . GLY C 1 29 ? -10.234 -28.242 21.671 1.00 42.15 32 GLY C N 1
ATOM 2553 C CA . GLY C 1 29 ? -9.780 -29.343 20.842 1.00 41.83 32 GLY C CA 1
ATOM 2554 C C . GLY C 1 29 ? -8.637 -28.998 19.898 1.00 42.08 32 GLY C C 1
ATOM 2555 O O . GLY C 1 29 ? -8.116 -27.881 19.916 1.00 38.88 32 GLY C O 1
ATOM 2556 N N . PRO C 1 30 ? -8.220 -29.958 19.062 1.00 42.24 33 PRO C N 1
ATOM 2557 C CA . PRO C 1 30 ? -7.134 -29.772 18.105 1.00 45.24 33 PRO C CA 1
ATOM 2558 C C . PRO C 1 30 ? -7.548 -28.878 16.955 1.00 44.51 33 PRO C C 1
ATOM 2559 O O . PRO C 1 30 ? -6.742 -28.569 16.078 1.00 45.27 33 PRO C O 1
ATOM 2563 N N . GLN C 1 31 ? -8.812 -28.474 16.958 1.00 42.67 34 GLN C N 1
ATOM 2564 C CA . GLN C 1 31 ? -9.337 -27.608 15.910 1.00 39.71 34 GLN C CA 1
ATOM 2565 C C . GLN C 1 31 ? -9.561 -26.213 16.476 1.00 36.22 34 GLN C C 1
ATOM 2566 O O . GLN C 1 31 ? -10.138 -25.340 15.826 1.00 36.57 34 GLN C O 1
ATOM 2572 N N . PHE C 1 32 ? -9.088 -26.014 17.698 1.00 33.00 35 PHE C N 1
ATOM 2573 C CA . PHE C 1 32 ? -9.253 -24.751 18.392 1.00 32.76 35 PHE C CA 1
ATOM 2574 C C . PHE C 1 32 ? -8.896 -23.550 17.550 1.00 32.49 35 PHE C C 1
ATOM 2575 O O . PHE C 1 32 ? -9.750 -22.765 17.158 1.00 33.32 35 PHE C O 1
ATOM 2583 N N . PHE C 1 33 ? -7.608 -23.416 17.286 1.00 28.87 36 PHE C N 1
ATOM 2584 C CA . PHE C 1 33 ? -7.105 -22.300 16.523 1.00 30.37 36 PHE C CA 1
ATOM 2585 C C . PHE C 1 33 ? -7.846 -22.046 15.235 1.00 30.89 36 PHE C C 1
ATOM 2586 O O . PHE C 1 33 ? -8.290 -20.927 14.978 1.00 29.48 36 PHE C O 1
ATOM 2594 N N . THR C 1 34 ? -8.007 -23.078 14.422 1.00 33.37 37 THR C N 1
ATOM 2595 C CA . THR C 1 34 ? -8.701 -22.875 13.165 1.00 34.84 37 THR C CA 1
ATOM 2596 C C . THR C 1 34 ? -10.180 -22.511 13.380 1.00 36.49 37 THR C C 1
ATOM 2597 O O . THR C 1 34 ? -10.701 -21.633 12.685 1.00 38.65 37 THR C O 1
ATOM 2601 N N . LEU C 1 35 ? -10.851 -23.139 14.350 1.00 35.77 38 LEU C N 1
ATOM 2602 C CA . LEU C 1 35 ? -12.262 -22.817 14.602 1.00 36.03 38 LEU C CA 1
ATOM 2603 C C . LEU C 1 35 ? -12.457 -21.515 15.383 1.00 36.20 38 LEU C C 1
ATOM 2604 O O . LEU C 1 35 ? -13.440 -20.797 15.177 1.00 36.25 38 LEU C O 1
ATOM 2609 N N . HIS C 1 36 ? -11.527 -21.225 16.290 1.00 33.37 39 HIS C N 1
ATOM 2610 C CA . HIS C 1 36 ? -11.571 -19.999 17.092 1.00 33.74 39 HIS C CA 1
ATOM 2611 C C . HIS C 1 36 ? -11.584 -18.861 16.086 1.00 37.07 39 HIS C C 1
ATOM 2612 O O . HIS C 1 36 ? -12.319 -17.879 16.220 1.00 34.62 39 HIS C O 1
ATOM 2619 N N . GLU C 1 37 ? -10.769 -19.031 15.053 1.00 38.73 40 GLU C N 1
ATOM 2620 C CA . GLU C 1 37 ? -10.638 -18.050 14.000 1.00 38.76 40 GLU C CA 1
ATOM 2621 C C . GLU C 1 37 ? -11.900 -17.965 13.140 1.00 36.76 40 GLU C C 1
ATOM 2622 O O . GLU C 1 37 ? -12.514 -16.898 13.020 1.00 33.94 40 GLU C O 1
ATOM 2628 N N . LYS C 1 38 ? -12.301 -19.092 12.560 1.00 37.68 41 LYS C N 1
ATOM 2629 C CA . LYS C 1 38 ? -13.473 -19.112 11.702 1.00 37.20 41 LYS C CA 1
ATOM 2630 C C . LYS C 1 38 ? -14.676 -18.420 12.325 1.00 39.32 41 LYS C C 1
ATOM 2631 O O . LYS C 1 38 ? -15.324 -17.611 11.672 1.00 41.97 41 LYS C O 1
ATOM 2637 N N . PHE C 1 39 ? -14.981 -18.721 13.583 1.00 38.96 42 PHE C N 1
ATOM 2638 C CA . PHE C 1 39 ? -16.136 -18.087 14.235 1.00 41.32 42 PHE C CA 1
ATOM 2639 C C . PHE C 1 39 ? -16.024 -16.559 14.279 1.00 41.92 42 PHE C C 1
ATOM 2640 O O . PHE C 1 39 ? -17.035 -15.858 14.120 1.00 38.68 42 PHE C O 1
ATOM 2648 N N . GLU C 1 40 ? -14.814 -16.043 14.504 1.00 39.25 43 GLU C N 1
ATOM 2649 C CA . GLU C 1 40 ? -14.617 -14.594 14.544 1.00 41.98 43 GLU C CA 1
ATOM 2650 C C . GLU C 1 40 ? -14.916 -14.000 13.166 1.00 43.15 43 GLU C C 1
ATOM 2651 O O . GLU C 1 40 ? -15.462 -12.892 13.039 1.00 45.78 43 GLU C O 1
ATOM 2657 N N . GLU C 1 41 ? -14.549 -14.757 12.139 1.00 41.61 44 GLU C N 1
ATOM 2658 C CA . GLU C 1 41 ? -14.782 -14.374 10.761 1.00 39.37 44 GLU C CA 1
ATOM 2659 C C . GLU C 1 41 ? -16.286 -14.291 10.558 1.00 37.18 44 GLU C C 1
ATOM 2660 O O . GLU C 1 41 ? -16.805 -13.338 9.979 1.00 38.21 44 GLU C O 1
ATOM 2666 N N . LEU C 1 42 ? -16.980 -15.306 11.060 1.00 34.23 45 LEU C N 1
ATOM 2667 C CA . LEU C 1 42 ? -18.428 -15.381 10.954 1.00 33.87 45 LEU C CA 1
ATOM 2668 C C . LEU C 1 42 ? -19.182 -14.291 11.716 1.00 34.84 45 LEU C C 1
ATOM 2669 O O . LEU C 1 42 ? -20.117 -13.713 11.163 1.00 39.68 45 LEU C O 1
ATOM 2674 N N . TYR C 1 43 ? -18.805 -13.996 12.966 1.00 36.53 46 TYR C N 1
ATOM 2675 C CA . TYR C 1 43 ? -19.524 -12.940 13.691 1.00 36.45 46 TYR C CA 1
ATOM 2676 C C . TYR C 1 43 ? -19.180 -11.559 13.161 1.00 35.69 46 TYR C C 1
ATOM 2677 O O . TYR C 1 43 ? -19.940 -10.609 13.341 1.00 41.70 46 TYR C O 1
ATOM 2686 N N . THR C 1 44 ? -18.045 -11.446 12.484 1.00 36.54 47 THR C N 1
ATOM 2687 C CA . THR C 1 44 ? -17.681 -10.181 11.875 1.00 33.10 47 THR C CA 1
ATOM 2688 C C . THR C 1 44 ? -18.694 -9.989 10.733 1.00 33.49 47 THR C C 1
ATOM 2689 O O . THR C 1 44 ? -19.312 -8.930 10.602 1.00 35.79 47 THR C O 1
ATOM 2693 N N . GLU C 1 45 ? -18.877 -11.033 9.923 1.00 33.39 48 GLU C N 1
ATOM 2694 C CA . GLU C 1 45 ? -19.830 -10.992 8.814 1.00 35.78 48 GLU C CA 1
ATOM 2695 C C . GLU C 1 45 ? -21.227 -10.720 9.342 1.00 38.79 48 GLU C C 1
ATOM 2696 O O . GLU C 1 45 ? -21.971 -9.913 8.777 1.00 42.21 48 GLU C O 1
ATOM 2702 N N . SER C 1 46 ? -21.585 -11.392 10.432 1.00 38.01 49 SER C N 1
ATOM 2703 C CA . SER C 1 46 ? -22.908 -11.207 11.014 1.00 38.55 49 SER C CA 1
ATOM 2704 C C . SER C 1 46 ? -23.119 -9.727 11.309 1.00 39.80 49 SER C C 1
ATOM 2705 O O . SER C 1 46 ? -24.151 -9.149 10.941 1.00 40.75 49 SER C O 1
ATOM 2708 N N . ALA C 1 47 ? -22.135 -9.109 11.954 1.00 36.74 50 ALA C N 1
ATOM 2709 C CA . ALA C 1 47 ? -22.247 -7.701 12.285 1.00 35.93 50 ALA C CA 1
ATOM 2710 C C . ALA C 1 47 ? -22.471 -6.872 11.024 1.00 34.01 50 ALA C C 1
ATOM 2711 O O . ALA C 1 47 ? -23.215 -5.893 11.046 1.00 30.16 50 ALA C O 1
ATOM 2713 N N . THR C 1 48 ? -21.841 -7.261 9.921 1.00 32.97 51 THR C N 1
ATOM 2714 C CA . THR C 1 48 ? -22.043 -6.517 8.681 1.00 33.26 51 THR C CA 1
ATOM 2715 C C . THR C 1 48 ? -23.521 -6.566 8.281 1.00 35.12 51 THR C C 1
ATOM 2716 O O . THR C 1 48 ? -24.128 -5.541 7.976 1.00 35.38 51 THR C O 1
ATOM 2720 N N . HIS C 1 49 ? -24.095 -7.763 8.277 1.00 34.28 52 HIS C N 1
ATOM 2721 C CA . HIS C 1 49 ? -25.495 -7.927 7.913 1.00 31.87 52 HIS C CA 1
ATOM 2722 C C . HIS C 1 49 ? -26.417 -7.060 8.787 1.00 32.00 52 HIS C C 1
ATOM 2723 O O . HIS C 1 49 ? -27.309 -6.366 8.285 1.00 30.49 52 HIS C O 1
ATOM 2730 N N . ILE C 1 50 ? -26.191 -7.100 10.094 1.00 30.61 53 ILE C N 1
ATOM 2731 C CA . ILE C 1 50 ? -26.985 -6.322 11.031 1.00 31.50 53 ILE C CA 1
ATOM 2732 C C . ILE C 1 50 ? -27.134 -4.860 10.606 1.00 36.21 53 ILE C C 1
ATOM 2733 O O . ILE C 1 50 ? -28.218 -4.280 10.685 1.00 41.41 53 ILE C O 1
ATOM 2738 N N . ASP C 1 51 ? -26.039 -4.258 10.164 1.00 35.33 54 ASP C N 1
ATOM 2739 C CA . ASP C 1 51 ? -26.073 -2.859 9.785 1.00 36.60 54 ASP C CA 1
ATOM 2740 C C . ASP C 1 51 ? -26.631 -2.627 8.393 1.00 37.75 54 ASP C C 1
ATOM 2741 O O . ASP C 1 51 ? -27.380 -1.682 8.183 1.00 40.57 54 ASP C O 1
ATOM 2746 N N . GLU C 1 52 ? -26.280 -3.482 7.440 1.00 40.10 55 GLU C N 1
ATOM 2747 C CA . GLU C 1 52 ? -26.780 -3.319 6.081 1.00 40.55 55 GLU C CA 1
ATOM 2748 C C . GLU C 1 52 ? -28.302 -3.425 6.076 1.00 40.55 55 GLU C C 1
ATOM 2749 O O . GLU C 1 52 ? -29.007 -2.537 5.581 1.00 43.50 55 GLU C O 1
ATOM 2755 N N . ILE C 1 53 ? -28.792 -4.534 6.617 1.00 36.87 56 ILE C N 1
ATOM 2756 C CA . ILE C 1 53 ? -30.216 -4.788 6.688 1.00 38.63 56 ILE C CA 1
ATOM 2757 C C . ILE C 1 53 ? -30.947 -3.631 7.369 1.00 38.08 56 ILE C C 1
ATOM 2758 O O . ILE C 1 53 ? -31.886 -3.057 6.799 1.00 37.41 56 ILE C O 1
ATOM 2763 N N . ALA C 1 54 ? -30.503 -3.286 8.577 1.00 33.85 57 ALA C N 1
ATOM 2764 C CA . ALA C 1 54 ? -31.093 -2.187 9.338 1.00 34.70 57 ALA C CA 1
ATOM 2765 C C . ALA C 1 54 ? -31.162 -0.935 8.475 1.00 37.09 57 ALA C C 1
ATOM 2766 O O . ALA C 1 54 ? -32.209 -0.292 8.335 1.00 36.17 57 ALA C O 1
ATOM 2768 N N . GLU C 1 55 ? -30.027 -0.591 7.888 1.00 38.99 58 GLU C N 1
ATOM 2769 C CA . GLU C 1 55 ? -29.956 0.578 7.038 1.00 41.05 58 GLU C CA 1
ATOM 2770 C C . GLU C 1 55 ? -30.780 0.381 5.771 1.00 38.49 58 GLU C C 1
ATOM 2771 O O . GLU C 1 55 ? -31.105 1.342 5.078 1.00 39.37 58 GLU C O 1
ATOM 2777 N N . ARG C 1 56 ? -31.115 -0.864 5.461 1.00 39.27 59 ARG C N 1
ATOM 2778 C CA . ARG C 1 56 ? -31.923 -1.108 4.280 1.00 41.82 59 ARG C CA 1
ATOM 2779 C C . ARG C 1 56 ? -33.357 -0.710 4.588 1.00 44.40 59 ARG C C 1
ATOM 2780 O O . ARG C 1 56 ? -33.965 0.101 3.873 1.00 42.41 59 ARG C O 1
ATOM 2788 N N . ILE C 1 57 ? -33.893 -1.278 5.663 1.00 43.47 60 ILE C N 1
ATOM 2789 C CA . ILE C 1 57 ? -35.257 -0.971 6.049 1.00 48.49 60 ILE C CA 1
ATOM 2790 C C . ILE C 1 57 ? -35.312 0.519 6.360 1.00 49.96 60 ILE C C 1
ATOM 2791 O O . ILE C 1 57 ? -36.321 1.191 6.148 1.00 49.34 60 ILE C O 1
ATOM 2796 N N . LEU C 1 58 ? -34.198 1.031 6.852 1.00 51.45 61 LEU C N 1
ATOM 2797 C CA . LEU C 1 58 ? -34.104 2.435 7.180 1.00 50.12 61 LEU C CA 1
ATOM 2798 C C . LEU C 1 58 ? -34.215 3.245 5.887 1.00 51.40 61 LEU C C 1
ATOM 2799 O O . LEU C 1 58 ? -34.734 4.356 5.894 1.00 53.61 61 LEU C O 1
ATOM 2804 N N . ALA C 1 59 ? -33.745 2.673 4.778 1.00 51.09 62 ALA C N 1
ATOM 2805 C CA . ALA C 1 59 ? -33.788 3.342 3.474 1.00 49.62 62 ALA C CA 1
ATOM 2806 C C . ALA C 1 59 ? -35.148 3.214 2.811 1.00 51.03 62 ALA C C 1
ATOM 2807 O O . ALA C 1 59 ? -35.467 3.948 1.876 1.00 52.91 62 ALA C O 1
ATOM 2809 N N . ILE C 1 60 ? -35.949 2.269 3.277 1.00 49.53 63 ILE C N 1
ATOM 2810 C CA . ILE C 1 60 ? -37.268 2.093 2.700 1.00 48.24 63 ILE C CA 1
ATOM 2811 C C . ILE C 1 60 ? -38.357 2.596 3.646 1.00 48.93 63 ILE C C 1
ATOM 2812 O O . ILE C 1 60 ? -39.487 2.107 3.615 1.00 47.24 63 ILE C O 1
ATOM 2817 N N . GLY C 1 61 ? -38.000 3.569 4.485 1.00 48.06 64 GLY C N 1
ATOM 2818 C CA . GLY C 1 61 ? -38.948 4.160 5.422 1.00 48.48 64 GLY C CA 1
ATOM 2819 C C . GLY C 1 61 ? -39.342 3.348 6.649 1.00 49.91 64 GLY C C 1
ATOM 2820 O O . GLY C 1 61 ? -40.262 3.716 7.389 1.00 48.49 64 GLY C O 1
ATOM 2821 N N . GLY C 1 62 ? -38.649 2.243 6.881 1.00 51.42 65 GLY C N 1
ATOM 2822 C CA . GLY C 1 62 ? -38.979 1.424 8.028 1.00 49.89 65 GLY C CA 1
ATOM 2823 C C . GLY C 1 62 ? -38.242 1.845 9.278 1.00 51.18 65 GLY C C 1
ATOM 2824 O O . GLY C 1 62 ? -37.395 2.743 9.236 1.00 50.54 65 GLY C O 1
ATOM 2825 N N . LYS C 1 63 ? -38.584 1.206 10.395 1.00 53.28 66 LYS C N 1
ATOM 2826 C CA . LYS C 1 63 ? -37.936 1.474 11.675 1.00 53.59 66 LYS C CA 1
ATOM 2827 C C . LYS C 1 63 ? -37.351 0.164 12.202 1.00 52.08 66 LYS C C 1
ATOM 2828 O O . LYS C 1 63 ? -38.081 -0.722 12.644 1.00 53.00 66 LYS C O 1
ATOM 2834 N N . PRO C 1 64 ? -36.015 0.023 12.139 1.00 48.98 67 PRO C N 1
ATOM 2835 C CA . PRO C 1 64 ? -35.307 -1.173 12.598 1.00 44.03 67 PRO C CA 1
ATOM 2836 C C . PRO C 1 64 ? -35.392 -1.452 14.080 1.00 41.42 67 PRO C C 1
ATOM 2837 O O . PRO C 1 64 ? -35.219 -0.555 14.906 1.00 33.75 67 PRO C O 1
ATOM 2841 N N . VAL C 1 65 ? -35.671 -2.707 14.411 1.00 40.30 68 VAL C N 1
ATOM 2842 C CA . VAL C 1 65 ? -35.740 -3.119 15.806 1.00 43.37 68 VAL C CA 1
ATOM 2843 C C . VAL C 1 65 ? -34.344 -2.862 16.363 1.00 44.12 68 VAL C C 1
ATOM 2844 O O . VAL C 1 65 ? -33.349 -3.172 15.705 1.00 39.86 68 VAL C O 1
ATOM 2848 N N . ALA C 1 66 ? -34.259 -2.298 17.563 1.00 45.66 69 ALA C N 1
ATOM 2849 C CA . ALA C 1 66 ? -32.955 -2.001 18.109 1.00 41.55 69 ALA C CA 1
ATOM 2850 C C . ALA C 1 66 ? -32.780 -2.173 19.615 1.00 42.02 69 ALA C C 1
ATOM 2851 O O . ALA C 1 66 ? -32.282 -1.278 20.301 1.00 40.25 69 ALA C O 1
ATOM 2853 N N . THR C 1 67 ? -33.199 -3.323 20.132 1.00 42.28 70 THR C N 1
ATOM 2854 C CA . THR C 1 67 ? -33.024 -3.637 21.545 1.00 40.80 70 THR C CA 1
ATOM 2855 C C . THR C 1 67 ? -32.859 -5.135 21.593 1.00 41.07 70 THR C C 1
ATOM 2856 O O . THR C 1 67 ? -33.492 -5.859 20.836 1.00 42.23 70 THR C O 1
ATOM 2860 N N . MET C 1 68 ? -31.989 -5.606 22.464 1.00 43.89 71 MET C N 1
ATOM 2861 C CA . MET C 1 68 ? -31.789 -7.029 22.575 1.00 47.03 71 MET C CA 1
ATOM 2862 C C . MET C 1 68 ? -33.106 -7.644 23.003 1.00 49.85 71 MET C C 1
ATOM 2863 O O . MET C 1 68 ? -33.432 -8.765 22.617 1.00 51.25 71 MET C O 1
ATOM 2868 N N . LYS C 1 69 ? -33.867 -6.895 23.796 1.00 50.09 72 LYS C N 1
ATOM 2869 C CA . LYS C 1 69 ? -35.164 -7.361 24.277 1.00 48.40 72 LYS C CA 1
ATOM 2870 C C . LYS C 1 69 ? -36.048 -7.808 23.118 1.00 46.35 72 LYS C C 1
ATOM 2871 O O . LYS C 1 69 ? -36.566 -8.929 23.111 1.00 45.34 72 LYS C O 1
ATOM 2877 N N . GLU C 1 70 ? -36.222 -6.926 22.139 1.00 47.16 73 GLU C N 1
ATOM 2878 C CA . GLU C 1 70 ? -37.047 -7.239 20.979 1.00 45.11 73 GLU C CA 1
ATOM 2879 C C . GLU C 1 70 ? -36.435 -8.401 20.219 1.00 46.13 73 GLU C C 1
ATOM 2880 O O . GLU C 1 70 ? -37.125 -9.359 19.877 1.00 45.85 73 GLU C O 1
ATOM 2886 N N . TYR C 1 71 ? -35.128 -8.326 19.982 1.00 45.69 74 TYR C N 1
ATOM 2887 C CA . TYR C 1 71 ? -34.427 -9.387 19.264 1.00 44.61 74 TYR C CA 1
ATOM 2888 C C . TYR C 1 71 ? -34.822 -10.748 19.816 1.00 45.78 74 TYR C C 1
ATOM 2889 O O . TYR C 1 71 ? -35.205 -11.649 19.065 1.00 43.56 74 TYR C O 1
ATOM 2898 N N . LEU C 1 72 ? -34.737 -10.882 21.137 1.00 46.62 75 LEU C N 1
ATOM 2899 C CA . LEU C 1 72 ? -35.057 -12.135 21.808 1.00 47.50 75 LEU C CA 1
ATOM 2900 C C . LEU C 1 72 ? -36.501 -12.586 21.573 1.00 48.18 75 LEU C C 1
ATOM 2901 O O . LEU C 1 72 ? -36.760 -13.768 21.336 1.00 48.29 75 LEU C O 1
ATOM 2906 N N . GLU C 1 73 ? -37.447 -11.653 21.623 1.00 49.90 76 GLU C N 1
ATOM 2907 C CA . GLU C 1 73 ? -38.833 -12.037 21.410 1.00 52.08 76 GLU C CA 1
ATOM 2908 C C . GLU C 1 73 ? -39.207 -12.228 19.941 1.00 53.34 76 GLU C C 1
ATOM 2909 O O . GLU C 1 73 ? -40.321 -12.646 19.649 1.00 54.62 76 GLU C O 1
ATOM 2915 N N . ILE C 1 74 ? -38.293 -11.950 19.012 1.00 50.22 77 ILE C N 1
ATOM 2916 C CA . ILE C 1 74 ? -38.621 -12.147 17.606 1.00 46.53 77 ILE C CA 1
ATOM 2917 C C . ILE C 1 74 ? -37.701 -13.111 16.867 1.00 45.60 77 ILE C C 1
ATOM 2918 O O . ILE C 1 74 ? -38.135 -13.800 15.951 1.00 42.89 77 ILE C O 1
ATOM 2923 N N . SER C 1 75 ? -36.437 -13.182 17.257 1.00 46.10 78 SER C N 1
ATOM 2924 C CA . SER C 1 75 ? -35.527 -14.111 16.587 1.00 44.53 78 SER C CA 1
ATOM 2925 C C . SER C 1 75 ? -35.974 -15.554 16.737 1.00 45.73 78 SER C C 1
ATOM 2926 O O . SER C 1 75 ? -36.560 -15.934 17.753 1.00 46.64 78 SER C O 1
ATOM 2929 N N . SER C 1 76 ? -35.664 -16.362 15.731 1.00 45.98 79 SER C N 1
ATOM 2930 C CA . SER C 1 76 ? -36.009 -17.772 15.761 1.00 43.73 79 SER C CA 1
ATOM 2931 C C . SER C 1 76 ? -34.756 -18.609 15.994 1.00 42.55 79 SER C C 1
ATOM 2932 O O . SER C 1 76 ? -34.811 -19.842 15.975 1.00 44.99 79 SER C O 1
ATOM 2935 N N . ILE C 1 77 ? -33.628 -17.932 16.210 1.00 40.17 80 ILE C N 1
ATOM 2936 C CA . ILE C 1 77 ? -32.360 -18.616 16.439 1.00 39.52 80 ILE C CA 1
ATOM 2937 C C . ILE C 1 77 ? -32.232 -18.993 17.894 1.00 40.93 80 ILE C C 1
ATOM 2938 O O . ILE C 1 77 ? -32.471 -18.190 18.788 1.00 37.92 80 ILE C O 1
ATOM 2943 N N . GLN C 1 78 ? -31.829 -20.225 18.119 1.00 43.80 81 GLN C N 1
ATOM 2944 C CA . GLN C 1 78 ? -31.671 -20.741 19.455 1.00 45.83 81 GLN C CA 1
ATOM 2945 C C . GLN C 1 78 ? -30.368 -20.224 20.043 1.00 46.81 81 GLN C C 1
ATOM 2946 O O . GLN C 1 78 ? -29.294 -20.435 19.476 1.00 46.15 81 GLN C O 1
ATOM 2952 N N . GLU C 1 79 ? -30.461 -19.539 21.177 1.00 47.19 82 GLU C N 1
ATOM 2953 C CA . GLU C 1 79 ? -29.273 -19.014 21.838 1.00 48.42 82 GLU C CA 1
ATOM 2954 C C . GLU C 1 79 ? -28.465 -20.205 22.321 1.00 50.92 82 GLU C C 1
ATOM 2955 O O . GLU C 1 79 ? -29.013 -21.203 22.772 1.00 53.86 82 GLU C O 1
ATOM 2961 N N . ALA C 1 80 ? -27.154 -20.103 22.221 1.00 53.11 83 ALA C N 1
ATOM 2962 C CA . ALA C 1 80 ? -26.305 -21.203 22.620 1.00 54.02 83 ALA C CA 1
ATOM 2963 C C . ALA C 1 80 ? -26.561 -21.708 24.020 1.00 55.38 83 ALA C C 1
ATOM 2964 O O . ALA C 1 80 ? -26.698 -20.932 24.961 1.00 57.11 83 ALA C O 1
ATOM 2966 N N . ALA C 1 81 ? -26.663 -23.027 24.133 1.00 56.95 84 ALA C N 1
ATOM 2967 C CA . ALA C 1 81 ? -26.811 -23.688 25.422 1.00 57.79 84 ALA C CA 1
ATOM 2968 C C . ALA C 1 81 ? -25.324 -23.908 25.612 1.00 57.33 84 ALA C C 1
ATOM 2969 O O . ALA C 1 81 ? -24.593 -23.883 24.629 1.00 59.33 84 ALA C O 1
ATOM 2971 N N . TYR C 1 82 ? -24.836 -24.102 26.824 1.00 55.81 85 TYR C N 1
ATOM 2972 C CA . TYR C 1 82 ? -23.399 -24.285 26.931 1.00 52.22 85 TYR C CA 1
ATOM 2973 C C . TYR C 1 82 ? -22.941 -25.715 26.731 1.00 52.18 85 TYR C C 1
ATOM 2974 O O . TYR C 1 82 ? -23.709 -26.571 26.292 1.00 52.56 85 TYR C O 1
ATOM 2983 N N . GLY C 1 83 ? -21.667 -25.947 27.027 1.00 51.57 86 GLY C N 1
ATOM 2984 C CA . GLY C 1 83 ? -21.082 -27.269 26.915 1.00 49.06 86 GLY C CA 1
ATOM 2985 C C . GLY C 1 83 ? -21.037 -27.933 25.549 1.00 49.90 86 GLY C C 1
ATOM 2986 O O . GLY C 1 83 ? -20.698 -29.121 25.474 1.00 47.85 86 GLY C O 1
ATOM 2987 N N . GLU C 1 84 ? -21.363 -27.215 24.472 1.00 47.97 87 GLU C N 1
ATOM 2988 C CA . GLU C 1 84 ? -21.319 -27.849 23.156 1.00 47.24 87 GLU C CA 1
ATOM 2989 C C . GLU C 1 84 ? -19.943 -28.405 22.861 1.00 48.57 87 GLU C C 1
ATOM 2990 O O . GLU C 1 84 ? -19.008 -28.269 23.640 1.00 48.06 87 GLU C O 1
ATOM 2996 N N . THR C 1 85 ? -19.840 -29.033 21.702 1.00 50.72 88 THR C N 1
ATOM 2997 C CA . THR C 1 85 ? -18.597 -29.623 21.220 1.00 51.30 88 THR C CA 1
ATOM 2998 C C . THR C 1 85 ? -18.113 -28.728 20.105 1.00 47.95 88 THR C C 1
ATOM 2999 O O . THR C 1 85 ? -18.875 -27.901 19.590 1.00 46.52 88 THR C O 1
ATOM 3003 N N . ALA C 1 86 ? -16.851 -28.900 19.727 1.00 46.77 89 ALA C N 1
ATOM 3004 C CA . ALA C 1 86 ? -16.295 -28.128 18.630 1.00 48.52 89 ALA C CA 1
ATOM 3005 C C . ALA C 1 86 ? -17.163 -28.477 17.411 1.00 48.42 89 ALA C C 1
ATOM 3006 O O . ALA C 1 86 ? -17.673 -27.594 16.700 1.00 50.73 89 ALA C O 1
ATOM 3008 N N . GLU C 1 87 ? -17.353 -29.779 17.198 1.00 47.68 90 GLU C N 1
ATOM 3009 C CA . GLU C 1 87 ? -18.158 -30.255 16.084 1.00 50.77 90 GLU C CA 1
ATOM 3010 C C . GLU C 1 87 ? -19.594 -29.817 16.322 1.00 50.07 90 GLU C C 1
ATOM 3011 O O . GLU C 1 87 ? -20.300 -29.420 15.393 1.00 51.00 90 GLU C O 1
ATOM 3017 N N . GLY C 1 88 ? -20.019 -29.881 17.577 1.00 48.39 91 GLY C N 1
ATOM 3018 C CA . GLY C 1 88 ? -21.369 -29.469 17.909 1.00 45.75 91 GLY C CA 1
ATOM 3019 C C . GLY C 1 88 ? -21.633 -28.051 17.444 1.00 47.52 91 GLY C C 1
ATOM 3020 O O . GLY C 1 88 ? -22.656 -27.770 16.819 1.00 48.31 91 GLY C O 1
ATOM 3021 N N . MET C 1 89 ? -20.696 -27.157 17.741 1.00 46.46 92 MET C N 1
ATOM 3022 C CA . MET C 1 89 ? -20.818 -25.760 17.357 1.00 43.44 92 MET C CA 1
ATOM 3023 C C . MET C 1 89 ? -20.901 -25.606 15.854 1.00 42.46 92 MET C C 1
ATOM 3024 O O . MET C 1 89 ? -21.773 -24.900 15.351 1.00 39.77 92 MET C O 1
ATOM 3029 N N . VAL C 1 90 ? -19.999 -26.267 15.135 1.00 42.56 93 VAL C N 1
ATOM 3030 C CA . VAL C 1 90 ? -20.006 -26.180 13.675 1.00 44.25 93 VAL C CA 1
ATOM 3031 C C . VAL C 1 90 ? -21.340 -26.692 13.145 1.00 46.16 93 VAL C C 1
ATOM 3032 O O . VAL C 1 90 ? -21.961 -26.101 12.260 1.00 48.30 93 VAL C O 1
ATOM 3036 N N . GLU C 1 91 ? -21.762 -27.814 13.704 1.00 46.40 94 GLU C N 1
ATOM 3037 C CA . GLU C 1 91 ? -23.007 -28.447 13.334 1.00 46.39 94 GLU C CA 1
ATOM 3038 C C . GLU C 1 91 ? -24.137 -27.477 13.648 1.00 44.15 94 GLU C C 1
ATOM 3039 O O . GLU C 1 91 ? -25.046 -27.281 12.844 1.00 45.74 94 GLU C O 1
ATOM 3045 N N . ALA C 1 92 ? -24.046 -26.838 14.810 1.00 41.03 95 ALA C N 1
ATOM 3046 C CA . ALA C 1 92 ? -25.063 -25.893 15.262 1.00 38.36 95 ALA C CA 1
ATOM 3047 C C . ALA C 1 92 ? -25.338 -24.679 14.367 1.00 37.10 95 ALA C C 1
ATOM 3048 O O . ALA C 1 92 ? -26.493 -24.443 13.983 1.00 36.06 95 ALA C O 1
ATOM 3050 N N . ILE C 1 93 ? -24.306 -23.899 14.041 1.00 37.43 96 ILE C N 1
ATOM 3051 C CA . ILE C 1 93 ? -24.544 -22.717 13.219 1.00 41.02 96 ILE C CA 1
ATOM 3052 C C . ILE C 1 93 ? -24.774 -23.132 11.782 1.00 40.14 96 ILE C C 1
ATOM 3053 O O . ILE C 1 93 ? -25.411 -22.413 11.008 1.00 40.18 96 ILE C O 1
ATOM 3058 N N . MET C 1 94 ? -24.273 -24.302 11.416 1.00 40.49 97 MET C N 1
ATOM 3059 C CA . MET C 1 94 ? -24.504 -24.761 10.058 1.00 44.93 97 MET C CA 1
ATOM 3060 C C . MET C 1 94 ? -26.012 -24.940 9.855 1.00 44.46 97 MET C C 1
ATOM 3061 O O . MET C 1 94 ? -26.569 -24.546 8.822 1.00 42.74 97 MET C O 1
ATOM 3066 N N . LYS C 1 95 ? -26.665 -25.549 10.843 1.00 44.43 98 LYS C N 1
ATOM 3067 C CA . LYS C 1 95 ? -28.107 -25.750 10.779 1.00 44.84 98 LYS C CA 1
ATOM 3068 C C . LYS C 1 95 ? -28.789 -24.385 10.793 1.00 43.85 98 LYS C C 1
ATOM 3069 O O . LYS C 1 95 ? -29.748 -24.147 10.059 1.00 42.39 98 LYS C O 1
ATOM 3075 N N . ASP C 1 96 ? -28.279 -23.487 11.631 1.00 43.94 99 ASP C N 1
ATOM 3076 C CA . ASP C 1 96 ? -28.831 -22.148 11.733 1.00 42.14 99 ASP C CA 1
ATOM 3077 C C . ASP C 1 96 ? -28.813 -21.465 10.369 1.00 42.75 99 ASP C C 1
ATOM 3078 O O . ASP C 1 96 ? -29.793 -20.819 9.968 1.00 45.15 99 ASP C O 1
ATOM 3083 N N . TYR C 1 97 ? -27.702 -21.614 9.653 1.00 41.99 100 TYR C N 1
ATOM 3084 C CA . TYR C 1 97 ? -27.574 -20.996 8.338 1.00 46.28 100 TYR C CA 1
ATOM 3085 C C . TYR C 1 97 ? -28.610 -21.570 7.374 1.00 47.08 100 TYR C C 1
ATOM 3086 O O . TYR C 1 97 ? -29.290 -20.836 6.647 1.00 45.98 100 TYR C O 1
ATOM 3095 N N . GLU C 1 98 ? -28.736 -22.891 7.388 1.00 49.04 101 GLU C N 1
ATOM 3096 C CA . GLU C 1 98 ? -29.680 -23.573 6.516 1.00 49.93 101 GLU C CA 1
ATOM 3097 C C . GLU C 1 98 ? -31.114 -23.166 6.812 1.00 51.84 101 GLU C C 1
ATOM 3098 O O . GLU C 1 98 ? -31.907 -22.923 5.890 1.00 49.32 101 GLU C O 1
ATOM 3104 N N . MET C 1 99 ? -31.451 -23.085 8.094 1.00 52.29 102 MET C N 1
ATOM 3105 C CA . MET C 1 99 ? -32.799 -22.698 8.469 1.00 54.95 102 MET C CA 1
ATOM 3106 C C . MET C 1 99 ? -33.065 -21.269 8.035 1.00 57.22 102 MET C C 1
ATOM 3107 O O . MET C 1 99 ? -34.216 -20.853 7.910 1.00 57.87 102 MET C O 1
ATOM 3112 N N . MET C 1 100 ? -31.991 -20.525 7.794 1.00 57.78 103 MET C N 1
ATOM 3113 C CA . MET 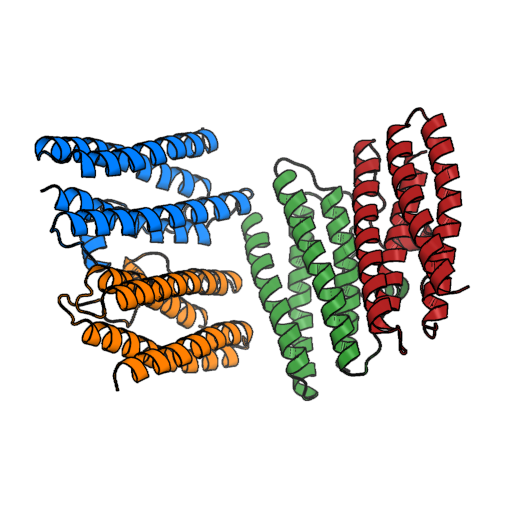C 1 100 ? -32.116 -19.139 7.379 1.00 57.66 103 MET C CA 1
ATOM 3114 C C . MET C 1 100 ? -32.262 -19.044 5.871 1.00 57.66 103 MET C C 1
ATOM 3115 O O . MET C 1 100 ? -32.867 -18.107 5.345 1.00 57.74 103 MET C O 1
ATOM 3120 N N . LEU C 1 101 ? -31.716 -20.018 5.162 1.00 55.06 104 LEU C N 1
ATOM 3121 C CA . LEU C 1 101 ? -31.842 -19.979 3.720 1.00 53.20 104 LEU C CA 1
ATOM 3122 C C . LEU C 1 101 ? -33.319 -19.988 3.353 1.00 52.73 104 LEU C C 1
ATOM 3123 O O . LEU C 1 101 ? -33.755 -19.222 2.493 1.00 54.23 104 LEU C O 1
ATOM 3128 N N . VAL C 1 102 ? -34.094 -20.837 4.023 1.00 52.63 105 VAL C N 1
ATOM 3129 C CA . VAL C 1 102 ? -35.527 -20.927 3.739 1.00 52.90 105 VAL C CA 1
ATOM 3130 C C . VAL C 1 102 ? -36.220 -19.598 4.013 1.00 52.60 105 VAL C C 1
ATOM 3131 O O . VAL C 1 102 ? -36.970 -19.107 3.168 1.00 51.39 105 VAL C O 1
ATOM 3135 N N . GLU C 1 103 ? -35.968 -19.008 5.179 1.00 50.77 106 GLU C N 1
ATOM 3136 C CA . GLU C 1 103 ? -36.605 -17.741 5.508 1.00 50.87 106 GLU C CA 1
ATOM 3137 C C . GLU C 1 103 ? -36.223 -16.673 4.502 1.00 48.81 106 GLU C C 1
ATOM 3138 O O . GLU C 1 103 ? -36.974 -15.722 4.262 1.00 48.74 106 GLU C O 1
ATOM 3144 N N . LEU C 1 104 ? -35.052 -16.836 3.905 1.00 48.53 107 LEU C N 1
ATOM 3145 C CA . LEU C 1 104 ? -34.590 -15.867 2.927 1.00 50.46 107 LEU C CA 1
ATOM 3146 C C . LEU C 1 104 ? -35.354 -16.014 1.627 1.00 52.72 107 LEU C C 1
ATOM 3147 O O . LEU C 1 104 ? -35.845 -15.017 1.076 1.00 52.37 107 LEU C O 1
ATOM 3152 N N . LYS C 1 105 ? -35.461 -17.252 1.139 1.00 54.05 108 LYS C N 1
ATOM 3153 C CA . LYS C 1 105 ? -36.190 -17.498 -0.097 1.00 54.22 108 LYS C CA 1
ATOM 3154 C C . LYS C 1 105 ? -37.572 -16.881 0.059 1.00 53.83 108 LYS C C 1
ATOM 3155 O O . LYS C 1 105 ? -38.039 -16.144 -0.819 1.00 52.16 108 LYS C O 1
ATOM 3161 N N . LYS C 1 106 ? -38.213 -17.174 1.190 1.00 53.10 109 LYS C N 1
ATOM 3162 C CA . LYS C 1 106 ? -39.533 -16.625 1.466 1.00 54.42 109 LYS C CA 1
ATOM 3163 C C . LYS C 1 106 ? -39.434 -15.110 1.428 1.00 53.88 109 LYS C C 1
ATOM 3164 O O . LYS C 1 106 ? -40.278 -14.435 0.837 1.00 53.64 109 LYS C O 1
ATOM 3170 N N . GLY C 1 107 ? -38.390 -14.583 2.060 1.00 51.37 110 GLY C N 1
ATOM 3171 C CA . GLY C 1 107 ? -38.192 -13.148 2.087 1.00 50.02 110 GLY C CA 1
ATOM 3172 C C . GLY C 1 107 ? -38.061 -12.487 0.723 1.00 47.60 110 GLY C C 1
ATOM 3173 O O . GLY C 1 107 ? -38.512 -11.358 0.537 1.00 44.75 110 GLY C O 1
ATOM 3174 N N . MET C 1 108 ? -37.439 -13.171 -0.233 1.00 49.32 111 MET C N 1
ATOM 3175 C CA . MET C 1 108 ? -37.281 -12.605 -1.571 1.00 54.12 111 MET C CA 1
ATOM 3176 C C . MET C 1 108 ? -38.600 -12.667 -2.312 1.00 56.58 111 MET C C 1
ATOM 3177 O O . MET C 1 108 ? -38.907 -11.811 -3.145 1.00 57.85 111 MET C O 1
ATOM 3182 N N . GLU C 1 109 ? -39.373 -13.701 -2.002 1.00 56.90 112 GLU C N 1
ATOM 3183 C CA . GLU C 1 109 ? -40.679 -13.886 -2.606 1.00 58.91 112 GLU C CA 1
ATOM 3184 C C . GLU C 1 109 ? -41.499 -12.638 -2.353 1.00 57.16 112 GLU C C 1
ATOM 3185 O O . GLU C 1 109 ? -41.869 -11.921 -3.285 1.00 55.97 112 GLU C O 1
ATOM 3191 N N . ILE C 1 110 ? -41.757 -12.386 -1.072 1.00 54.92 113 ILE C N 1
ATOM 3192 C CA . ILE C 1 110 ? -42.541 -11.236 -0.640 1.00 55.05 113 ILE C CA 1
ATOM 3193 C C . ILE C 1 110 ? -41.939 -9.898 -1.072 1.00 53.61 113 ILE C C 1
ATOM 3194 O O . ILE C 1 110 ? -42.665 -8.948 -1.395 1.00 54.41 113 ILE C O 1
ATOM 3199 N N . ALA C 1 111 ? -40.616 -9.825 -1.091 1.00 51.12 114 ALA C N 1
ATOM 3200 C CA . ALA C 1 111 ? -39.948 -8.604 -1.499 1.00 51.31 114 ALA C CA 1
ATOM 3201 C C . ALA C 1 111 ? -40.334 -8.339 -2.942 1.00 50.99 114 ALA C C 1
ATOM 3202 O O . ALA C 1 111 ? -40.715 -7.227 -3.307 1.00 50.26 114 ALA C O 1
ATOM 3204 N N . GLN C 1 112 ? -40.232 -9.382 -3.757 1.00 52.15 115 GLN C N 1
ATOM 3205 C CA . GLN C 1 112 ? -40.563 -9.291 -5.168 1.00 55.25 115 GLN C CA 1
ATOM 3206 C C . GLN C 1 112 ? -42.029 -8.983 -5.371 1.00 54.99 115 GLN C C 1
ATOM 3207 O O . GLN C 1 112 ? -42.390 -8.198 -6.246 1.00 54.62 115 GLN C O 1
ATOM 3213 N N . ASN C 1 113 ? -42.870 -9.607 -4.554 1.00 54.59 116 ASN C N 1
ATOM 3214 C CA . ASN C 1 113 ? -44.309 -9.401 -4.630 1.00 56.63 116 ASN C CA 1
ATOM 3215 C C . ASN C 1 113 ? -44.691 -7.983 -4.241 1.00 56.71 116 ASN C C 1
ATOM 3216 O O . ASN C 1 113 ? -45.684 -7.447 -4.726 1.00 59.34 116 ASN C O 1
ATOM 3221 N N . SER C 1 114 ? -43.904 -7.374 -3.365 1.00 55.36 117 SER C N 1
ATOM 3222 C CA . SER C 1 114 ? -44.174 -6.007 -2.946 1.00 54.08 117 SER C CA 1
ATOM 3223 C C . SER C 1 114 ? -43.422 -5.029 -3.847 1.00 51.30 117 SER C C 1
ATOM 3224 O O . SER C 1 114 ? -43.209 -3.875 -3.492 1.00 50.70 117 SER C O 1
ATOM 3227 N N . ASP C 1 115 ? -43.031 -5.506 -5.022 1.00 52.86 118 ASP C N 1
ATOM 3228 C CA . ASP C 1 115 ? -42.292 -4.698 -5.990 1.00 55.04 118 ASP C CA 1
ATOM 3229 C C . ASP C 1 115 ? -41.046 -4.080 -5.364 1.00 56.02 118 ASP C C 1
ATOM 3230 O O . ASP C 1 115 ? -40.874 -2.855 -5.374 1.00 56.72 118 ASP C O 1
ATOM 3235 N N . ASP C 1 116 ? -40.174 -4.928 -4.827 1.00 54.17 119 ASP C N 1
ATOM 3236 C CA . ASP C 1 116 ? -38.951 -4.454 -4.199 1.00 55.26 119 ASP C CA 1
ATOM 3237 C C . ASP C 1 116 ? -37.826 -5.442 -4.451 1.00 56.16 119 ASP C C 1
ATOM 3238 O O . ASP C 1 116 ? -37.366 -6.106 -3.516 1.00 55.70 119 ASP C O 1
ATOM 3243 N N . GLU C 1 117 ? -37.378 -5.555 -5.700 1.00 56.03 120 GLU C N 1
ATOM 3244 C CA . GLU C 1 117 ? -36.296 -6.492 -5.962 1.00 57.56 120 GLU C CA 1
ATOM 3245 C C . GLU C 1 117 ? -34.991 -5.992 -5.380 1.00 54.72 120 GLU C C 1
ATOM 3246 O O . GLU C 1 117 ? -34.019 -6.743 -5.280 1.00 55.88 120 GLU C O 1
ATOM 3252 N N . MET C 1 118 ? -34.976 -4.724 -4.978 1.00 52.29 121 MET C N 1
ATOM 3253 C CA . MET C 1 118 ? -33.787 -4.160 -4.363 1.00 51.11 121 MET C CA 1
ATOM 3254 C C . MET C 1 118 ? -33.514 -4.981 -3.110 1.00 49.82 121 MET C C 1
ATOM 3255 O O . MET C 1 118 ? -32.478 -5.642 -2.987 1.00 50.91 121 MET C O 1
ATOM 3260 N N . THR C 1 119 ? -34.455 -4.944 -2.178 1.00 46.23 122 THR C N 1
ATOM 3261 C CA . THR C 1 119 ? -34.288 -5.700 -0.957 1.00 46.68 122 THR C CA 1
ATOM 3262 C C . THR C 1 119 ? -34.061 -7.173 -1.287 1.00 45.39 122 THR C C 1
ATOM 3263 O O . THR C 1 119 ? -33.304 -7.863 -0.603 1.00 44.51 122 THR C O 1
ATOM 3267 N N . SER C 1 120 ? -34.709 -7.657 -2.341 1.00 45.19 123 SER C N 1
ATOM 3268 C CA . SER C 1 120 ? -34.541 -9.054 -2.722 1.00 44.45 123 SER C CA 1
ATOM 3269 C C . SER C 1 120 ? -33.082 -9.297 -3.078 1.00 43.21 123 SER C C 1
ATOM 3270 O O . SER C 1 120 ? -32.498 -10.315 -2.688 1.00 45.75 123 SER C O 1
ATOM 3273 N N . ASP C 1 121 ? -32.492 -8.358 -3.810 1.00 43.33 124 ASP C N 1
ATOM 3274 C CA . ASP C 1 121 ? -31.096 -8.484 -4.211 1.00 46.25 124 ASP C CA 1
ATOM 3275 C C . ASP C 1 121 ? -30.218 -8.555 -2.977 1.00 43.91 124 ASP C C 1
ATOM 3276 O O . ASP C 1 121 ? -29.315 -9.378 -2.893 1.00 43.61 124 ASP C O 1
ATOM 3281 N N . LEU C 1 122 ? -30.484 -7.679 -2.019 1.00 43.05 125 LEU C N 1
ATOM 3282 C CA . LEU C 1 122 ? -29.721 -7.673 -0.783 1.00 43.77 125 LEU C CA 1
ATOM 3283 C C . LEU C 1 122 ? -29.789 -9.055 -0.154 1.00 42.05 125 LEU C C 1
ATOM 3284 O O . LEU C 1 122 ? -28.774 -9.647 0.182 1.00 43.45 125 LEU C O 1
ATOM 3289 N N . LEU C 1 123 ? -31.004 -9.564 -0.009 1.00 42.15 126 LEU C N 1
ATOM 3290 C CA . LEU C 1 123 ? -31.229 -10.875 0.579 1.00 43.18 126 LEU C CA 1
ATOM 3291 C C . LEU C 1 123 ? -30.564 -11.982 -0.225 1.00 41.68 126 LEU C C 1
ATOM 3292 O O . LEU C 1 123 ? -30.001 -12.924 0.344 1.00 42.77 126 LEU C O 1
ATOM 3297 N N . LEU C 1 124 ? -30.625 -11.863 -1.546 1.00 41.26 127 LEU C N 1
ATOM 3298 C CA . LEU C 1 124 ? -30.010 -12.846 -2.426 1.00 41.53 127 LEU C CA 1
ATOM 3299 C C . LEU C 1 124 ? -28.519 -13.004 -2.107 1.00 37.44 127 LEU C C 1
ATOM 3300 O O . LEU C 1 124 ? -27.988 -14.115 -2.084 1.00 37.01 127 LEU C O 1
ATOM 3305 N N . GLY C 1 125 ? -27.851 -11.886 -1.845 1.00 37.60 128 GLY C N 1
ATOM 3306 C CA . GLY C 1 125 ? -26.433 -11.932 -1.533 1.00 40.48 128 GLY C CA 1
ATOM 3307 C C . GLY C 1 125 ? -26.134 -12.762 -0.306 1.00 41.76 128 GLY C C 1
ATOM 3308 O O . GLY C 1 125 ? -25.251 -13.616 -0.328 1.00 42.45 128 GLY C O 1
ATOM 3309 N N . ILE C 1 126 ? -26.876 -12.504 0.766 1.00 41.02 129 ILE C N 1
ATOM 3310 C CA . ILE C 1 126 ? -26.709 -13.223 2.022 1.00 42.54 129 ILE C CA 1
ATOM 3311 C C . ILE C 1 126 ? -26.889 -14.718 1.763 1.00 43.84 129 ILE C C 1
ATOM 3312 O O . ILE C 1 126 ? -26.151 -15.564 2.296 1.00 40.62 129 ILE C O 1
ATOM 3317 N N . TYR C 1 127 ? -27.878 -15.026 0.930 1.00 43.74 130 TYR C N 1
ATOM 3318 C CA . TYR C 1 127 ? -28.196 -16.402 0.567 1.00 45.17 130 TYR C CA 1
ATOM 3319 C C . TYR C 1 127 ? -26.973 -17.072 -0.020 1.00 42.30 130 TYR C C 1
ATOM 3320 O O . TYR C 1 127 ? -26.570 -18.160 0.394 1.00 45.48 130 TYR C O 1
ATOM 3329 N N . THR C 1 128 ? -26.401 -16.417 -1.018 1.00 41.32 131 THR C N 1
ATOM 3330 C CA . THR C 1 128 ? -25.221 -16.932 -1.684 1.00 40.59 131 THR C CA 1
ATOM 3331 C C . THR C 1 128 ? -24.116 -17.145 -0.653 1.00 38.59 131 THR C C 1
ATOM 3332 O O . THR C 1 128 ? -23.482 -18.199 -0.625 1.00 41.18 131 THR C O 1
ATOM 3336 N N . GLU C 1 129 ? -23.918 -16.150 0.207 1.00 36.59 132 GLU C N 1
ATOM 3337 C CA . GLU C 1 129 ? -22.899 -16.212 1.242 1.00 36.35 132 GLU C CA 1
ATOM 3338 C C . GLU C 1 129 ? -23.047 -17.438 2.141 1.00 37.90 132 GLU C C 1
ATOM 3339 O O . GLU C 1 129 ? -22.110 -18.233 2.298 1.00 36.28 132 GLU C O 1
ATOM 3345 N N . LEU C 1 130 ? -24.224 -17.586 2.738 1.00 41.22 133 LEU C N 1
ATOM 3346 C CA . LEU C 1 130 ? -24.469 -18.710 3.628 1.00 42.94 133 LEU C CA 1
ATOM 3347 C C . LEU C 1 130 ? -24.341 -20.073 2.950 1.00 45.27 133 LEU C C 1
ATOM 3348 O O . LEU C 1 130 ? -23.777 -21.008 3.535 1.00 47.51 133 LEU C O 1
ATOM 3353 N N . GLU C 1 131 ? -24.847 -20.192 1.722 1.00 44.59 134 GLU C N 1
ATOM 3354 C CA . GLU C 1 131 ? -24.761 -21.452 0.978 1.00 44.21 134 GLU C CA 1
ATOM 3355 C C . GLU C 1 131 ? -23.331 -21.976 0.874 1.00 42.55 134 GLU C C 1
ATOM 3356 O O . GLU C 1 131 ? -23.084 -23.175 0.995 1.00 41.26 134 GLU C O 1
ATOM 3362 N N . LYS C 1 132 ? -22.392 -21.070 0.634 1.00 41.05 135 LYS C N 1
ATOM 3363 C CA . LYS C 1 132 ? -20.994 -21.443 0.519 1.00 40.18 135 LYS C CA 1
ATOM 3364 C C . LYS C 1 132 ? -20.523 -21.934 1.881 1.00 38.62 135 LYS C C 1
ATOM 3365 O O . LYS C 1 132 ? -19.933 -23.009 2.005 1.00 37.74 135 LYS C O 1
ATOM 3371 N N . HIS C 1 133 ? -20.800 -21.142 2.909 1.00 41.10 136 HIS C N 1
ATOM 3372 C CA . HIS C 1 133 ? -20.411 -21.509 4.262 1.00 42.94 136 HIS C CA 1
ATOM 3373 C C . HIS C 1 133 ? -20.941 -22.901 4.607 1.00 43.97 136 HIS C C 1
ATOM 3374 O O . HIS C 1 133 ? -20.191 -23.773 5.049 1.00 47.38 136 HIS C O 1
ATOM 3381 N N . ALA C 1 134 ? -22.240 -23.098 4.412 1.00 43.66 137 ALA C N 1
ATOM 3382 C CA . ALA C 1 134 ? -22.863 -24.379 4.711 1.00 44.24 137 ALA C CA 1
ATOM 3383 C C . ALA C 1 134 ? -22.076 -25.537 4.088 1.00 44.13 137 ALA C C 1
ATOM 3384 O O . ALA C 1 134 ? -21.856 -26.569 4.735 1.00 47.66 137 ALA C O 1
ATOM 3386 N N . TRP C 1 135 ? -21.651 -25.359 2.837 1.00 40.45 138 TRP C N 1
ATOM 3387 C CA . TRP C 1 135 ? -20.884 -26.385 2.147 1.00 38.75 138 TRP C CA 1
ATOM 3388 C C . TRP C 1 135 ? -19.556 -26.661 2.871 1.00 37.41 138 TRP C C 1
ATOM 3389 O O . TRP C 1 135 ? -19.217 -27.815 3.163 1.00 34.97 138 TRP C O 1
ATOM 3400 N N . MET C 1 136 ? -18.809 -25.597 3.154 1.00 38.40 139 MET C N 1
ATOM 3401 C CA . MET C 1 136 ? -17.530 -25.731 3.824 1.00 41.09 139 MET C CA 1
ATOM 3402 C C . MET C 1 136 ? -17.715 -26.291 5.227 1.00 41.61 139 MET C C 1
ATOM 3403 O O . MET C 1 136 ? -16.974 -27.181 5.656 1.00 41.96 139 MET C O 1
ATOM 3408 N N . LEU C 1 137 ? -18.695 -25.765 5.949 1.00 40.42 140 LEU C N 1
ATOM 3409 C CA . LEU C 1 137 ? -18.965 -26.256 7.287 1.00 45.55 140 LEU C CA 1
ATOM 3410 C C . LEU C 1 137 ? -19.303 -27.739 7.180 1.00 48.96 140 LEU C C 1
ATOM 3411 O O . LEU C 1 137 ? -18.748 -28.577 7.900 1.00 49.88 140 LEU C O 1
ATOM 3416 N N . ARG C 1 138 ? -20.205 -28.059 6.257 1.00 46.71 141 ARG C N 1
ATOM 3417 C CA . ARG C 1 138 ? -20.610 -29.440 6.039 1.00 49.24 141 ARG C CA 1
ATOM 3418 C C . ARG C 1 138 ? -19.421 -30.351 5.708 1.00 48.89 141 ARG C C 1
ATOM 3419 O O . ARG C 1 138 ? -19.254 -31.414 6.319 1.00 48.24 141 ARG C O 1
ATOM 3427 N N . ALA C 1 139 ? -18.607 -29.934 4.737 1.00 47.61 142 ALA C N 1
ATOM 3428 C CA . ALA C 1 139 ? -17.438 -30.707 4.321 1.00 44.74 142 ALA C CA 1
ATOM 3429 C C . ALA C 1 139 ? -16.474 -30.921 5.484 1.00 46.28 142 ALA C C 1
ATOM 3430 O O . ALA C 1 139 ? -15.721 -31.900 5.525 1.00 46.09 142 ALA C O 1
ATOM 3432 N N . PHE C 1 140 ? -16.502 -29.993 6.429 1.00 49.08 143 PHE C N 1
ATOM 3433 C CA . PHE C 1 140 ? -15.645 -30.069 7.598 1.00 52.08 143 PHE C CA 1
ATOM 3434 C C . PHE C 1 140 ? -16.071 -31.265 8.431 1.00 55.00 143 PHE C C 1
ATOM 3435 O O . PHE C 1 140 ? -15.237 -31.983 8.986 1.00 55.46 143 PHE C O 1
ATOM 3443 N N . LEU C 1 141 ? -17.385 -31.464 8.507 1.00 58.51 144 LEU C N 1
ATOM 3444 C CA . LEU C 1 141 ? -17.975 -32.566 9.264 1.00 61.47 144 LEU C CA 1
ATOM 3445 C C . LEU C 1 141 ? -17.984 -33.875 8.468 1.00 65.01 144 LEU C C 1
ATOM 3446 O O . LEU C 1 141 ? -17.132 -34.735 8.663 1.00 66.77 144 LEU C O 1
ATOM 3451 N N . ASN C 1 142 ? -18.957 -34.012 7.575 1.00 69.63 145 ASN C N 1
ATOM 3452 C CA . ASN C 1 142 ? -19.113 -35.200 6.735 1.00 71.99 145 ASN C CA 1
ATOM 3453 C C . ASN C 1 142 ? -17.785 -35.861 6.354 1.00 73.08 145 ASN C C 1
ATOM 3454 O O . ASN C 1 142 ? -17.673 -37.099 6.475 1.00 74.56 145 ASN C O 1
ATOM 3460 N N . GLN D 1 1 ? -16.068 -12.350 43.046 1.00 58.16 4 GLN D N 1
ATOM 3461 C CA . GLN D 1 1 ? -14.887 -12.645 42.196 1.00 57.38 4 GLN D CA 1
ATOM 3462 C C . GLN D 1 1 ? -14.656 -11.527 41.195 1.00 55.99 4 GLN D C 1
ATOM 3463 O O . GLN D 1 1 ? -15.490 -10.625 41.025 1.00 55.09 4 GLN D O 1
ATOM 3469 N N . VAL D 1 2 ? -13.505 -11.604 40.535 1.00 53.37 5 VAL D N 1
ATOM 3470 C CA . VAL D 1 2 ? -13.127 -10.633 39.524 1.00 52.34 5 VAL D CA 1
ATOM 3471 C C . VAL D 1 2 ? -13.914 -11.003 38.280 1.00 49.67 5 VAL D C 1
ATOM 3472 O O . VAL D 1 2 ? -14.339 -10.136 37.515 1.00 46.91 5 VAL D O 1
ATOM 3476 N N . ILE D 1 3 ? -14.112 -12.307 38.102 1.00 46.84 6 ILE D N 1
ATOM 3477 C CA . ILE D 1 3 ? -14.858 -12.826 36.961 1.00 47.84 6 ILE D CA 1
ATOM 3478 C C . ILE D 1 3 ? -16.231 -12.163 36.873 1.00 50.93 6 ILE D C 1
ATOM 3479 O O . ILE D 1 3 ? -16.776 -11.951 35.777 1.00 50.75 6 ILE D O 1
ATOM 3484 N N . GLU D 1 4 ? -16.781 -11.819 38.033 1.00 49.76 7 GLU D N 1
ATOM 3485 C CA . GLU D 1 4 ? -18.088 -11.204 38.057 1.00 51.39 7 GLU D CA 1
ATOM 3486 C C . GLU D 1 4 ? -18.019 -9.770 37.598 1.00 50.45 7 GLU D C 1
ATOM 3487 O O . GLU D 1 4 ? -18.924 -9.290 36.920 1.00 48.40 7 GLU D O 1
ATOM 3493 N N . VAL D 1 5 ? -16.942 -9.085 37.961 1.00 48.17 8 VAL D N 1
ATOM 3494 C CA . VAL D 1 5 ? -16.777 -7.705 37.532 1.00 47.50 8 VAL D CA 1
ATOM 3495 C C . VAL D 1 5 ? -16.711 -7.729 36.002 1.00 48.49 8 VAL D C 1
ATOM 3496 O O . VAL D 1 5 ? -17.455 -7.023 35.306 1.00 45.42 8 VAL D O 1
ATOM 3500 N N . LEU D 1 6 ? -15.821 -8.573 35.492 1.00 48.43 9 LEU D N 1
ATOM 3501 C CA . LEU D 1 6 ? -15.619 -8.713 34.067 1.00 48.67 9 LEU D CA 1
ATOM 3502 C C . LEU D 1 6 ? -16.891 -9.110 33.336 1.00 46.87 9 LEU D C 1
ATOM 3503 O O . LEU D 1 6 ? -17.235 -8.530 32.300 1.00 47.60 9 LEU D O 1
ATOM 3508 N N . ASN D 1 7 ? -17.602 -10.091 33.874 1.00 45.68 10 ASN D N 1
ATOM 3509 C CA . ASN D 1 7 ? -18.826 -10.532 33.221 1.00 43.19 10 ASN D CA 1
ATOM 3510 C C . ASN D 1 7 ? -19.886 -9.463 33.159 1.00 39.82 10 ASN D C 1
ATOM 3511 O O . ASN D 1 7 ? -20.729 -9.479 32.258 1.00 35.88 10 ASN D O 1
ATOM 3516 N N . LYS D 1 8 ? -19.853 -8.526 34.104 1.00 40.09 11 LYS D N 1
ATOM 3517 C CA . LYS D 1 8 ? -20.842 -7.463 34.056 1.00 38.64 11 LYS D CA 1
ATOM 3518 C C . LYS D 1 8 ? -20.414 -6.502 32.967 1.00 33.80 11 LYS D C 1
ATOM 3519 O O . LYS D 1 8 ? -21.252 -5.893 32.305 1.00 29.81 11 LYS D O 1
ATOM 3525 N N . GLN D 1 9 ? -19.099 -6.367 32.804 1.00 35.55 12 GLN D N 1
ATOM 3526 C CA . GLN D 1 9 ? -18.535 -5.514 31.775 1.00 33.51 12 GLN D CA 1
ATOM 3527 C C . GLN D 1 9 ? -19.005 -6.072 30.454 1.00 34.24 12 GLN D C 1
ATOM 3528 O O . GLN D 1 9 ? -19.519 -5.335 29.610 1.00 35.67 12 GLN D O 1
ATOM 3534 N N . VAL D 1 10 ? -18.849 -7.383 30.284 1.00 34.09 13 VAL D N 1
ATOM 3535 C CA . VAL D 1 10 ? -19.268 -8.024 29.046 1.00 37.58 13 VAL D CA 1
ATOM 3536 C C . VAL D 1 10 ? -20.710 -7.692 28.754 1.00 41.68 13 VAL D C 1
ATOM 3537 O O . VAL D 1 10 ? -21.043 -7.227 27.660 1.00 47.30 13 VAL D O 1
ATOM 3541 N N . ALA D 1 11 ? -21.572 -7.933 29.732 1.00 40.70 14 ALA D N 1
ATOM 3542 C CA . ALA D 1 11 ? -22.992 -7.636 29.564 1.00 38.69 14 ALA D CA 1
ATOM 3543 C C . ALA D 1 11 ? -23.217 -6.155 29.218 1.00 39.14 14 ALA D C 1
ATOM 3544 O O . ALA D 1 11 ? -23.912 -5.818 28.245 1.00 36.20 14 ALA D O 1
ATOM 3546 N N . ASP D 1 12 ? -22.633 -5.268 30.013 1.00 37.33 15 ASP D N 1
ATOM 3547 C CA . ASP D 1 12 ? -22.801 -3.858 29.753 1.00 38.08 15 ASP D CA 1
ATOM 3548 C C . ASP D 1 12 ? -22.373 -3.524 28.329 1.00 39.66 15 ASP D C 1
ATOM 3549 O O . ASP D 1 12 ? -23.151 -2.943 27.562 1.00 41.09 15 ASP D O 1
ATOM 3554 N N . TRP D 1 13 ? -21.149 -3.901 27.962 1.00 35.83 16 TRP D N 1
ATOM 3555 C CA . TRP D 1 13 ? -20.668 -3.580 26.629 1.00 36.93 16 TRP D CA 1
ATOM 3556 C C . TRP D 1 13 ? -21.557 -4.145 25.548 1.00 37.59 16 TRP D C 1
ATOM 3557 O O . TRP D 1 13 ? -21.784 -3.494 24.528 1.00 37.56 16 TRP D O 1
ATOM 3568 N N . SER D 1 14 ? -22.079 -5.345 25.776 1.00 39.66 17 SER D N 1
ATOM 3569 C CA . SER D 1 14 ? -22.943 -5.970 24.787 1.00 42.02 17 SER D CA 1
ATOM 3570 C C . SER D 1 14 ? -24.177 -5.121 24.583 1.00 44.86 17 SER D C 1
ATOM 3571 O O . SER D 1 14 ? -24.670 -4.979 23.463 1.00 47.48 17 SER D O 1
ATOM 3574 N N . VAL D 1 15 ? -24.677 -4.553 25.673 1.00 43.58 18 VAL D N 1
ATOM 3575 C CA . VAL D 1 15 ? -25.862 -3.707 25.586 1.00 43.96 18 VAL D CA 1
ATOM 3576 C C . VAL D 1 15 ? -25.476 -2.450 24.817 1.00 41.70 18 VAL D C 1
ATOM 3577 O O . VAL D 1 15 ? -26.155 -2.059 23.860 1.00 41.39 18 VAL D O 1
ATOM 3581 N N . LEU D 1 16 ? -24.374 -1.827 25.235 1.00 42.35 19 LEU D N 1
ATOM 3582 C CA . LEU D 1 16 ? -23.898 -0.624 24.565 1.00 40.46 19 LEU D CA 1
ATOM 3583 C C . LEU D 1 16 ? -23.824 -0.870 23.059 1.00 37.98 19 LEU D C 1
ATOM 3584 O O . LEU D 1 16 ? -24.266 -0.034 22.275 1.00 39.77 19 LEU D O 1
ATOM 3589 N N . PHE D 1 17 ? -23.275 -2.019 22.665 1.00 36.35 20 PHE D N 1
ATOM 3590 C CA . PHE D 1 17 ? -23.154 -2.382 21.252 1.00 35.34 20 PHE D CA 1
ATOM 3591 C C . PHE D 1 17 ? -24.462 -2.160 20.496 1.00 32.55 20 PHE D C 1
ATOM 3592 O O . PHE D 1 17 ? -24.495 -1.488 19.477 1.00 31.62 20 PHE D O 1
ATOM 3600 N N . THR D 1 18 ? -25.544 -2.715 21.018 1.00 32.82 21 THR D N 1
ATOM 3601 C CA . THR D 1 18 ? -26.843 -2.585 20.381 1.00 33.79 21 THR D CA 1
ATOM 3602 C C . THR D 1 18 ? -27.367 -1.154 20.491 1.00 35.25 21 THR D C 1
ATOM 3603 O O . THR D 1 18 ? -27.843 -0.561 19.509 1.00 33.28 21 THR D O 1
ATOM 3607 N N . LYS D 1 19 ? -27.268 -0.600 21.694 1.00 33.38 22 LYS D N 1
ATOM 3608 C CA . LYS D 1 19 ? -27.738 0.754 21.950 1.00 33.98 22 LYS D CA 1
ATOM 3609 C C . LYS D 1 19 ? -27.066 1.769 21.019 1.00 33.21 22 LYS D C 1
ATOM 3610 O O . LYS D 1 19 ? -27.698 2.727 20.553 1.00 31.46 22 LYS D O 1
ATOM 3616 N N . LEU D 1 20 ? -25.785 1.546 20.745 1.00 34.86 23 LEU D N 1
ATOM 3617 C CA . LEU D 1 20 ? -25.019 2.431 19.864 1.00 35.64 23 LEU D CA 1
ATOM 3618 C C . LEU D 1 20 ? -25.452 2.265 18.410 1.00 31.25 23 LEU D C 1
ATOM 3619 O O . LEU D 1 20 ? -25.387 3.217 17.632 1.00 26.95 23 LEU D O 1
ATOM 3624 N N . HIS D 1 21 ? -25.888 1.056 18.053 1.00 31.92 24 HIS D N 1
ATOM 3625 C CA . HIS D 1 21 ? -26.376 0.785 16.704 1.00 32.64 24 HIS D CA 1
ATOM 3626 C C . HIS D 1 21 ? -27.681 1.556 16.518 1.00 36.17 24 HIS D C 1
ATOM 3627 O O . HIS D 1 21 ? -27.937 2.166 15.466 1.00 32.16 24 HIS D O 1
ATOM 3634 N N . ASN D 1 22 ? -28.514 1.493 17.559 1.00 39.27 25 ASN D N 1
ATOM 3635 C CA . ASN D 1 22 ? -29.804 2.170 17.577 1.00 37.78 25 ASN D CA 1
ATOM 3636 C C . ASN D 1 22 ? -29.565 3.636 17.275 1.00 38.81 25 ASN D C 1
ATOM 3637 O O . ASN D 1 22 ? -30.123 4.176 16.324 1.00 41.50 25 ASN D O 1
ATOM 3642 N N . PHE D 1 23 ? -28.721 4.274 18.081 1.00 38.95 26 PHE D N 1
ATOM 3643 C CA . PHE D 1 23 ? -28.418 5.684 17.880 1.00 38.82 26 PHE D CA 1
ATOM 3644 C C . PHE D 1 23 ? -27.780 5.887 16.516 1.00 37.55 26 PHE D C 1
ATOM 3645 O O . PHE D 1 23 ? -28.020 6.896 15.855 1.00 42.09 26 PHE D O 1
ATOM 3653 N N . HIS D 1 24 ? -26.964 4.931 16.096 1.00 38.95 27 HIS D N 1
ATOM 3654 C CA . HIS D 1 24 ? -26.323 5.005 14.793 1.00 38.42 27 HIS D CA 1
ATOM 3655 C C . HIS D 1 24 ? -27.428 5.081 13.745 1.00 36.23 27 HIS D C 1
ATOM 3656 O O . HIS D 1 24 ? -27.367 5.908 12.844 1.00 32.92 27 HIS D O 1
ATOM 3663 N N . TRP D 1 25 ? -28.453 4.236 13.894 1.00 38.44 28 TRP D N 1
ATOM 3664 C CA . TRP D 1 25 ? -29.570 4.181 12.942 1.00 40.63 28 TRP D CA 1
ATOM 3665 C C . TRP D 1 25 ? -30.657 5.266 13.045 1.00 43.76 28 TRP D C 1
ATOM 3666 O O . TRP D 1 25 ? -31.155 5.763 12.027 1.00 43.58 28 TRP D O 1
ATOM 3677 N N . TYR D 1 26 ? -31.022 5.644 14.265 1.00 45.11 29 TYR D N 1
ATOM 3678 C CA . TYR D 1 26 ? -32.083 6.622 14.455 1.00 43.26 29 TYR D CA 1
ATOM 3679 C C . TYR D 1 26 ? -31.699 8.102 14.608 1.00 41.99 29 TYR D C 1
ATOM 3680 O O . TYR D 1 26 ? -32.583 8.964 14.638 1.00 37.27 29 TYR D O 1
ATOM 3689 N N . VAL D 1 27 ? -30.410 8.417 14.692 1.00 40.53 30 VAL D N 1
ATOM 3690 C CA . VAL D 1 27 ? -30.014 9.816 14.839 1.00 41.23 30 VAL D CA 1
ATOM 3691 C C . VAL D 1 27 ? -30.503 10.684 13.658 1.00 43.22 30 VAL D C 1
ATOM 3692 O O . VAL D 1 27 ? -30.647 10.193 12.528 1.00 43.14 30 VAL D O 1
ATOM 3696 N N . LYS D 1 28 ? -30.767 11.968 13.929 1.00 44.13 31 LYS D N 1
ATOM 3697 C CA . LYS D 1 28 ? -31.250 12.911 12.907 1.00 43.42 31 LYS D CA 1
ATOM 3698 C C . LYS D 1 28 ? -30.802 14.343 13.189 1.00 43.33 31 LYS D C 1
ATOM 3699 O O . LYS D 1 28 ? -30.369 14.660 14.298 1.00 44.42 31 LYS D O 1
ATOM 3705 N N . GLY D 1 29 ? -30.914 15.206 12.180 1.00 43.74 32 GLY D N 1
ATOM 3706 C CA . GLY D 1 29 ? -30.506 16.588 12.349 1.00 42.82 32 GLY D CA 1
ATOM 3707 C C . GLY D 1 29 ? -29.288 16.987 11.531 1.00 43.12 32 GLY D C 1
ATOM 3708 O O . GLY D 1 29 ? -28.773 16.198 10.737 1.00 43.61 32 GLY D O 1
ATOM 3709 N N . PRO D 1 30 ? -28.804 18.223 11.707 1.00 44.71 33 PRO D N 1
ATOM 3710 C CA . PRO D 1 30 ? -27.640 18.746 10.989 1.00 45.26 33 PRO D CA 1
ATOM 3711 C C . PRO D 1 30 ? -26.347 18.128 11.487 1.00 46.41 33 PRO D C 1
ATOM 3712 O O . PRO D 1 30 ? -25.271 18.419 10.966 1.00 50.19 33 PRO D O 1
ATOM 3716 N N . GLN D 1 31 ? -26.456 17.287 12.510 1.00 46.07 34 GLN D N 1
ATOM 3717 C CA . GLN D 1 31 ? -25.291 16.618 13.086 1.00 45.21 34 GLN D CA 1
ATOM 3718 C C . GLN D 1 31 ? -25.322 15.147 12.703 1.00 44.84 34 GLN D C 1
ATOM 3719 O O . GLN D 1 31 ? -24.517 14.345 13.188 1.00 50.56 34 GLN D O 1
ATOM 3725 N N . PHE D 1 32 ? -26.262 14.803 11.827 1.00 41.14 35 PHE D N 1
ATOM 3726 C CA . PHE D 1 32 ? -26.441 13.431 11.379 1.00 39.09 35 PHE D CA 1
ATOM 3727 C C . PHE D 1 32 ? -25.144 12.745 11.023 1.00 37.87 35 PHE D C 1
ATOM 3728 O O . PHE D 1 32 ? -24.667 11.868 11.734 1.00 34.88 35 PHE D O 1
ATOM 3736 N N . PHE D 1 33 ? -24.592 13.161 9.894 1.00 36.55 36 PHE D N 1
ATOM 3737 C CA . PHE D 1 33 ? -23.361 12.605 9.382 1.00 36.38 36 PHE D CA 1
ATOM 3738 C C . PHE D 1 33 ? -22.269 12.480 10.412 1.00 38.38 36 PHE D C 1
ATOM 3739 O O . PHE D 1 33 ? -21.694 11.414 10.575 1.00 39.69 36 PHE D O 1
ATOM 3747 N N . THR D 1 34 ? -21.983 13.555 11.127 1.00 42.51 37 THR D N 1
ATOM 3748 C CA . THR D 1 34 ? -20.928 13.471 12.116 1.00 43.79 37 THR D CA 1
ATOM 3749 C C . THR D 1 34 ? -21.299 12.531 13.267 1.00 41.25 37 THR D C 1
ATOM 3750 O O . THR D 1 34 ? -20.459 11.765 13.718 1.00 43.30 37 THR D O 1
ATOM 3754 N N . LEU D 1 35 ? -22.550 12.550 13.723 1.00 42.93 38 LEU D N 1
ATOM 3755 C CA . LEU D 1 35 ? -22.953 11.660 14.819 1.00 38.90 38 LEU D CA 1
ATOM 3756 C C . LEU D 1 35 ? -23.195 10.221 14.369 1.00 39.89 38 LEU D C 1
ATOM 3757 O O . LEU D 1 35 ? -22.954 9.276 15.118 1.00 41.06 38 LEU D O 1
ATOM 3762 N N . HIS D 1 36 ? -23.695 10.064 13.149 1.00 38.72 39 HIS D N 1
ATOM 3763 C CA . HIS D 1 36 ? -23.949 8.747 12.566 1.00 37.80 39 HIS D CA 1
ATOM 3764 C C . HIS D 1 36 ? -22.623 8.027 12.611 1.00 39.70 39 HIS D C 1
ATOM 3765 O O . HIS D 1 36 ? -22.532 6.848 12.958 1.00 38.35 39 HIS D O 1
ATOM 3772 N N . GLU D 1 37 ? -21.589 8.777 12.257 1.00 40.56 40 GLU D N 1
ATOM 3773 C CA . GLU D 1 37 ? -20.240 8.267 12.210 1.00 39.46 40 GLU D CA 1
ATOM 3774 C C . GLU D 1 37 ? -19.706 7.939 13.598 1.00 37.31 40 GLU D C 1
ATOM 3775 O O . GLU D 1 37 ? -19.324 6.804 13.874 1.00 37.95 40 GLU D O 1
ATOM 3781 N N . LYS D 1 38 ? -19.700 8.932 14.479 1.00 36.63 41 LYS D N 1
ATOM 3782 C CA . LYS D 1 38 ? -19.182 8.746 15.827 1.00 37.46 41 LYS D CA 1
ATOM 3783 C C . LYS D 1 38 ? -19.730 7.504 16.507 1.00 36.38 41 LYS D C 1
ATOM 3784 O O . LYS D 1 38 ? -18.966 6.719 17.068 1.00 38.17 41 LYS D O 1
ATOM 3790 N N . PHE D 1 39 ? -21.045 7.309 16.460 1.00 37.78 42 PHE D N 1
ATOM 3791 C CA . PHE D 1 39 ? -21.630 6.131 17.111 1.00 39.14 42 PHE D CA 1
ATOM 3792 C C . PHE D 1 39 ? -21.064 4.805 16.561 1.00 38.98 42 PHE D C 1
ATOM 3793 O O . PHE D 1 39 ? -20.848 3.862 17.326 1.00 38.86 42 PHE D O 1
ATOM 3801 N N . GLU D 1 40 ? -20.832 4.723 15.249 1.00 38.57 43 GLU D N 1
ATOM 3802 C CA . GLU D 1 40 ? -20.264 3.504 14.660 1.00 37.44 43 GLU D CA 1
ATOM 3803 C C . GLU D 1 40 ? -18.857 3.270 15.220 1.00 35.23 43 GLU D C 1
ATOM 3804 O O . GLU D 1 40 ? -18.428 2.134 15.455 1.00 35.37 43 GLU D O 1
ATOM 3810 N N . GLU D 1 41 ? -18.147 4.371 15.431 1.00 35.44 44 GLU D N 1
ATOM 3811 C CA . GLU D 1 41 ? -16.806 4.343 15.984 1.00 40.13 44 GLU D CA 1
ATOM 3812 C C . GLU D 1 41 ? -16.905 3.754 17.387 1.00 41.06 44 GLU D C 1
ATOM 3813 O O . GLU D 1 41 ? -16.118 2.884 17.779 1.00 40.05 44 GLU D O 1
ATOM 3819 N N . LEU D 1 42 ? -17.904 4.228 18.128 1.00 37.89 45 LEU D N 1
ATOM 3820 C CA . LEU D 1 42 ? -18.138 3.777 19.489 1.00 36.73 45 LEU D CA 1
ATOM 3821 C C . LEU D 1 42 ? -18.570 2.325 19.602 1.00 35.09 45 LEU D C 1
ATOM 3822 O O . LEU D 1 42 ? -18.079 1.618 20.473 1.00 36.25 45 LEU D O 1
ATOM 3827 N N . TYR D 1 43 ? -19.482 1.857 18.749 1.00 34.62 46 TYR D N 1
ATOM 3828 C CA . TYR D 1 43 ? -19.877 0.457 18.874 1.00 35.63 46 TYR D CA 1
ATOM 3829 C C . TYR D 1 43 ? -18.804 -0.465 18.361 1.00 35.00 46 TYR D C 1
ATOM 3830 O O . TYR D 1 43 ? -18.758 -1.633 18.725 1.00 37.81 46 TYR D O 1
ATOM 3839 N N . THR D 1 44 ? -17.918 0.057 17.527 1.00 35.91 47 THR D N 1
ATOM 3840 C CA . THR D 1 44 ? -16.828 -0.763 17.037 1.00 32.57 47 THR D CA 1
ATOM 3841 C C . THR D 1 44 ? -15.931 -0.992 18.258 1.00 30.51 47 THR D C 1
ATOM 3842 O O . THR D 1 44 ? -15.520 -2.121 18.541 1.00 32.01 47 THR D O 1
ATOM 3846 N N . GLU D 1 45 ? -15.656 0.086 18.992 1.00 30.49 48 GLU D N 1
ATOM 3847 C CA . GLU D 1 45 ? -14.847 0.010 20.209 1.00 29.63 48 GLU D CA 1
ATOM 3848 C C . GLU D 1 45 ? -15.512 -0.915 21.224 1.00 32.20 48 GLU D C 1
ATOM 3849 O O . GLU D 1 45 ? -14.854 -1.748 21.855 1.00 37.51 48 GLU D O 1
ATOM 3855 N N . SER D 1 46 ? -16.823 -0.769 21.381 1.00 31.31 49 SER D N 1
ATOM 3856 C CA . SER D 1 46 ? -17.547 -1.598 22.329 1.00 32.18 49 SER D CA 1
ATOM 3857 C C . SER D 1 46 ? -17.302 -3.074 22.009 1.00 35.37 49 SER D C 1
ATOM 3858 O O . SER D 1 46 ? -16.989 -3.877 22.900 1.00 38.21 49 SER D O 1
ATOM 3861 N N . ALA D 1 47 ? -17.443 -3.428 20.734 1.00 30.90 50 ALA D N 1
ATOM 3862 C CA . ALA D 1 47 ? -17.221 -4.806 20.317 1.00 31.47 50 ALA D CA 1
ATOM 3863 C C . ALA D 1 47 ? -15.829 -5.270 20.711 1.00 32.66 50 ALA D C 1
ATOM 3864 O O . ALA D 1 47 ? -15.636 -6.432 21.070 1.00 32.66 50 ALA D O 1
ATOM 3866 N N . THR D 1 48 ? -14.854 -4.368 20.632 1.00 35.67 51 THR D N 1
ATOM 3867 C CA . THR D 1 48 ? -13.489 -4.724 21.009 1.00 38.73 51 THR D CA 1
ATOM 3868 C C . THR D 1 48 ? -13.459 -5.134 22.487 1.00 40.06 51 THR D C 1
ATOM 3869 O O . THR D 1 48 ? -12.927 -6.191 22.847 1.00 39.45 51 THR D O 1
ATOM 3873 N N . HIS D 1 49 ? -14.036 -4.293 23.340 1.00 38.64 52 HIS D N 1
ATOM 3874 C CA . HIS D 1 49 ? -14.068 -4.578 24.761 1.00 34.53 52 HIS D CA 1
ATOM 3875 C C . HIS D 1 49 ? -14.715 -5.927 25.045 1.00 34.46 52 HIS D C 1
ATOM 3876 O O . HIS D 1 49 ? -14.177 -6.740 25.800 1.00 33.81 52 HIS D O 1
ATOM 3883 N N . ILE D 1 50 ? -15.867 -6.169 24.430 1.00 30.72 53 ILE D N 1
ATOM 3884 C CA . ILE D 1 50 ? -16.574 -7.430 24.620 1.00 30.61 53 ILE D CA 1
ATOM 3885 C C . ILE D 1 50 ? -15.664 -8.652 24.456 1.00 36.75 53 ILE D C 1
ATOM 3886 O O . ILE D 1 50 ? -15.736 -9.599 25.248 1.00 40.24 53 ILE D O 1
ATOM 3891 N N . ASP D 1 51 ? -14.819 -8.640 23.428 1.00 35.41 54 ASP D N 1
ATOM 3892 C CA . ASP D 1 51 ? -13.947 -9.781 23.187 1.00 34.09 54 ASP D CA 1
ATOM 3893 C C . ASP D 1 51 ? -12.728 -9.827 24.104 1.00 34.35 54 ASP D C 1
ATOM 3894 O O . ASP D 1 51 ? -12.360 -10.894 24.583 1.00 34.59 54 ASP D O 1
ATOM 3899 N N . GLU D 1 52 ? -12.108 -8.679 24.363 1.00 37.92 55 GLU D N 1
ATOM 3900 C CA . GLU D 1 52 ? -10.934 -8.647 25.227 1.00 36.89 55 GLU D CA 1
ATOM 3901 C C . GLU D 1 52 ? -11.295 -9.128 26.628 1.00 37.23 55 GLU D C 1
ATOM 3902 O O . GLU D 1 52 ? -10.656 -10.030 27.181 1.00 37.58 55 GLU D O 1
ATOM 3908 N N . ILE D 1 53 ? -12.317 -8.496 27.197 1.00 38.10 56 ILE D N 1
ATOM 3909 C CA . ILE D 1 53 ? -12.772 -8.821 28.536 1.00 38.36 56 ILE D CA 1
ATOM 3910 C C . ILE D 1 53 ? -13.109 -10.294 28.646 1.00 38.73 56 ILE D C 1
ATOM 3911 O O . ILE D 1 53 ? -12.597 -10.988 29.530 1.00 39.26 56 ILE D O 1
ATOM 3916 N N . ALA D 1 54 ? -13.968 -10.769 27.745 1.00 35.72 57 ALA D N 1
ATOM 3917 C CA . ALA D 1 54 ? -14.356 -12.185 27.720 1.00 35.81 57 ALA D CA 1
ATOM 3918 C C . ALA D 1 54 ? -13.114 -13.076 27.715 1.00 38.90 57 ALA D C 1
ATOM 3919 O O . ALA D 1 54 ? -12.969 -14.006 28.523 1.00 41.41 57 ALA D O 1
ATOM 3921 N N . GLU D 1 55 ? -12.209 -12.780 26.788 1.00 39.23 58 GLU D N 1
ATOM 3922 C CA . GLU D 1 55 ? -10.990 -13.538 26.670 1.00 37.30 58 GLU D CA 1
ATOM 3923 C C . GLU D 1 55 ? -10.102 -13.304 27.881 1.00 40.54 58 GLU D C 1
ATOM 3924 O O . GLU D 1 55 ? -9.171 -14.064 28.134 1.00 41.08 58 GLU D O 1
ATOM 3930 N N . ARG D 1 56 ? -10.373 -12.253 28.637 1.00 40.64 59 ARG D N 1
ATOM 3931 C CA . ARG D 1 56 ? -9.565 -12.023 29.817 1.00 42.33 59 ARG D CA 1
ATOM 3932 C C . ARG D 1 56 ? -10.001 -12.993 30.899 1.00 44.77 59 ARG D C 1
ATOM 3933 O O . ARG D 1 56 ? -9.180 -13.716 31.474 1.00 41.45 59 ARG D O 1
ATOM 3941 N N . ILE D 1 57 ? -11.300 -13.007 31.174 1.00 43.53 60 ILE D N 1
ATOM 3942 C CA . ILE D 1 57 ? -11.817 -13.889 32.198 1.00 47.18 60 ILE D CA 1
ATOM 3943 C C . ILE D 1 57 ? -11.541 -15.302 31.720 1.00 48.86 60 ILE D C 1
ATOM 3944 O O . ILE D 1 57 ? -11.293 -16.213 32.512 1.00 48.63 60 ILE D O 1
ATOM 3949 N N . LEU D 1 58 ? -11.554 -15.466 30.407 1.00 47.93 61 LEU D N 1
ATOM 3950 C CA . LEU D 1 58 ? -11.296 -16.762 29.824 1.00 46.33 61 LEU D CA 1
ATOM 3951 C C . LEU D 1 58 ? -9.848 -17.157 30.124 1.00 46.62 61 LEU D C 1
ATOM 3952 O O . LEU D 1 58 ? -9.538 -18.334 30.269 1.00 50.56 61 LEU D O 1
ATOM 3957 N N . ALA D 1 59 ? -8.971 -16.163 30.238 1.00 45.09 62 ALA D N 1
ATOM 3958 C CA . ALA D 1 59 ? -7.550 -16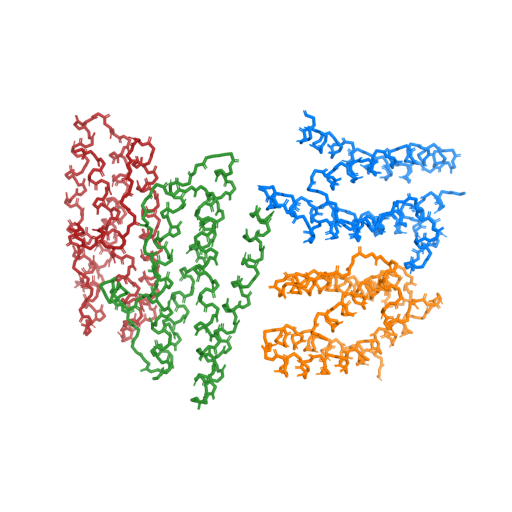.395 30.518 1.00 44.53 62 ALA D CA 1
ATOM 3959 C C . ALA D 1 59 ? -7.289 -16.615 32.009 1.00 48.18 62 ALA D C 1
ATOM 3960 O O . ALA D 1 59 ? -6.232 -17.115 32.409 1.00 49.90 62 ALA D O 1
ATOM 3962 N N . ILE D 1 60 ? -8.250 -16.227 32.836 1.00 47.79 63 ILE D N 1
ATOM 3963 C CA . ILE D 1 60 ? -8.092 -16.405 34.266 1.00 48.23 63 ILE D CA 1
ATOM 3964 C C . ILE D 1 60 ? -8.983 -17.529 34.786 1.00 48.54 63 ILE D C 1
ATOM 3965 O O . ILE D 1 60 ? -9.393 -17.519 35.950 1.00 48.03 63 ILE D O 1
ATOM 3970 N N . GLY D 1 61 ? -9.282 -18.491 33.913 1.00 48.85 64 GLY D N 1
ATOM 3971 C CA . GLY D 1 61 ? -10.096 -19.641 34.290 1.00 49.29 64 GLY D CA 1
ATOM 3972 C C . GLY D 1 61 ? -11.590 -19.428 34.471 1.00 51.78 64 GLY D C 1
ATOM 3973 O O . GLY D 1 61 ? -12.305 -20.316 34.949 1.00 54.14 64 GLY D O 1
ATOM 3974 N N . GLY D 1 62 ? -12.079 -18.255 34.086 1.00 54.51 65 GLY D N 1
ATOM 3975 C CA . GLY D 1 62 ? -13.494 -17.982 34.232 1.00 53.34 65 GLY D CA 1
ATOM 3976 C C . GLY D 1 62 ? -14.288 -18.415 33.022 1.00 54.70 65 GLY D C 1
ATOM 3977 O O . GLY D 1 62 ? -13.719 -18.855 32.014 1.00 55.79 65 GLY D O 1
ATOM 3978 N N . LYS D 1 63 ? -15.610 -18.304 33.132 1.00 54.80 66 LYS D N 1
ATOM 3979 C CA . LYS D 1 63 ? -16.518 -18.654 32.045 1.00 54.62 66 LYS D CA 1
ATOM 3980 C C . LYS D 1 63 ? -17.360 -17.430 31.712 1.00 52.70 66 LYS D C 1
ATOM 3981 O O . LYS D 1 63 ? -18.252 -17.052 32.464 1.00 52.78 66 LYS D O 1
ATOM 3987 N N . PRO D 1 64 ? -17.073 -16.787 30.573 1.00 53.62 67 PRO D N 1
ATOM 3988 C CA . PRO D 1 64 ? -17.793 -15.592 30.126 1.00 51.89 67 PRO D CA 1
ATOM 3989 C C . PRO D 1 64 ? -19.258 -15.790 29.789 1.00 48.19 67 PRO D C 1
ATOM 3990 O O . PRO D 1 64 ? -19.631 -16.743 29.108 1.00 48.57 67 PRO D O 1
ATOM 3994 N N . VAL D 1 65 ? -20.090 -14.884 30.281 1.00 46.18 68 VAL D N 1
ATOM 3995 C CA . VAL D 1 65 ? -21.514 -14.945 29.991 1.00 46.22 68 VAL D CA 1
ATOM 3996 C C . VAL D 1 65 ? -21.617 -14.809 28.479 1.00 45.54 68 VAL D C 1
ATOM 3997 O O . VAL D 1 65 ? -20.925 -13.983 27.886 1.00 41.22 68 VAL D O 1
ATOM 4001 N N . ALA D 1 66 ? -22.467 -15.610 27.848 1.00 46.17 69 ALA D N 1
ATOM 4002 C CA . ALA D 1 66 ? -22.569 -15.535 26.404 1.00 45.03 69 ALA D CA 1
ATOM 4003 C C . ALA D 1 66 ? -23.952 -15.754 25.795 1.00 46.55 69 ALA D C 1
ATOM 4004 O O . ALA D 1 66 ? -24.117 -16.550 24.868 1.00 47.54 69 ALA D O 1
ATOM 4006 N N . THR D 1 67 ? -24.946 -15.049 26.323 1.00 48.43 70 THR D N 1
ATOM 4007 C CA . THR D 1 67 ? -26.304 -15.102 25.784 1.00 49.37 70 THR D CA 1
ATOM 4008 C C . THR D 1 67 ? -26.884 -13.724 26.038 1.00 48.33 70 THR D C 1
ATOM 4009 O O . THR D 1 67 ? -26.599 -13.100 27.057 1.00 49.19 70 THR D O 1
ATOM 4013 N N . MET D 1 68 ? -27.668 -13.226 25.099 1.00 50.21 71 MET D N 1
ATOM 4014 C CA . MET D 1 68 ? -28.260 -11.921 25.278 1.00 54.29 71 MET D CA 1
ATOM 4015 C C . MET D 1 68 ? -29.163 -12.002 26.495 1.00 57.07 71 MET D C 1
ATOM 4016 O O . MET D 1 68 ? -29.308 -11.024 27.235 1.00 58.93 71 MET D O 1
ATOM 4021 N N . LYS D 1 69 ? -29.745 -13.184 26.706 1.00 57.49 72 LYS D N 1
ATOM 4022 C CA . LYS D 1 69 ? -30.630 -13.423 27.837 1.00 57.77 72 LYS D CA 1
ATOM 4023 C C . LYS D 1 69 ? -29.945 -13.038 29.140 1.00 57.20 72 LYS D C 1
ATOM 4024 O O . LYS D 1 69 ? -30.472 -12.239 29.915 1.00 60.45 72 LYS D O 1
ATOM 4030 N N . GLU D 1 70 ? -28.771 -13.607 29.382 1.00 53.89 73 GLU D N 1
ATOM 4031 C CA . GLU D 1 70 ? -28.035 -13.300 30.600 1.00 53.53 73 GLU D CA 1
ATOM 4032 C C . GLU D 1 70 ? -27.654 -11.828 30.632 1.00 54.92 73 GLU D C 1
ATOM 4033 O O . GLU D 1 70 ? -27.853 -11.160 31.639 1.00 55.38 73 GLU D O 1
ATOM 4039 N N . TYR D 1 71 ? -27.134 -11.323 29.517 1.00 54.65 74 TYR D N 1
ATOM 4040 C CA . TYR D 1 71 ? -26.737 -9.920 29.416 1.00 52.78 74 TYR D CA 1
ATOM 4041 C C . TYR D 1 71 ? -27.827 -9.016 29.967 1.00 52.67 74 TYR D C 1
ATOM 4042 O O . TYR D 1 71 ? -27.569 -8.144 30.802 1.00 52.94 74 TYR D O 1
ATOM 4051 N N . LEU D 1 72 ? -29.049 -9.246 29.495 1.00 53.98 75 LEU D N 1
ATOM 4052 C CA . LEU D 1 72 ? -30.205 -8.466 29.906 1.00 54.02 75 LEU D CA 1
ATOM 4053 C C . LEU D 1 72 ? -30.478 -8.552 31.412 1.00 55.09 75 LEU D C 1
ATOM 4054 O O . LEU D 1 72 ? -30.777 -7.543 32.054 1.00 57.12 75 LEU D O 1
ATOM 4059 N N . GLU D 1 73 ? -30.359 -9.740 31.990 1.00 55.03 76 GLU D N 1
ATOM 4060 C CA . GLU D 1 73 ? -30.611 -9.862 33.417 1.00 56.17 76 GLU D CA 1
ATOM 4061 C C . GLU D 1 73 ? -29.450 -9.420 34.312 1.00 54.39 76 GLU D C 1
ATOM 4062 O O . GLU D 1 73 ? -29.588 -9.402 35.536 1.00 50.87 76 GLU D O 1
ATOM 4068 N N . ILE D 1 74 ? -28.314 -9.051 33.723 1.00 53.80 77 ILE D N 1
ATOM 4069 C CA . ILE D 1 74 ? -27.186 -8.604 34.543 1.00 52.25 77 ILE D CA 1
ATOM 4070 C C . ILE D 1 74 ? -26.680 -7.193 34.238 1.00 49.90 77 ILE D C 1
ATOM 4071 O O . ILE D 1 74 ? -26.201 -6.496 35.133 1.00 47.44 77 ILE D O 1
ATOM 4076 N N . SER D 1 75 ? -26.793 -6.764 32.988 1.00 49.91 78 SER D N 1
ATOM 4077 C CA . SER D 1 75 ? -26.363 -5.417 32.627 1.00 49.32 78 SER D CA 1
ATOM 4078 C C . SER D 1 75 ? -27.147 -4.349 33.388 1.00 49.99 78 SER D C 1
ATOM 4079 O O . SER D 1 75 ? -28.334 -4.518 33.680 1.00 50.98 78 SER D O 1
ATOM 4082 N N . SER D 1 76 ? -26.482 -3.241 33.689 1.00 48.90 79 SER D N 1
ATOM 4083 C CA . SER D 1 76 ? -27.128 -2.141 34.383 1.00 49.24 79 SER D CA 1
ATOM 4084 C C . SER D 1 76 ? -27.394 -0.986 33.412 1.00 49.50 79 SER D C 1
ATOM 4085 O O . SER D 1 76 ? -27.883 0.065 33.809 1.00 51.57 79 SER D O 1
ATOM 4088 N N . ILE D 1 77 ? -27.078 -1.186 32.136 1.00 49.24 80 ILE D N 1
ATOM 4089 C CA . ILE D 1 77 ? -27.288 -0.152 31.126 1.00 45.48 80 ILE D CA 1
ATOM 4090 C C . ILE D 1 77 ? -28.746 -0.220 30.663 1.00 45.75 80 ILE D C 1
ATOM 4091 O O . ILE D 1 77 ? -29.245 -1.294 30.347 1.00 43.74 80 ILE D O 1
ATOM 4096 N N . GLN D 1 78 ? -29.452 0.904 30.632 1.00 46.13 81 GLN D N 1
ATOM 4097 C CA . GLN D 1 78 ? -30.838 0.867 30.177 1.00 46.10 81 GLN D CA 1
ATOM 4098 C C . GLN D 1 78 ? -30.911 1.037 28.654 1.00 45.05 81 GLN D C 1
ATOM 4099 O O . GLN D 1 78 ? -30.539 2.086 28.128 1.00 45.44 81 GLN D O 1
ATOM 4105 N N . GLU D 1 79 ? -31.388 0.003 27.956 1.00 41.18 82 GLU D N 1
ATOM 4106 C CA . GLU D 1 79 ? -31.497 0.041 26.497 1.00 40.28 82 GLU D CA 1
ATOM 4107 C C . GLU D 1 79 ? -32.206 1.298 26.016 1.00 41.96 82 GLU D C 1
ATOM 4108 O O . GLU D 1 79 ? -32.797 2.044 26.810 1.00 43.60 82 GLU D O 1
ATOM 4114 N N . ALA D 1 80 ? -32.138 1.522 24.705 1.00 41.53 83 ALA D N 1
ATOM 4115 C CA . ALA D 1 80 ? -32.750 2.688 24.090 1.00 42.39 83 ALA D CA 1
ATOM 4116 C C . ALA D 1 80 ? -34.251 2.691 24.328 1.00 44.33 83 ALA D C 1
ATOM 4117 O O . ALA D 1 80 ? -34.835 1.667 24.688 1.00 47.22 83 ALA D O 1
ATOM 4119 N N . ALA D 1 81 ? -34.872 3.847 24.130 1.00 44.09 84 ALA D N 1
ATOM 4120 C CA . ALA D 1 81 ? -36.306 3.979 24.327 1.00 45.07 84 ALA D CA 1
ATOM 4121 C C . ALA D 1 81 ? -36.932 4.558 23.062 1.00 45.24 84 ALA D C 1
ATOM 4122 O O . ALA D 1 81 ? -38.150 4.717 22.978 1.00 47.81 84 ALA D O 1
ATOM 4124 N N . TYR D 1 82 ? -36.088 4.852 22.077 1.00 44.30 85 TYR D N 1
ATOM 4125 C CA . TYR D 1 82 ? -36.532 5.435 20.814 1.00 43.35 85 TYR D CA 1
ATOM 4126 C C . TYR D 1 82 ? -37.031 6.849 21.068 1.00 42.81 85 TYR D C 1
ATOM 4127 O O . TYR D 1 82 ? -37.234 7.249 22.219 1.00 43.89 85 TYR D O 1
ATOM 4136 N N . GLY D 1 83 ? -37.229 7.606 19.996 1.00 41.69 86 GLY D N 1
ATOM 4137 C CA . GLY D 1 83 ? -37.705 8.963 20.154 1.00 40.36 86 GLY D CA 1
ATOM 4138 C C . GLY D 1 83 ? -36.607 9.888 20.633 1.00 43.27 86 GLY D C 1
ATOM 4139 O O . GLY D 1 83 ? -36.769 11.104 20.618 1.00 45.96 86 GLY D O 1
ATOM 4140 N N . GLU D 1 84 ? -35.483 9.325 21.063 1.00 44.24 87 GLU D N 1
ATOM 4141 C CA . GLU D 1 84 ? -34.386 10.151 21.537 1.00 43.16 87 GLU D CA 1
ATOM 4142 C C . GLU D 1 84 ? -33.984 11.185 20.501 1.00 44.87 87 GLU D C 1
ATOM 4143 O O . GLU D 1 84 ? -34.214 11.014 19.302 1.00 43.02 87 GLU D O 1
ATOM 4149 N N . THR D 1 85 ? -33.368 12.253 21.005 1.00 46.44 88 THR D N 1
ATOM 4150 C CA . THR D 1 85 ? -32.854 13.369 20.215 1.00 46.87 88 THR D CA 1
ATOM 4151 C C . THR D 1 85 ? -31.391 13.089 19.905 1.00 46.09 88 THR D C 1
ATOM 4152 O O . THR D 1 85 ? -30.773 12.215 20.522 1.00 48.35 88 THR D O 1
ATOM 4156 N N . ALA D 1 86 ? -30.832 13.837 18.957 1.00 47.06 89 ALA D N 1
ATOM 4157 C CA . ALA D 1 86 ? -29.425 13.680 18.595 1.00 46.57 89 ALA D CA 1
ATOM 4158 C C . ALA D 1 86 ? -28.658 13.996 19.865 1.00 47.03 89 ALA D C 1
ATOM 4159 O O . ALA D 1 86 ? -27.788 13.232 20.292 1.00 45.99 89 ALA D O 1
ATOM 4161 N N . GLU D 1 87 ? -29.010 15.123 20.480 1.00 44.59 90 GLU D N 1
ATOM 4162 C CA . GLU D 1 87 ? -28.369 15.552 21.718 1.00 46.05 90 GLU D CA 1
ATOM 4163 C C . GLU D 1 87 ? -28.718 14.555 22.815 1.00 45.85 90 GLU D C 1
ATOM 4164 O O . GLU D 1 87 ? -27.874 14.200 23.646 1.00 44.93 90 GLU D O 1
ATOM 4170 N N . GLY D 1 88 ? -29.968 14.103 22.808 1.00 43.28 91 GLY D N 1
ATOM 4171 C CA . GLY D 1 88 ? -30.400 13.134 23.793 1.00 43.47 91 GLY D CA 1
ATOM 4172 C C . GLY D 1 88 ? -29.499 11.912 23.778 1.00 45.40 91 GLY D C 1
ATOM 4173 O O . GLY D 1 88 ? -29.047 11.439 24.828 1.00 45.10 91 GLY D O 1
ATOM 4174 N N . MET D 1 89 ? -29.230 11.399 22.582 1.00 44.07 92 MET D N 1
ATOM 4175 C CA . MET D 1 89 ? -28.373 10.232 22.427 1.00 44.12 92 MET D CA 1
ATOM 4176 C C . MET D 1 89 ? -26.960 10.490 22.965 1.00 40.86 92 MET D C 1
ATOM 4177 O O . MET D 1 89 ? -26.415 9.675 23.721 1.00 37.19 92 MET D O 1
ATOM 4182 N N . VAL D 1 90 ? -26.376 11.622 22.586 1.00 38.20 93 VAL D N 1
ATOM 4183 C CA . VAL D 1 90 ? -25.032 11.956 23.037 1.00 39.29 93 VAL D CA 1
ATOM 4184 C C . VAL D 1 90 ? -25.028 12.048 24.558 1.00 42.11 93 VAL D C 1
ATOM 4185 O O . VAL D 1 90 ? -24.131 11.548 25.255 1.00 41.33 93 VAL D O 1
ATOM 4189 N N . GLU D 1 91 ? -26.055 12.711 25.058 1.00 45.32 94 GLU D N 1
ATOM 4190 C CA . GLU D 1 91 ? -26.235 12.906 26.478 1.00 49.29 94 GLU D CA 1
ATOM 4191 C C . GLU D 1 91 ? -26.387 11.533 27.132 1.00 47.56 94 GLU D C 1
ATOM 4192 O O . GLU D 1 91 ? -25.781 11.257 28.172 1.00 45.02 94 GLU D O 1
ATOM 4198 N N . ALA D 1 92 ? -27.164 10.669 26.479 1.00 45.67 95 ALA D N 1
ATOM 4199 C CA . ALA D 1 92 ? -27.441 9.311 26.961 1.00 43.33 95 ALA D CA 1
ATOM 4200 C C . ALA D 1 92 ? -26.237 8.387 27.175 1.00 43.72 95 ALA D C 1
ATOM 4201 O O . ALA D 1 92 ? -26.052 7.847 28.277 1.00 40.04 95 ALA D O 1
ATOM 4203 N N . ILE D 1 93 ? -25.427 8.183 26.133 1.00 43.74 96 ILE D N 1
ATOM 4204 C CA . ILE D 1 93 ? -24.275 7.295 26.288 1.00 42.53 96 ILE D CA 1
ATOM 4205 C C . ILE D 1 93 ? -23.190 7.980 27.104 1.00 39.50 96 ILE D C 1
ATOM 4206 O O . ILE D 1 93 ? -22.378 7.320 27.743 1.00 37.29 96 ILE D O 1
ATOM 4211 N N . MET D 1 94 ? -23.187 9.308 27.097 1.00 39.62 97 MET D N 1
ATOM 4212 C CA . MET D 1 94 ? -22.204 10.018 27.887 1.00 41.20 97 MET D CA 1
ATOM 4213 C C . MET D 1 94 ? -22.409 9.646 29.356 1.00 43.40 97 MET D C 1
ATOM 4214 O O . MET D 1 94 ? -21.450 9.371 30.089 1.00 44.84 97 MET D O 1
ATOM 4219 N N . LYS D 1 95 ? -23.668 9.648 29.784 1.00 41.83 98 LYS D N 1
ATOM 4220 C CA . LYS D 1 95 ? -24.002 9.290 31.160 1.00 46.01 98 LYS D CA 1
ATOM 4221 C C . LYS D 1 95 ? -23.639 7.829 31.394 1.00 46.14 98 LYS D C 1
ATOM 4222 O O . LYS D 1 95 ? -23.109 7.458 32.444 1.00 47.83 98 LYS D O 1
ATOM 4228 N N . ASP D 1 96 ? -23.921 7.002 30.397 1.00 44.55 99 ASP D N 1
ATOM 4229 C CA . ASP D 1 96 ? -23.620 5.586 30.485 1.00 43.67 99 ASP D CA 1
ATOM 4230 C C . ASP D 1 96 ? -22.132 5.376 30.735 1.00 44.49 99 ASP D C 1
ATOM 4231 O O . ASP D 1 96 ? -21.742 4.561 31.572 1.00 44.33 99 ASP D O 1
ATOM 4236 N N . TYR D 1 97 ? -21.301 6.124 30.016 1.00 42.58 100 TYR D N 1
ATOM 4237 C CA . TYR D 1 97 ? -19.854 6.000 30.177 1.00 44.73 100 TYR D CA 1
ATOM 4238 C C . TYR D 1 97 ? -19.438 6.392 31.588 1.00 45.87 100 TYR D C 1
ATOM 4239 O O . TYR D 1 97 ? -18.654 5.696 32.238 1.00 44.54 100 TYR D O 1
ATOM 4248 N N . GLU D 1 98 ? -19.972 7.509 32.060 1.00 45.83 101 GLU D N 1
ATOM 4249 C CA . GLU D 1 98 ? -19.641 7.995 33.389 1.00 49.16 101 GLU D CA 1
ATOM 4250 C C . GLU D 1 98 ? -20.069 7.014 34.467 1.00 49.29 101 GLU D C 1
ATOM 4251 O O . GLU D 1 98 ? -19.327 6.768 35.427 1.00 44.92 101 GLU D O 1
ATOM 4257 N N . MET D 1 99 ? -21.259 6.447 34.310 1.00 49.04 102 MET D N 1
ATOM 4258 C CA . MET D 1 99 ? -21.742 5.489 35.291 1.00 54.17 102 MET D CA 1
ATOM 4259 C C . MET D 1 99 ? -20.882 4.235 35.260 1.00 54.41 102 MET D C 1
ATOM 4260 O O . MET D 1 99 ? -20.865 3.453 36.210 1.00 55.80 102 MET D O 1
ATOM 4265 N N . MET D 1 100 ? -20.152 4.057 34.166 1.00 53.36 103 MET D N 1
ATOM 4266 C CA . MET D 1 100 ? -19.279 2.905 34.028 1.00 52.19 103 MET D CA 1
ATOM 4267 C C . MET D 1 100 ? -17.905 3.192 34.614 1.00 50.05 103 MET D C 1
ATOM 4268 O O . MET D 1 100 ? -17.196 2.280 35.036 1.00 49.44 103 MET D O 1
ATOM 4273 N N . LEU D 1 101 ? -17.517 4.458 34.636 1.00 46.78 104 LEU D N 1
ATOM 4274 C CA . LEU D 1 101 ? -16.237 4.786 35.222 1.00 44.59 104 LEU D CA 1
ATOM 4275 C C . LEU D 1 101 ? -16.235 4.335 36.689 1.00 45.84 104 LEU D C 1
ATOM 4276 O O . LEU D 1 101 ? -15.264 3.737 37.166 1.00 42.02 104 LEU D O 1
ATOM 4281 N N . VAL D 1 102 ? -17.333 4.602 37.397 1.00 47.97 105 VAL D N 1
ATOM 4282 C CA . VAL D 1 102 ? -17.421 4.226 38.802 1.00 48.62 105 VAL D CA 1
ATOM 4283 C C . VAL D 1 102 ? -17.295 2.712 38.969 1.00 51.11 105 VAL D C 1
ATOM 4284 O O . VAL D 1 102 ? -16.500 2.229 39.791 1.00 51.85 105 VAL D O 1
ATOM 4288 N N . GLU D 1 103 ? -18.070 1.964 38.187 1.00 50.55 106 GLU D N 1
ATOM 4289 C CA . GLU D 1 103 ? -18.025 0.516 38.277 1.00 52.03 106 GLU D CA 1
ATOM 4290 C C . GLU D 1 103 ? -16.630 -0.012 37.985 1.00 52.17 106 GLU D C 1
ATOM 4291 O O . GLU D 1 103 ? -16.228 -1.063 38.498 1.00 54.26 106 GLU D O 1
ATOM 4297 N N . LEU D 1 104 ? -15.889 0.727 37.166 1.00 52.84 107 LEU D N 1
ATOM 4298 C CA . LEU D 1 104 ? -14.530 0.334 36.819 1.00 50.52 107 LEU D CA 1
ATOM 4299 C C . LEU D 1 104 ? -13.588 0.543 37.987 1.00 51.22 107 LEU D C 1
ATOM 4300 O O . LEU D 1 104 ? -12.830 -0.366 38.332 1.00 49.87 107 LEU D O 1
ATOM 4305 N N . LYS D 1 105 ? -13.636 1.735 38.591 1.00 51.51 108 LYS D N 1
ATOM 4306 C CA . LYS D 1 105 ? -12.778 2.033 39.731 1.00 54.63 108 LYS D CA 1
ATOM 4307 C C . LYS D 1 105 ? -12.989 0.923 40.749 1.00 52.19 108 LYS D C 1
ATOM 4308 O O . LYS D 1 105 ? -12.027 0.343 41.259 1.00 50.22 108 LYS D O 1
ATOM 4314 N N . LYS D 1 106 ? -14.255 0.624 41.021 1.00 50.79 109 LYS D N 1
ATOM 4315 C CA . LYS D 1 106 ? -14.590 -0.430 41.960 1.00 52.58 109 LYS D CA 1
ATOM 4316 C C . LYS D 1 106 ? -13.956 -1.722 41.467 1.00 50.90 109 LYS D C 1
ATOM 4317 O O . LYS D 1 106 ? -13.370 -2.476 42.247 1.00 51.07 109 LYS D O 1
ATOM 4323 N N . GLY D 1 107 ? -14.079 -1.966 40.165 1.00 49.69 110 GLY D N 1
ATOM 4324 C CA . GLY D 1 107 ? -13.522 -3.168 39.576 1.00 48.25 110 GLY D CA 1
ATOM 4325 C C . GLY D 1 107 ? -12.016 -3.316 39.732 1.00 48.06 110 GLY D C 1
ATOM 4326 O O . GLY D 1 107 ? -11.518 -4.432 39.898 1.00 45.80 110 GLY D O 1
ATOM 4327 N N . MET D 1 108 ? -11.285 -2.207 39.670 1.00 47.02 111 MET D N 1
ATOM 4328 C CA . MET D 1 108 ? -9.838 -2.257 39.813 1.00 52.31 111 MET D CA 1
ATOM 4329 C C . MET D 1 108 ? -9.473 -2.510 41.266 1.00 53.64 111 MET D C 1
ATOM 4330 O O . MET D 1 108 ? -8.470 -3.169 41.564 1.00 53.29 111 MET D O 1
ATOM 4335 N N . GLU D 1 109 ? -10.297 -1.974 42.162 1.00 55.17 112 GLU D N 1
ATOM 4336 C CA . GLU D 1 109 ? -10.102 -2.145 43.596 1.00 58.88 112 GLU D CA 1
ATOM 4337 C C . GLU D 1 109 ? -10.049 -3.635 43.896 1.00 57.09 112 GLU D C 1
ATOM 4338 O O . GLU D 1 109 ? -9.033 -4.158 44.341 1.00 55.01 112 GLU D O 1
ATOM 4344 N N . ILE D 1 110 ? -11.159 -4.312 43.631 1.00 57.87 113 ILE D N 1
ATOM 4345 C CA . ILE D 1 110 ? -11.273 -5.741 43.875 1.00 60.21 113 ILE D CA 1
ATOM 4346 C C . ILE D 1 110 ? -10.238 -6.565 43.101 1.00 56.70 113 ILE D C 1
ATOM 4347 O O . ILE D 1 110 ? -9.735 -7.580 43.601 1.00 56.55 113 ILE D O 1
ATOM 4352 N N . ALA D 1 111 ? -9.908 -6.117 41.894 1.00 54.88 114 ALA D N 1
ATOM 4353 C CA . ALA D 1 111 ? -8.927 -6.808 41.067 1.00 51.34 114 ALA D CA 1
ATOM 4354 C C . ALA D 1 111 ? -7.604 -6.793 41.808 1.00 47.70 114 ALA D C 1
ATOM 4355 O O . ALA D 1 111 ? -6.938 -7.817 41.947 1.00 44.32 114 ALA D O 1
ATOM 4357 N N . GLN D 1 112 ? -7.237 -5.608 42.278 1.00 46.48 115 GLN D N 1
ATOM 4358 C CA . GLN D 1 112 ? -6.003 -5.424 43.026 1.00 49.48 115 GLN D CA 1
ATOM 4359 C C . GLN D 1 112 ? -6.038 -6.205 44.337 1.00 50.74 115 GLN D C 1
ATOM 4360 O O . GLN D 1 112 ? -5.041 -6.811 44.734 1.00 49.78 115 GLN D O 1
ATOM 4366 N N . ASN D 1 113 ? -7.193 -6.189 45.001 1.00 51.37 116 ASN D N 1
ATOM 4367 C CA . ASN D 1 113 ? -7.371 -6.895 46.265 1.00 52.13 116 ASN D CA 1
ATOM 4368 C C . ASN D 1 113 ? -7.269 -8.405 46.079 1.00 51.49 116 ASN D C 1
ATOM 4369 O O . ASN D 1 113 ? -6.859 -9.126 46.983 1.00 51.68 116 ASN D O 1
ATOM 4374 N N . SER D 1 114 ? -7.645 -8.884 44.903 1.00 50.64 117 SER D N 1
ATOM 4375 C CA . SER D 1 114 ? -7.561 -10.311 44.621 1.00 50.07 117 SER D CA 1
ATOM 4376 C C . SER D 1 114 ? -6.214 -10.631 43.962 1.00 47.10 117 SER D C 1
ATOM 4377 O O . SER D 1 114 ? -6.047 -11.681 43.336 1.00 43.67 117 SER D O 1
ATOM 4380 N N . ASP D 1 115 ? -5.257 -9.715 44.121 1.00 48.68 118 ASP D N 1
ATOM 4381 C CA . ASP D 1 115 ? -3.912 -9.863 43.554 1.00 51.87 118 ASP D CA 1
ATOM 4382 C C . ASP D 1 115 ? -3.969 -10.128 42.051 1.00 52.31 118 ASP D C 1
ATOM 4383 O O . ASP D 1 115 ? -3.467 -11.142 41.561 1.00 52.21 118 ASP D O 1
ATOM 4388 N N . ASP D 1 116 ? -4.590 -9.213 41.321 1.00 52.75 119 ASP D N 1
ATOM 4389 C CA . ASP D 1 116 ? -4.710 -9.353 39.878 1.00 52.18 119 ASP D CA 1
ATOM 4390 C C . ASP D 1 116 ? -4.621 -7.981 39.230 1.00 50.89 119 ASP D C 1
ATOM 4391 O O . ASP D 1 116 ? -5.608 -7.491 38.674 1.00 51.65 119 ASP D O 1
ATOM 4396 N N . GLU D 1 117 ? -3.451 -7.349 39.295 1.00 50.38 120 GLU D N 1
ATOM 4397 C CA . GLU D 1 117 ? -3.345 -6.038 38.684 1.00 50.73 120 GLU D CA 1
ATOM 4398 C C . GLU D 1 117 ? -3.391 -6.157 37.173 1.00 47.99 120 GLU D C 1
ATOM 4399 O O . GLU D 1 117 ? -3.553 -5.159 36.468 1.00 46.78 120 GLU D O 1
ATOM 4405 N N . MET D 1 118 ? -3.269 -7.384 36.675 1.00 47.54 121 MET D N 1
ATOM 4406 C CA . MET D 1 118 ? -3.351 -7.611 35.239 1.00 47.72 121 MET D CA 1
ATOM 4407 C C . MET D 1 118 ? -4.732 -7.135 34.808 1.00 49.28 121 MET D C 1
ATOM 4408 O O . MET D 1 118 ? -4.872 -6.196 34.012 1.00 49.34 121 MET D O 1
ATOM 4413 N N . THR D 1 119 ? -5.756 -7.782 35.347 1.00 44.34 122 THR D N 1
ATOM 4414 C CA . THR D 1 119 ? -7.106 -7.402 35.018 1.00 46.91 122 THR D CA 1
ATOM 4415 C C . THR D 1 119 ? -7.311 -5.923 35.309 1.00 46.72 122 THR D C 1
ATOM 4416 O O . THR D 1 119 ? -8.003 -5.224 34.565 1.00 48.03 122 THR D O 1
ATOM 4420 N N . SER D 1 120 ? -6.704 -5.443 36.391 1.00 44.57 123 SER D N 1
ATOM 4421 C CA . SER D 1 120 ? -6.842 -4.033 36.749 1.00 44.14 123 SER D CA 1
ATOM 4422 C C . SER D 1 120 ? -6.309 -3.157 35.628 1.00 41.08 123 SER D C 1
ATOM 4423 O O . SER D 1 120 ? -6.919 -2.146 35.276 1.00 43.48 123 SER D O 1
ATOM 4426 N N . ASP D 1 121 ? -5.166 -3.549 35.069 1.00 38.59 124 ASP D N 1
ATOM 4427 C CA . ASP D 1 121 ? -4.565 -2.788 33.978 1.00 40.12 124 ASP D CA 1
ATOM 4428 C C . ASP D 1 121 ? -5.508 -2.753 32.786 1.00 38.37 124 ASP D C 1
ATOM 4429 O O . ASP D 1 121 ? -5.671 -1.720 32.144 1.00 38.40 124 ASP D O 1
ATOM 4434 N N . LEU D 1 122 ? -6.123 -3.891 32.488 1.00 37.49 125 LEU D N 1
ATOM 4435 C CA . LEU D 1 122 ? -7.058 -3.960 31.381 1.00 38.73 125 LEU D CA 1
ATOM 4436 C C . LEU D 1 122 ? -8.158 -2.950 31.622 1.00 42.93 125 LEU D C 1
ATOM 4437 O O . LEU D 1 122 ? -8.472 -2.144 30.752 1.00 42.92 125 LEU D O 1
ATOM 4442 N N . LEU D 1 123 ? -8.739 -2.994 32.814 1.00 43.83 126 LEU D N 1
ATOM 4443 C CA . LEU D 1 123 ? -9.815 -2.079 33.179 1.00 43.51 126 LEU D CA 1
ATOM 4444 C C . LEU D 1 123 ? -9.367 -0.625 33.155 1.00 44.79 126 LEU D C 1
ATOM 4445 O O . LEU D 1 123 ? -10.107 0.261 32.723 1.00 46.89 126 LEU D O 1
ATOM 4450 N N . LEU D 1 124 ? -8.153 -0.378 33.629 1.00 43.88 127 LEU D N 1
ATOM 4451 C CA . LEU D 1 124 ? -7.614 0.972 33.645 1.00 45.29 127 LEU D CA 1
ATOM 4452 C C . LEU D 1 124 ? -7.642 1.577 32.239 1.00 44.96 127 LEU D C 1
ATOM 4453 O O . LEU D 1 124 ? -7.964 2.752 32.060 1.00 44.34 127 LEU D O 1
ATOM 4458 N N . GLY D 1 125 ? -7.318 0.762 31.243 1.00 43.00 128 GLY D N 1
ATOM 4459 C CA . GLY D 1 125 ? -7.312 1.240 29.872 1.00 45.61 128 GLY D CA 1
ATOM 4460 C C . GLY D 1 125 ? -8.659 1.750 29.414 1.00 45.65 128 GLY D C 1
ATOM 4461 O O . GLY D 1 125 ? -8.769 2.847 28.857 1.00 46.83 128 GLY D O 1
ATOM 4462 N N . ILE D 1 126 ? -9.685 0.939 29.648 1.00 44.01 129 ILE D N 1
ATOM 4463 C CA . ILE D 1 126 ? -11.047 1.287 29.282 1.00 43.60 129 ILE D CA 1
ATOM 4464 C C . ILE D 1 126 ? -11.420 2.607 29.969 1.00 44.25 129 ILE D C 1
ATOM 4465 O O . ILE D 1 126 ? -12.043 3.493 29.367 1.00 43.89 129 ILE D O 1
ATOM 4470 N N . TYR D 1 127 ? -11.016 2.731 31.231 1.00 45.22 130 TYR D N 1
ATOM 4471 C CA . TYR D 1 127 ? -11.285 3.925 32.024 1.00 45.54 130 TYR D CA 1
ATOM 4472 C C . TYR D 1 127 ? -10.743 5.155 31.309 1.00 44.99 130 TYR D C 1
ATOM 4473 O O . TYR D 1 127 ? -11.452 6.149 31.115 1.00 44.78 130 TYR D O 1
ATOM 4482 N N . THR D 1 128 ? -9.470 5.081 30.939 1.00 41.23 131 THR D N 1
ATOM 4483 C CA . THR D 1 128 ? -8.824 6.174 30.243 1.00 36.29 131 THR D CA 1
ATOM 4484 C C . THR D 1 128 ? -9.589 6.477 28.954 1.00 37.80 131 THR D C 1
ATOM 4485 O O . THR D 1 128 ? -9.878 7.647 28.651 1.00 35.83 131 THR D O 1
ATOM 4489 N N . GLU D 1 129 ? -9.938 5.424 28.215 1.00 35.57 132 GLU D N 1
ATOM 4490 C CA . GLU D 1 129 ? -10.654 5.583 26.964 1.00 36.77 132 GLU D CA 1
ATOM 4491 C C . GLU D 1 129 ? -11.959 6.352 27.143 1.00 43.02 132 GLU D C 1
ATOM 4492 O O . GLU D 1 129 ? -12.201 7.364 26.473 1.00 43.55 132 GLU D O 1
ATOM 4498 N N . LEU D 1 130 ? -12.809 5.863 28.042 1.00 44.52 133 LEU D N 1
ATOM 4499 C CA . LEU D 1 130 ? -14.094 6.505 28.283 1.00 45.90 133 LEU D CA 1
ATOM 4500 C C . LEU D 1 130 ? -13.963 7.954 28.792 1.00 47.60 133 LEU D C 1
ATOM 4501 O O . LEU D 1 130 ? -14.710 8.840 28.361 1.00 49.04 133 LEU D O 1
ATOM 4506 N N . GLU D 1 131 ? -13.015 8.204 29.694 1.00 45.88 134 GLU D N 1
ATOM 4507 C CA . GLU D 1 131 ? -12.827 9.552 30.216 1.00 45.80 134 GLU D CA 1
ATOM 4508 C C . GLU D 1 131 ? -12.615 10.575 29.115 1.00 45.24 134 GLU D C 1
ATOM 4509 O O . GLU D 1 131 ? -13.123 11.686 29.199 1.00 46.74 134 GLU D O 1
ATOM 4515 N N . LYS D 1 132 ? -11.852 10.205 28.092 1.00 43.53 135 LYS D N 1
ATOM 4516 C CA . LYS D 1 132 ? -11.595 11.107 26.978 1.00 40.53 135 LYS D CA 1
ATOM 4517 C C . LYS D 1 132 ? -12.902 11.335 26.226 1.00 39.01 135 LYS D C 1
ATOM 4518 O O . LYS D 1 132 ? -13.273 12.469 25.935 1.00 38.12 135 LYS D O 1
ATOM 4524 N N . HIS D 1 133 ? -13.605 10.249 25.926 1.00 39.82 136 HIS D N 1
ATOM 4525 C CA . HIS D 1 133 ? -14.878 10.345 25.226 1.00 42.47 136 HIS D CA 1
ATOM 4526 C C . HIS D 1 133 ? -15.827 11.267 25.979 1.00 44.41 136 HIS D C 1
ATOM 4527 O O . HIS D 1 133 ? -16.392 12.199 25.404 1.00 46.43 136 HIS D O 1
ATOM 4534 N N . ALA D 1 134 ? -16.000 11.005 27.270 1.00 46.20 137 ALA D N 1
ATOM 4535 C CA . ALA D 1 134 ? -16.885 11.815 28.099 1.00 47.45 137 ALA D CA 1
ATOM 4536 C C . ALA D 1 134 ? -16.607 13.309 27.909 1.00 47.93 137 ALA D C 1
ATOM 4537 O O . ALA D 1 134 ? -17.533 14.113 27.775 1.00 49.52 137 ALA D O 1
ATOM 4539 N N . TRP D 1 135 ? -15.330 13.675 27.893 1.00 47.60 138 TRP D N 1
ATOM 4540 C CA . TRP D 1 135 ? -14.946 15.067 27.712 1.00 45.91 138 TRP D CA 1
ATOM 4541 C C . TRP D 1 135 ? -15.419 15.603 26.359 1.00 45.41 138 TRP D C 1
ATOM 4542 O O . TRP D 1 135 ? -16.041 16.664 26.287 1.00 45.85 138 TRP D O 1
ATOM 4553 N N . MET D 1 136 ? -15.117 14.870 25.290 1.00 43.13 139 MET D N 1
ATOM 4554 C CA . MET D 1 136 ? -15.495 15.298 23.955 1.00 41.27 139 MET D CA 1
ATOM 4555 C C . MET D 1 136 ? -17.004 15.312 23.813 1.00 40.69 139 MET D C 1
ATOM 4556 O O . MET D 1 136 ? -17.567 16.244 23.250 1.00 39.44 139 MET D O 1
ATOM 4561 N N . LEU D 1 137 ? -17.668 14.283 24.323 1.00 41.18 140 LEU D N 1
ATOM 4562 C CA . LEU D 1 137 ? -19.128 14.244 24.242 1.00 40.84 140 LEU D CA 1
ATOM 4563 C C . LEU D 1 137 ? -19.667 15.445 24.993 1.00 45.12 140 LEU D C 1
ATOM 4564 O O . LEU D 1 137 ? -20.514 16.191 24.486 1.00 43.70 140 LEU D O 1
ATOM 4569 N N . ARG D 1 138 ? -19.151 15.636 26.203 1.00 45.65 141 ARG D N 1
ATOM 4570 C CA . ARG D 1 138 ? -19.562 16.756 27.034 1.00 46.08 141 ARG D CA 1
ATOM 4571 C C . ARG D 1 138 ? -19.348 18.098 26.334 1.00 44.07 141 ARG D C 1
ATOM 4572 O O . ARG D 1 138 ? -20.264 18.916 26.279 1.00 42.70 141 ARG D O 1
ATOM 4580 N N . ALA D 1 139 ? -18.141 18.317 25.809 1.00 41.75 142 ALA D N 1
ATOM 4581 C CA . ALA D 1 139 ? -17.804 19.560 25.111 1.00 37.40 142 ALA D CA 1
ATOM 4582 C C . ALA D 1 139 ? -18.727 19.787 23.915 1.00 40.10 142 ALA D C 1
ATOM 4583 O O . ALA D 1 139 ? -18.987 20.919 23.504 1.00 40.39 142 ALA D O 1
ATOM 4585 N N . PHE D 1 140 ? -19.225 18.691 23.363 1.00 42.17 143 PHE D N 1
ATOM 4586 C CA . PHE D 1 140 ? -20.118 18.751 22.223 1.00 45.47 143 PHE D CA 1
ATOM 4587 C C . PHE D 1 140 ? -21.408 19.406 22.673 1.00 50.15 143 PHE D C 1
ATOM 4588 O O . PHE D 1 140 ? -22.008 20.202 21.943 1.00 49.10 143 PHE D O 1
ATOM 4596 N N . LEU D 1 141 ? -21.825 19.050 23.889 1.00 52.37 144 LEU D N 1
ATOM 4597 C CA . LEU D 1 141 ? -23.045 19.575 24.494 1.00 53.89 144 LEU D CA 1
ATOM 4598 C C . LEU D 1 141 ? -22.838 20.954 25.126 1.00 60.25 144 LEU D C 1
ATOM 4599 O O . LEU D 1 141 ? -23.170 21.973 24.525 1.00 60.72 144 LEU D O 1
ATOM 4604 N N . ASN D 1 142 ? -22.294 20.974 26.343 1.00 66.32 145 ASN D N 1
ATOM 4605 C CA . ASN D 1 142 ? -22.040 22.214 27.096 1.00 69.49 145 ASN D CA 1
ATOM 4606 C C . ASN D 1 142 ? -21.646 23.417 26.230 1.00 71.06 145 ASN D C 1
ATOM 4607 O O . ASN D 1 142 ? -22.152 24.525 26.496 1.00 71.52 145 ASN D O 1
#

B-factor: mean 48.91, std 9.93, range [19.62, 100.67]

Organism: Bacillus anthracis (NCBI:txid1392)

InterPro domains:
  IPR002177 DNA-binding protein Dps [PIRSF005900] (2-145)
  IPR002177 DNA-binding protein Dps [PR01346] (27-43)
  IPR002177 DNA-binding protein Dps [PR01346] (51-67)
  IPR002177 DNA-binding protein Dps [PR01346] (122-140)
  IPR002177 DNA-binding protein Dps [PTHR42932] (2-146)
  IPR002177 DNA-binding protein Dps [cd01043] (7-144)
  IPR008331 Ferritin/DPS domain [PF00210] (7-145)
  IPR009078 Ferritin-like superfamily [SSF47240] (3-144)
  IPR012347 Ferritin-like [G3DSA:1.20.1260.10] (2-146)
  IPR023188 DNA-binding protein Dps, conserved site [PS00818] (27-43)
  IPR023188 DNA-binding protein Dps, conserved site [PS00819] (53-67)

Radius of gyration: 28.86 Å; Cα contacts (8 Å, |Δi|>4): 692; chains: 4; bounding box: 70×63×83 Å